Protein AF-A0A8J4U2M3-F1 (afdb_monomer_lite)

Structure (mmCIF, N/CA/C/O backbone):
data_AF-A0A8J4U2M3-F1
#
_entry.id   AF-A0A8J4U2M3-F1
#
loop_
_atom_site.group_PDB
_atom_site.id
_atom_site.type_symbol
_atom_site.label_atom_id
_atom_site.label_alt_id
_atom_site.label_comp_id
_atom_site.label_asym_id
_atom_site.label_entity_id
_atom_site.label_seq_id
_atom_site.pdbx_PDB_ins_code
_atom_site.Cartn_x
_atom_site.Cartn_y
_atom_site.Cartn_z
_atom_site.occupancy
_atom_site.B_iso_or_equiv
_atom_site.auth_seq_id
_atom_site.auth_comp_id
_atom_site.auth_asym_id
_atom_site.auth_atom_id
_atom_site.pdbx_PDB_model_num
ATOM 1 N N . LYS A 1 1 ? 18.848 25.017 -28.034 1.00 64.88 1 LYS A N 1
ATOM 2 C CA . LYS A 1 1 ? 18.616 23.581 -28.334 1.00 64.88 1 LYS A CA 1
ATOM 3 C C . LYS A 1 1 ? 19.224 22.669 -27.265 1.00 64.88 1 LYS A C 1
ATOM 5 O O . LYS A 1 1 ? 18.454 21.971 -26.632 1.00 64.88 1 LYS A O 1
ATOM 10 N N . ALA A 1 2 ? 20.538 22.703 -26.993 1.00 75.50 2 ALA A N 1
ATOM 11 C CA . ALA A 1 2 ? 21.146 21.876 -25.933 1.00 75.50 2 ALA A CA 1
ATOM 12 C C . ALA A 1 2 ? 20.601 22.190 -24.524 1.00 75.50 2 ALA A C 1
ATOM 14 O O . ALA A 1 2 ? 20.237 21.281 -23.790 1.00 75.50 2 ALA A O 1
ATOM 15 N N . THR A 1 3 ? 20.426 23.473 -24.198 1.00 78.25 3 THR A N 1
ATOM 16 C CA . THR A 1 3 ? 19.831 23.916 -22.926 1.00 78.25 3 THR A CA 1
ATOM 17 C C . THR A 1 3 ? 18.433 23.338 -22.702 1.00 78.25 3 THR A C 1
ATOM 19 O O . THR A 1 3 ? 18.171 22.786 -21.649 1.00 78.25 3 THR A O 1
ATOM 22 N N . GLN A 1 4 ? 17.583 23.338 -23.736 1.00 81.06 4 GLN A N 1
ATOM 23 C CA . GLN A 1 4 ? 16.226 22.777 -23.669 1.00 81.06 4 GLN A CA 1
ATOM 24 C C . GLN A 1 4 ? 16.220 21.267 -23.388 1.00 81.06 4 GLN A C 1
ATOM 26 O O . GLN A 1 4 ? 15.296 20.773 -22.753 1.00 81.06 4 GLN A O 1
ATOM 31 N N . LEU A 1 5 ? 17.240 20.527 -23.845 1.00 81.69 5 LEU A N 1
ATOM 32 C CA . LEU A 1 5 ? 17.381 19.105 -23.516 1.00 81.69 5 LEU A CA 1
ATOM 33 C C . LEU A 1 5 ? 17.751 18.915 -22.043 1.00 81.69 5 LEU A C 1
ATOM 35 O O . LEU A 1 5 ? 17.213 18.021 -21.395 1.00 81.69 5 LEU A O 1
ATOM 39 N N . PHE A 1 6 ? 18.619 19.771 -21.501 1.00 82.88 6 PHE A N 1
ATOM 40 C CA . PHE A 1 6 ? 18.954 19.743 -20.076 1.00 82.88 6 PHE A CA 1
ATOM 41 C C . PHE A 1 6 ? 17.739 20.086 -19.217 1.00 82.88 6 PHE A C 1
ATOM 43 O O . PHE A 1 6 ? 17.431 19.341 -18.291 1.00 82.88 6 PHE A O 1
ATOM 50 N N . ASP A 1 7 ? 16.998 21.129 -19.590 1.00 83.50 7 ASP A N 1
ATOM 51 C CA . ASP A 1 7 ? 15.775 21.538 -18.896 1.00 83.50 7 ASP A CA 1
ATOM 52 C C . ASP A 1 7 ? 14.705 20.431 -18.936 1.00 83.50 7 ASP A C 1
ATOM 54 O O . ASP A 1 7 ? 13.934 20.286 -17.994 1.00 83.50 7 ASP A O 1
ATOM 58 N N . SER A 1 8 ? 14.688 19.600 -19.989 1.00 83.62 8 SER A N 1
ATOM 59 C CA . SER A 1 8 ? 13.797 18.434 -20.077 1.00 83.62 8 SER A CA 1
ATOM 60 C C . SER A 1 8 ? 14.265 17.206 -19.287 1.00 83.62 8 SER A C 1
ATOM 62 O O . SER A 1 8 ? 13.436 16.376 -18.936 1.00 83.62 8 SER A O 1
ATOM 64 N N . PHE A 1 9 ? 15.569 17.069 -19.016 1.00 85.62 9 PHE A N 1
ATOM 65 C CA . PHE A 1 9 ? 16.132 15.933 -18.274 1.00 85.62 9 PHE A CA 1
ATOM 66 C C . PHE A 1 9 ? 16.077 16.146 -16.762 1.00 85.62 9 PHE A C 1
ATOM 68 O O . PHE A 1 9 ? 15.821 15.202 -16.023 1.00 85.62 9 PHE A O 1
ATOM 75 N N . ILE A 1 10 ? 16.325 17.377 -16.303 1.00 86.19 10 ILE A N 1
ATOM 76 C CA . ILE A 1 10 ? 16.404 17.727 -14.876 1.00 86.19 10 ILE A CA 1
ATOM 77 C C . ILE A 1 10 ? 15.203 17.208 -14.058 1.00 86.19 10 ILE A C 1
ATOM 79 O O . ILE A 1 10 ? 15.452 16.639 -12.996 1.00 86.19 10 ILE A O 1
ATOM 83 N N . PRO A 1 11 ? 13.940 17.318 -14.525 1.00 86.69 11 PRO A N 1
ATOM 84 C CA . PRO A 1 11 ? 12.783 16.812 -13.782 1.00 86.69 11 PRO A CA 1
ATOM 85 C C . PRO A 1 11 ? 12.734 15.288 -13.610 1.00 86.69 11 PRO A C 1
ATOM 87 O O . PRO A 1 11 ? 12.041 14.821 -12.718 1.00 86.69 11 PRO A O 1
ATOM 90 N N . ASP A 1 12 ? 13.435 14.531 -14.460 1.00 88.19 12 ASP A N 1
ATOM 91 C CA . ASP A 1 12 ? 13.460 13.061 -14.458 1.00 88.19 12 ASP A CA 1
ATOM 92 C C . ASP A 1 12 ? 14.821 12.511 -13.974 1.00 88.19 12 ASP A C 1
ATOM 94 O O . ASP A 1 12 ? 15.116 11.318 -14.110 1.00 88.19 12 ASP A O 1
ATOM 98 N N . ALA A 1 13 ? 15.701 13.378 -13.459 1.00 87.75 13 ALA A N 1
ATOM 99 C CA . ALA A 1 13 ? 17.065 13.006 -13.100 1.00 87.75 13 ALA A CA 1
ATOM 100 C C . ALA A 1 13 ? 17.094 11.944 -11.990 1.00 87.75 13 ALA A C 1
ATOM 102 O O . ALA A 1 13 ? 17.848 10.974 -12.096 1.00 87.75 13 ALA A O 1
ATOM 103 N N . ASP A 1 14 ? 16.236 12.083 -10.983 1.00 87.06 14 ASP A N 1
ATOM 104 C CA . ASP A 1 14 ? 16.092 11.172 -9.843 1.00 87.06 14 ASP A CA 1
ATOM 105 C C . ASP A 1 14 ? 15.704 9.743 -10.261 1.00 87.06 14 ASP A C 1
ATOM 107 O O . ASP A 1 14 ? 16.240 8.763 -9.739 1.00 87.06 14 ASP A O 1
ATOM 111 N N . ILE A 1 15 ? 14.845 9.610 -11.270 1.00 90.56 15 ILE A N 1
ATOM 112 C CA . ILE A 1 15 ? 14.402 8.315 -11.785 1.00 90.56 15 ILE A CA 1
ATOM 113 C C . ILE A 1 15 ? 15.323 7.750 -12.881 1.00 90.56 15 ILE A C 1
ATOM 115 O O . ILE A 1 15 ? 15.287 6.550 -13.166 1.00 90.56 15 ILE A O 1
ATOM 119 N N . SER A 1 16 ? 16.200 8.575 -13.468 1.00 91.75 16 SER A N 1
ATOM 120 C CA . SER A 1 16 ? 17.062 8.197 -14.602 1.00 91.75 16 SER A CA 1
ATOM 121 C C . SER A 1 16 ? 18.102 7.116 -14.289 1.00 91.75 16 SER A C 1
ATOM 123 O O . SER A 1 16 ? 18.469 6.336 -15.166 1.00 91.75 16 SER A O 1
ATOM 125 N N . VAL A 1 17 ? 18.561 7.041 -13.037 1.00 93.00 17 VAL A N 1
ATOM 126 C CA . VAL A 1 17 ? 19.600 6.098 -12.582 1.00 93.00 17 VAL A CA 1
ATOM 127 C C . VAL A 1 17 ? 19.032 4.880 -11.842 1.00 93.00 17 VAL A C 1
ATOM 129 O O . VAL A 1 17 ? 19.780 3.959 -11.501 1.00 93.00 17 VAL A O 1
ATOM 132 N N . LEU A 1 18 ? 17.712 4.832 -11.607 1.00 91.50 18 LEU A N 1
ATOM 133 C CA . LEU A 1 18 ? 17.075 3.796 -10.783 1.00 91.50 18 LEU A CA 1
ATOM 134 C C . LEU A 1 18 ? 17.263 2.389 -11.341 1.00 91.50 18 LEU A C 1
ATOM 136 O O . LEU A 1 18 ? 17.580 1.465 -10.591 1.00 91.50 18 LEU A O 1
ATOM 140 N N . PHE A 1 19 ? 17.120 2.224 -12.652 1.00 93.12 19 PHE A N 1
ATOM 141 C CA . PHE A 1 19 ? 17.143 0.912 -13.305 1.00 93.12 19 PHE A CA 1
ATOM 142 C C . PHE A 1 19 ? 18.463 0.612 -14.025 1.00 93.12 19 PHE A C 1
ATOM 144 O O . PHE A 1 19 ? 18.659 -0.483 -14.553 1.00 93.12 19 PHE A O 1
ATOM 151 N N . LEU A 1 20 ? 19.412 1.553 -14.005 1.00 91.25 20 LEU A N 1
ATOM 152 C CA . LEU A 1 20 ? 20.727 1.357 -14.606 1.00 91.25 20 LEU A CA 1
ATOM 153 C C . LEU A 1 20 ? 21.577 0.405 -13.748 1.00 91.25 20 LEU A C 1
ATOM 155 O O . LEU A 1 20 ? 21.548 0.435 -12.513 1.00 91.25 20 LEU A O 1
ATOM 159 N N . ARG A 1 21 ? 22.320 -0.477 -14.428 1.00 83.75 21 ARG A N 1
ATOM 160 C CA . ARG A 1 21 ? 23.169 -1.509 -13.802 1.00 83.75 21 ARG A CA 1
ATOM 161 C C . ARG A 1 21 ? 24.633 -1.094 -13.701 1.00 83.75 21 ARG A C 1
ATOM 163 O O . ARG A 1 21 ? 25.266 -1.350 -12.686 1.00 83.75 21 ARG A O 1
ATOM 170 N N . SER A 1 22 ? 25.157 -0.474 -14.756 1.00 87.19 22 SER A N 1
ATOM 171 C CA . SER A 1 22 ? 26.579 -0.113 -14.862 1.00 87.19 22 SER A CA 1
ATOM 172 C C . SER A 1 22 ? 26.836 1.375 -14.638 1.00 87.19 22 SER A C 1
ATOM 174 O O . SER A 1 22 ? 27.912 1.750 -14.187 1.00 87.19 22 SER A O 1
ATOM 176 N N . VAL A 1 23 ? 25.859 2.227 -14.954 1.00 89.75 23 VAL A N 1
ATOM 177 C CA . VAL A 1 23 ? 25.970 3.676 -14.768 1.00 89.75 23 VAL A CA 1
ATOM 178 C C . VAL A 1 23 ? 25.507 4.022 -13.358 1.00 89.75 23 VAL A C 1
ATOM 180 O O . VAL A 1 23 ? 24.342 3.822 -13.025 1.00 89.75 23 VAL A O 1
ATOM 183 N N . SER A 1 24 ? 26.422 4.545 -12.543 1.00 89.00 24 SER A N 1
ATOM 184 C CA . SER A 1 24 ? 26.152 4.965 -11.162 1.00 89.00 24 SER A CA 1
ATOM 185 C C . SER A 1 24 ? 26.026 6.479 -10.997 1.00 89.00 24 SER A C 1
ATOM 187 O O . SER A 1 24 ? 25.541 6.934 -9.966 1.00 89.00 24 SER A O 1
ATOM 189 N N . SER A 1 25 ? 26.445 7.282 -11.980 1.00 92.56 25 SER A N 1
ATOM 190 C CA . SER A 1 25 ? 26.310 8.739 -11.929 1.00 92.56 25 SER A CA 1
ATOM 191 C C . SER A 1 25 ? 26.230 9.360 -13.319 1.00 92.56 25 SER A C 1
ATOM 193 O O . SER A 1 25 ? 26.894 8.907 -14.251 1.00 92.56 25 SER A O 1
ATOM 195 N N . ILE A 1 26 ? 25.416 10.409 -13.436 1.00 92.38 26 ILE A N 1
ATOM 196 C CA . ILE A 1 26 ? 25.248 11.235 -14.632 1.00 92.38 26 ILE A CA 1
ATOM 197 C C . ILE A 1 26 ? 25.452 12.693 -14.211 1.00 92.38 26 ILE A C 1
ATOM 199 O O . ILE A 1 26 ? 24.826 13.154 -13.259 1.00 92.38 26 ILE A O 1
ATOM 203 N N . SER A 1 27 ? 26.311 13.420 -14.926 1.00 91.31 27 SER A N 1
ATOM 204 C CA . SER A 1 27 ? 26.586 14.840 -14.676 1.00 91.31 27 SER A CA 1
ATOM 205 C C . SER A 1 27 ? 26.335 15.652 -15.940 1.00 91.31 27 SER A C 1
ATOM 207 O O . SER A 1 27 ? 26.870 15.331 -17.001 1.00 91.31 27 SER A O 1
ATOM 209 N N . LEU A 1 28 ? 25.554 16.724 -15.819 1.00 90.19 28 LEU A N 1
ATOM 210 C CA . LEU A 1 28 ? 25.347 17.714 -16.870 1.00 90.19 28 LEU A CA 1
ATOM 211 C C . LEU A 1 28 ? 26.240 18.922 -16.609 1.00 90.19 28 LEU A C 1
ATOM 213 O O . LEU A 1 28 ? 26.156 19.562 -15.559 1.00 90.19 28 LEU A O 1
ATOM 217 N N . VAL A 1 29 ? 27.088 19.238 -17.582 1.00 89.25 29 VAL A N 1
ATOM 218 C CA . VAL A 1 29 ? 28.123 20.265 -17.465 1.00 89.25 29 VAL A CA 1
ATOM 219 C C . VAL A 1 29 ? 28.016 21.234 -18.638 1.00 89.25 29 VAL A C 1
ATOM 221 O O . VAL A 1 29 ? 27.817 20.814 -19.778 1.00 89.25 29 VAL A O 1
ATOM 224 N N . HIS A 1 30 ? 28.130 22.529 -18.357 1.00 86.81 30 HIS A N 1
ATOM 225 C CA . HIS A 1 30 ? 28.198 23.593 -19.350 1.00 86.81 30 HIS A CA 1
ATOM 226 C C . HIS A 1 30 ? 29.611 24.175 -19.377 1.00 86.81 30 HIS A C 1
ATOM 228 O O . HIS A 1 30 ? 30.172 24.483 -18.327 1.00 86.81 30 HIS A O 1
ATOM 234 N N . ILE A 1 31 ? 30.183 24.288 -20.575 1.00 89.69 31 ILE A N 1
ATOM 235 C CA . ILE A 1 31 ? 31.508 24.867 -20.794 1.00 89.69 31 ILE A CA 1
ATOM 236 C C . ILE A 1 31 ? 31.304 26.157 -21.582 1.00 89.69 31 ILE A C 1
ATOM 238 O O . ILE A 1 31 ? 30.821 26.109 -22.715 1.00 89.69 31 ILE A O 1
ATOM 242 N N . ASP A 1 32 ? 31.621 27.290 -20.960 1.00 86.50 32 ASP A N 1
ATOM 243 C CA . ASP A 1 32 ? 31.461 28.613 -21.568 1.00 86.50 32 ASP A CA 1
ATOM 244 C C . ASP A 1 32 ? 32.539 28.878 -22.636 1.00 86.50 32 ASP A C 1
ATOM 246 O O . ASP A 1 32 ? 33.539 28.160 -22.725 1.00 86.50 32 ASP A O 1
ATOM 250 N N . SER A 1 33 ? 32.372 29.946 -23.428 1.00 89.25 33 SER A N 1
ATOM 251 C CA . SER A 1 33 ? 33.358 30.395 -24.434 1.00 89.25 33 SER A CA 1
ATOM 252 C C . SER A 1 33 ? 34.756 30.621 -23.858 1.00 89.25 33 SER A C 1
ATOM 254 O O . SER A 1 33 ? 35.749 30.504 -24.572 1.00 89.25 33 SER A O 1
ATOM 256 N N . ASP A 1 34 ? 34.814 30.905 -22.560 1.00 89.00 34 ASP A N 1
ATOM 257 C CA . ASP A 1 34 ? 36.024 31.263 -21.828 1.00 89.00 34 ASP A CA 1
ATOM 258 C C . ASP A 1 34 ? 36.694 30.020 -21.204 1.00 89.00 34 ASP A C 1
ATOM 260 O O . ASP A 1 34 ? 37.689 30.129 -20.491 1.00 89.00 34 ASP A O 1
ATOM 264 N N . GLY A 1 35 ? 36.139 28.823 -21.445 1.00 86.94 35 GLY A N 1
ATOM 265 C CA . GLY A 1 35 ? 36.621 27.548 -20.903 1.00 86.94 35 GLY A CA 1
ATOM 266 C C . GLY A 1 35 ? 36.183 27.260 -19.463 1.00 86.94 35 GLY A C 1
ATOM 267 O O . GLY A 1 35 ? 36.571 26.235 -18.904 1.00 86.94 35 GLY A O 1
ATOM 268 N N . SER A 1 36 ? 35.368 28.132 -18.860 1.00 87.31 36 SER A N 1
ATOM 269 C CA . SER A 1 36 ? 34.802 27.920 -17.525 1.00 87.31 36 SER A CA 1
ATOM 270 C C . SER A 1 36 ? 33.820 26.748 -17.526 1.00 87.31 36 SER A C 1
ATOM 272 O O . SER A 1 36 ? 32.943 26.666 -18.385 1.00 87.31 36 SER A O 1
ATOM 274 N N . VAL A 1 37 ? 33.967 25.841 -16.558 1.00 87.50 37 VAL A N 1
ATOM 275 C CA . VAL A 1 37 ? 33.173 24.615 -16.436 1.00 87.50 37 VAL A CA 1
ATOM 276 C C . VAL A 1 37 ? 32.178 24.771 -15.291 1.00 87.50 37 VAL A C 1
ATOM 278 O O . VAL A 1 37 ? 32.568 24.849 -14.128 1.00 87.50 37 VAL A O 1
ATOM 281 N N . THR A 1 38 ? 30.884 24.768 -15.605 1.00 85.88 38 THR A N 1
ATOM 282 C CA . THR A 1 38 ? 29.802 24.862 -14.618 1.00 85.88 38 THR A CA 1
ATOM 283 C C . THR A 1 38 ? 28.977 23.577 -14.598 1.00 85.88 38 THR A C 1
ATOM 285 O O . THR A 1 38 ? 28.449 23.127 -15.617 1.00 85.88 38 THR A O 1
ATOM 288 N N . VAL A 1 39 ? 28.866 22.947 -13.427 1.00 85.75 39 VAL A N 1
ATOM 289 C CA . VAL A 1 39 ? 28.004 21.771 -13.240 1.00 85.75 39 VAL A CA 1
ATOM 290 C C . VAL A 1 39 ? 26.573 22.257 -13.065 1.00 85.75 39 VAL A C 1
ATOM 292 O O . VAL A 1 39 ? 26.275 22.982 -12.121 1.00 85.75 39 VAL A O 1
ATOM 295 N N . ARG A 1 40 ? 25.685 21.863 -13.977 1.00 85.44 40 ARG A N 1
ATOM 296 C CA . ARG A 1 40 ? 24.261 22.217 -13.913 1.00 85.44 40 ARG A CA 1
ATOM 297 C C . ARG A 1 40 ? 23.466 21.269 -13.031 1.00 85.44 40 ARG A C 1
ATOM 299 O O . ARG A 1 40 ? 22.540 21.697 -12.357 1.00 85.44 40 ARG A O 1
ATOM 306 N N . MET A 1 41 ? 23.806 19.988 -13.077 1.00 89.31 41 MET A N 1
ATOM 307 C CA . MET A 1 41 ? 23.156 18.942 -12.299 1.00 89.31 41 MET A CA 1
ATOM 308 C C . MET A 1 41 ? 24.088 17.741 -12.230 1.00 89.31 41 MET A C 1
ATOM 310 O O . MET A 1 41 ? 24.764 17.421 -13.213 1.00 89.31 41 MET A O 1
ATOM 314 N N . LYS A 1 42 ? 24.078 17.039 -11.107 1.00 91.62 42 LYS A N 1
ATOM 315 C CA . LYS A 1 42 ? 24.655 15.708 -10.992 1.00 91.62 42 LYS A CA 1
ATOM 316 C C . LYS A 1 42 ? 23.673 14.815 -10.254 1.00 91.62 42 LYS A C 1
ATOM 318 O O . LYS A 1 42 ? 23.170 15.166 -9.197 1.00 91.62 42 LYS A O 1
ATOM 323 N N . VAL A 1 43 ? 23.431 13.639 -10.812 1.00 93.06 43 VAL A N 1
ATOM 324 C CA . VAL A 1 43 ? 22.686 12.577 -10.147 1.00 93.06 43 VAL A CA 1
ATOM 325 C C . VAL A 1 43 ? 23.594 11.374 -9.954 1.00 93.06 43 VAL A C 1
ATOM 327 O O . VAL A 1 43 ? 24.425 11.049 -10.810 1.00 93.06 43 VAL A O 1
ATOM 330 N N . SER A 1 44 ? 23.477 10.722 -8.804 1.00 92.94 44 SER A N 1
ATOM 331 C CA . SER A 1 44 ? 24.191 9.483 -8.517 1.00 92.94 44 SER A CA 1
ATOM 332 C C . SER A 1 44 ? 23.311 8.495 -7.773 1.00 92.94 44 SER A C 1
ATOM 334 O O . SER A 1 44 ? 22.566 8.882 -6.879 1.00 92.94 44 SER A O 1
ATOM 336 N N . ALA A 1 45 ? 23.414 7.223 -8.145 1.00 92.25 45 ALA A N 1
ATOM 337 C CA . ALA A 1 45 ? 22.805 6.109 -7.444 1.00 92.25 45 ALA A CA 1
ATOM 338 C C . ALA A 1 45 ? 23.887 5.339 -6.686 1.00 92.25 45 ALA A C 1
ATOM 340 O O . ALA A 1 45 ? 24.908 4.942 -7.253 1.00 92.25 45 ALA A O 1
ATOM 341 N N . SER A 1 46 ? 23.628 5.073 -5.412 1.00 89.56 46 SER A N 1
ATOM 342 C CA . SER A 1 46 ? 24.429 4.170 -4.595 1.00 89.56 46 SER A CA 1
ATOM 343 C C . SER A 1 46 ? 23.561 3.031 -4.069 1.00 89.56 46 SER A C 1
ATOM 345 O O . SER A 1 46 ? 22.361 3.182 -3.834 1.00 89.56 46 SER A O 1
ATOM 347 N N . SER A 1 47 ? 24.162 1.853 -3.931 1.00 81.75 47 SER A N 1
ATOM 348 C CA . SER A 1 47 ? 23.548 0.711 -3.251 1.00 81.75 47 SER A CA 1
ATOM 349 C C . SER A 1 47 ? 24.228 0.581 -1.889 1.00 81.75 47 SER A C 1
ATOM 351 O O . SER A 1 47 ? 25.448 0.398 -1.865 1.00 81.75 47 SER A O 1
ATOM 353 N N . PRO A 1 48 ? 23.505 0.709 -0.763 1.00 68.62 48 PRO A N 1
ATOM 354 C CA . PRO A 1 48 ? 24.097 0.542 0.561 1.00 68.62 48 PRO A CA 1
ATOM 355 C C . PRO A 1 48 ? 24.777 -0.839 0.718 1.00 68.62 48 PRO A C 1
ATOM 357 O O . PRO A 1 48 ? 24.455 -1.775 -0.012 1.00 68.62 48 PRO A O 1
ATOM 360 N N . PRO A 1 49 ? 25.695 -1.043 1.672 1.00 50.75 49 PRO A N 1
ATOM 361 C CA . PRO A 1 49 ? 26.364 -2.341 1.843 1.00 50.75 49 PRO A CA 1
ATOM 362 C C . PRO A 1 49 ? 25.434 -3.472 2.333 1.00 50.75 49 PRO A C 1
ATOM 364 O O . PRO A 1 49 ? 25.695 -4.642 2.076 1.00 50.75 49 PRO A O 1
ATOM 367 N N . SER A 1 50 ? 24.324 -3.144 3.005 1.00 51.25 50 SER A N 1
ATOM 368 C CA . SER A 1 50 ? 23.368 -4.087 3.622 1.00 51.25 50 SER A CA 1
ATOM 369 C C . SER A 1 50 ? 22.219 -4.524 2.695 1.00 51.25 50 SER A C 1
ATOM 371 O O . SER A 1 50 ? 21.116 -4.829 3.143 1.00 51.25 50 SER A O 1
ATOM 373 N N . THR A 1 51 ? 22.462 -4.524 1.385 1.00 51.62 51 THR A N 1
ATOM 374 C CA . THR A 1 51 ? 21.408 -4.452 0.354 1.00 51.62 51 THR A CA 1
ATOM 375 C C . THR A 1 51 ? 20.930 -5.798 -0.184 1.00 51.62 51 THR A C 1
ATOM 377 O O . THR A 1 51 ? 19.951 -5.852 -0.928 1.00 51.62 51 THR A O 1
ATOM 380 N N . PHE A 1 52 ? 21.592 -6.893 0.181 1.00 51.22 52 PHE A N 1
ATOM 381 C CA . PHE A 1 52 ? 21.214 -8.222 -0.288 1.00 51.22 52 PHE A CA 1
ATOM 382 C C . PHE A 1 52 ? 20.203 -8.836 0.666 1.00 51.22 52 PHE A C 1
ATOM 384 O O . PHE A 1 52 ? 20.534 -9.371 1.724 1.00 51.22 52 PHE A O 1
ATOM 391 N N . LEU A 1 53 ? 18.940 -8.690 0.288 1.00 59.09 53 LEU A N 1
ATOM 392 C CA . LEU A 1 53 ? 17.824 -9.294 0.982 1.00 59.09 53 LEU A CA 1
ATOM 393 C C . LEU A 1 53 ? 17.637 -10.722 0.470 1.00 59.09 53 LEU A C 1
ATOM 395 O O . LEU A 1 53 ? 16.743 -10.995 -0.327 1.00 59.09 53 LEU A O 1
ATOM 399 N N . ASP A 1 54 ? 18.490 -11.632 0.934 1.00 51.22 54 ASP A N 1
ATOM 400 C CA . ASP A 1 54 ? 18.247 -13.065 0.781 1.00 51.22 54 ASP A CA 1
ATOM 401 C C . ASP A 1 54 ? 17.196 -13.465 1.819 1.00 51.22 54 ASP A C 1
ATOM 403 O O . ASP A 1 54 ? 17.488 -13.930 2.924 1.00 51.22 54 ASP A O 1
ATOM 407 N N . PHE A 1 55 ? 15.934 -13.177 1.507 1.00 56.97 55 PHE A N 1
ATOM 408 C CA . PHE A 1 55 ? 14.837 -13.751 2.264 1.00 56.97 55 PHE A CA 1
ATOM 409 C C . PHE A 1 55 ? 14.701 -15.219 1.856 1.00 56.97 55 PHE A C 1
ATOM 411 O O . PHE A 1 55 ? 14.689 -15.506 0.656 1.00 56.97 55 PHE A O 1
ATOM 418 N N . PRO A 1 56 ? 14.606 -16.158 2.817 1.00 47.62 56 PRO A N 1
ATOM 419 C CA . PRO A 1 56 ? 14.288 -17.535 2.478 1.00 47.62 56 PRO A CA 1
ATOM 420 C C . PRO A 1 56 ? 12.983 -17.538 1.683 1.00 47.62 56 PRO A C 1
ATOM 422 O O . PRO A 1 56 ? 11.999 -16.921 2.105 1.00 47.62 56 PRO A O 1
ATOM 425 N N . GLU A 1 57 ? 13.000 -18.196 0.521 1.00 49.25 57 GLU A N 1
ATOM 426 C CA . GLU A 1 57 ? 11.808 -18.392 -0.298 1.00 49.25 57 GLU A CA 1
ATOM 427 C C . GLU A 1 57 ? 10.720 -18.967 0.608 1.00 49.25 57 GLU A C 1
ATOM 429 O O . GLU A 1 57 ? 10.861 -20.055 1.173 1.00 49.25 57 GLU A O 1
ATOM 434 N N . THR A 1 58 ? 9.677 -18.181 0.860 1.00 42.84 58 THR A N 1
ATOM 435 C CA . THR A 1 58 ? 8.689 -18.502 1.885 1.00 42.84 58 THR A CA 1
ATOM 436 C C . THR A 1 58 ? 7.814 -19.635 1.360 1.00 42.84 58 THR A C 1
ATOM 438 O O . THR A 1 58 ? 6.838 -19.392 0.665 1.00 42.84 58 THR A O 1
ATOM 441 N N . GLY A 1 59 ? 8.209 -20.878 1.647 1.00 40.47 59 GLY A N 1
ATOM 442 C CA . GLY A 1 59 ? 7.373 -22.071 1.844 1.00 40.47 59 GLY A CA 1
ATOM 443 C C . GLY A 1 59 ? 6.443 -22.573 0.731 1.00 40.47 59 GLY A C 1
ATOM 444 O O . GLY A 1 59 ? 5.960 -23.694 0.856 1.00 40.47 59 GLY A O 1
ATOM 445 N N . ASP A 1 60 ? 6.193 -21.835 -0.351 1.00 41.22 60 ASP A N 1
ATOM 446 C CA . ASP A 1 60 ? 5.308 -22.263 -1.440 1.00 41.22 60 ASP A CA 1
ATOM 447 C C . ASP A 1 60 ? 6.104 -22.420 -2.744 1.00 41.22 60 ASP A C 1
ATOM 449 O O . ASP A 1 60 ? 6.012 -21.642 -3.696 1.00 41.22 60 ASP A O 1
ATOM 453 N N . VAL A 1 61 ? 6.907 -23.488 -2.764 1.00 40.94 61 VAL A N 1
ATOM 454 C CA . VAL A 1 61 ? 7.799 -23.952 -3.850 1.00 40.94 61 VAL A CA 1
ATOM 455 C C . VAL A 1 61 ? 7.084 -24.082 -5.215 1.00 40.94 61 VAL A C 1
ATOM 457 O O . VAL A 1 61 ? 7.724 -24.214 -6.255 1.00 40.94 61 VAL A O 1
ATOM 460 N N . ARG A 1 62 ? 5.747 -23.987 -5.270 1.00 40.91 62 ARG A N 1
ATOM 461 C CA . ARG A 1 62 ? 4.973 -24.032 -6.521 1.00 40.91 62 ARG A CA 1
ATOM 462 C C . ARG A 1 62 ? 4.853 -22.689 -7.265 1.00 40.91 62 ARG A C 1
ATOM 464 O O . ARG A 1 62 ? 4.391 -22.719 -8.406 1.00 40.91 62 ARG A O 1
ATOM 471 N N . ARG A 1 63 ? 5.250 -21.537 -6.692 1.00 54.59 63 ARG A N 1
ATOM 472 C CA . ARG A 1 63 ? 4.864 -20.201 -7.221 1.00 54.59 63 ARG A CA 1
ATOM 473 C C . ARG A 1 63 ? 5.958 -19.199 -7.597 1.00 54.59 63 ARG A C 1
ATOM 475 O O . ARG A 1 63 ? 5.589 -18.165 -8.156 1.00 54.59 63 ARG A O 1
ATOM 482 N N . ASN A 1 64 ? 7.249 -19.461 -7.393 1.00 65.00 64 ASN A N 1
ATOM 483 C CA . ASN A 1 64 ? 8.287 -18.547 -7.893 1.00 65.00 64 ASN A CA 1
ATOM 484 C C . ASN A 1 64 ? 8.300 -18.602 -9.425 1.00 65.00 64 ASN A C 1
ATOM 486 O O . ASN A 1 64 ? 8.908 -19.485 -10.013 1.00 65.00 64 ASN A O 1
ATOM 490 N N . CYS A 1 65 ? 7.524 -17.732 -10.076 1.00 77.25 65 CYS A N 1
ATOM 491 C CA . CYS A 1 65 ? 7.455 -17.614 -11.537 1.00 77.25 65 CYS A CA 1
ATOM 492 C C . CYS A 1 65 ? 8.573 -16.711 -12.068 1.00 77.25 65 CYS A C 1
ATOM 494 O O . CYS A 1 65 ? 8.919 -16.790 -13.242 1.00 77.25 65 CYS A O 1
ATOM 496 N N . VAL A 1 66 ? 9.150 -15.889 -11.190 1.00 84.12 66 VAL A N 1
ATOM 497 C CA . VAL A 1 66 ? 10.212 -14.938 -11.496 1.00 84.12 66 VAL A CA 1
ATOM 498 C C . VAL A 1 66 ? 11.447 -15.210 -10.642 1.00 84.12 66 VAL A C 1
ATOM 500 O O . VAL A 1 66 ? 11.335 -15.554 -9.466 1.00 84.12 66 VAL A O 1
ATOM 503 N N . GLN A 1 67 ? 12.620 -15.017 -11.233 1.00 86.88 67 GLN A N 1
ATOM 504 C CA . GLN A 1 67 ? 13.911 -15.020 -10.564 1.00 86.88 67 GLN A CA 1
ATOM 505 C C . GLN A 1 67 ? 14.436 -13.587 -10.507 1.00 86.88 67 GLN A C 1
ATOM 507 O O . GLN A 1 67 ? 14.521 -12.895 -11.523 1.00 86.88 67 GLN A O 1
ATOM 512 N N . GLY A 1 68 ? 14.792 -13.121 -9.317 1.00 85.50 68 GLY A N 1
ATOM 513 C CA . GLY A 1 68 ? 15.211 -11.741 -9.150 1.00 85.50 68 GLY A CA 1
ATOM 514 C C . GLY A 1 68 ? 15.478 -11.361 -7.709 1.00 85.50 68 GLY A C 1
ATOM 515 O O . GLY A 1 68 ? 15.317 -12.170 -6.795 1.00 85.50 68 GLY A O 1
ATOM 516 N N . LYS A 1 69 ? 15.886 -10.110 -7.514 1.00 87.88 69 LYS A N 1
ATOM 517 C CA . LYS A 1 69 ? 16.277 -9.590 -6.203 1.00 87.88 69 LYS A CA 1
ATOM 518 C C . LYS A 1 69 ? 15.711 -8.206 -5.947 1.00 87.88 69 LYS A C 1
ATOM 520 O O . LYS A 1 69 ? 15.528 -7.414 -6.874 1.00 87.88 69 LYS A O 1
ATOM 525 N N . THR A 1 70 ? 15.529 -7.932 -4.664 1.00 91.06 70 THR A N 1
ATOM 526 C CA . THR A 1 70 ? 15.091 -6.644 -4.138 1.00 91.06 70 THR A CA 1
ATOM 527 C C . THR A 1 70 ? 16.245 -5.988 -3.403 1.00 91.06 70 THR A C 1
ATOM 529 O O . THR A 1 70 ? 16.990 -6.647 -2.679 1.00 91.06 70 THR A O 1
ATOM 532 N N . SER A 1 71 ? 16.419 -4.690 -3.623 1.00 91.25 71 SER A N 1
ATOM 533 C CA . SER A 1 71 ? 17.550 -3.919 -3.114 1.00 91.25 71 SER A CA 1
ATOM 534 C C . SER A 1 71 ? 17.139 -2.490 -2.797 1.00 91.25 71 SER A C 1
ATOM 536 O O . SER A 1 71 ? 16.332 -1.901 -3.513 1.00 91.25 71 SER A O 1
ATOM 538 N N . PHE A 1 72 ? 17.732 -1.908 -1.758 1.00 91.81 72 PHE A N 1
ATOM 539 C CA . PHE A 1 72 ? 17.689 -0.467 -1.565 1.00 91.81 72 PHE A CA 1
ATOM 540 C C . PHE A 1 72 ? 18.643 0.244 -2.529 1.00 91.81 72 PHE A C 1
ATOM 542 O O . PHE A 1 72 ? 19.793 -0.165 -2.705 1.00 91.81 72 PHE A O 1
ATOM 549 N N . LYS A 1 73 ? 18.183 1.355 -3.100 1.00 91.31 73 LYS A N 1
ATOM 550 C CA . LYS A 1 73 ? 19.009 2.330 -3.812 1.00 91.31 73 LYS A CA 1
ATOM 551 C C . LYS A 1 73 ? 18.809 3.704 -3.189 1.00 91.31 73 LYS A C 1
ATOM 553 O O . LYS A 1 73 ? 17.679 4.109 -2.944 1.00 91.31 73 LYS A O 1
ATOM 558 N N . ALA A 1 74 ? 19.897 4.419 -2.943 1.00 92.06 74 ALA A N 1
ATOM 559 C CA . ALA A 1 74 ? 19.854 5.831 -2.590 1.00 92.06 74 ALA A CA 1
ATOM 560 C C . ALA A 1 74 ? 20.235 6.642 -3.828 1.00 92.06 74 ALA A C 1
ATOM 562 O O . ALA A 1 74 ? 21.305 6.413 -4.402 1.00 92.06 74 ALA A O 1
ATOM 563 N N . VAL A 1 75 ? 19.357 7.550 -4.248 1.00 92.25 75 VAL A N 1
ATOM 564 C CA . VAL A 1 75 ? 19.613 8.464 -5.363 1.00 92.25 75 VAL A CA 1
ATOM 565 C C . VAL A 1 75 ? 19.799 9.865 -4.815 1.00 92.25 75 VAL A C 1
ATOM 567 O O . VAL A 1 75 ? 18.898 10.391 -4.171 1.00 92.25 75 VAL A O 1
ATOM 570 N N . THR A 1 76 ? 20.956 10.457 -5.088 1.00 92.19 76 THR A N 1
ATOM 571 C CA . THR A 1 76 ? 21.293 11.825 -4.690 1.00 92.19 76 THR A CA 1
ATOM 572 C C . THR A 1 76 ? 21.353 12.712 -5.924 1.00 92.19 76 THR A C 1
ATOM 574 O O . THR A 1 76 ? 22.115 12.414 -6.851 1.00 92.19 76 THR A O 1
ATOM 577 N N . CYS A 1 77 ? 20.570 13.789 -5.920 1.00 89.75 77 CYS A N 1
ATOM 578 C CA . CYS A 1 77 ? 20.574 14.837 -6.935 1.00 89.75 77 CYS A CA 1
ATOM 579 C C . CYS A 1 77 ? 21.174 16.117 -6.347 1.00 89.75 77 CYS A C 1
ATOM 581 O O . CYS A 1 77 ? 20.674 16.630 -5.345 1.00 89.75 77 CYS A O 1
ATOM 583 N N . SER A 1 78 ? 22.216 16.635 -6.992 1.00 87.19 78 SER A N 1
ATOM 584 C CA . SER A 1 78 ? 22.892 17.874 -6.621 1.00 87.19 78 SER A CA 1
ATOM 585 C C . SER A 1 78 ? 22.801 18.905 -7.739 1.00 87.19 78 SER A C 1
ATOM 587 O O . SER A 1 78 ? 23.119 18.635 -8.903 1.00 87.19 78 SER A O 1
ATOM 589 N N . SER A 1 79 ? 22.359 20.109 -7.383 1.00 83.94 79 SER A N 1
ATOM 590 C CA . SER A 1 79 ? 22.271 21.253 -8.291 1.00 83.94 79 SER A CA 1
ATOM 591 C C . SER A 1 79 ? 23.004 22.451 -7.678 1.00 83.94 79 SER A C 1
ATOM 593 O O . SER A 1 79 ? 23.050 22.574 -6.458 1.00 83.94 79 SER A O 1
ATOM 595 N N . PRO A 1 80 ? 23.584 23.358 -8.480 1.00 74.75 80 PRO A N 1
ATOM 596 C CA . PRO A 1 80 ? 24.415 24.449 -7.965 1.00 74.75 80 PRO A CA 1
ATOM 597 C C . PRO A 1 80 ? 23.652 25.472 -7.103 1.00 74.75 80 PRO A C 1
ATOM 599 O O . PRO A 1 80 ? 24.282 26.280 -6.429 1.00 74.75 80 PRO A O 1
ATOM 602 N N . SER A 1 81 ? 22.316 25.468 -7.136 1.00 68.81 81 SER A N 1
ATOM 603 C CA . SER A 1 81 ? 21.455 26.454 -6.470 1.00 68.81 81 SER A CA 1
ATOM 604 C C . SER A 1 81 ? 20.529 25.871 -5.396 1.00 68.81 81 SER A C 1
ATOM 606 O O . SER A 1 81 ? 19.722 26.616 -4.845 1.00 68.81 81 SER A O 1
ATOM 608 N N . GLN A 1 82 ? 20.590 24.564 -5.120 1.00 72.56 82 GLN A N 1
ATOM 609 C CA . GLN A 1 82 ? 19.749 23.899 -4.116 1.00 72.56 82 GLN A CA 1
ATOM 610 C C . GLN A 1 82 ? 20.569 22.897 -3.306 1.00 72.56 82 GLN A C 1
ATOM 612 O O . GLN A 1 82 ? 21.569 22.379 -3.795 1.00 72.56 82 GLN A O 1
ATOM 617 N N . GLU A 1 83 ? 20.126 22.618 -2.080 1.00 79.62 83 GLU A N 1
ATOM 618 C CA . GLU A 1 83 ? 20.697 21.539 -1.278 1.00 79.62 83 GLU A CA 1
ATOM 619 C C . GLU A 1 83 ? 20.534 20.183 -1.972 1.00 79.62 83 GLU A C 1
ATOM 621 O O . GLU A 1 83 ? 19.564 19.938 -2.697 1.00 79.62 83 GLU A O 1
ATOM 626 N N . ASP A 1 84 ? 21.499 19.299 -1.728 1.00 84.12 84 ASP A N 1
ATOM 627 C CA . ASP A 1 84 ? 21.481 17.941 -2.247 1.00 84.12 84 ASP A CA 1
ATOM 628 C C . ASP A 1 84 ? 20.251 17.201 -1.719 1.00 84.12 84 ASP A C 1
ATOM 630 O O . ASP A 1 84 ? 20.054 17.039 -0.514 1.00 84.12 84 ASP A O 1
ATOM 634 N N . THR A 1 85 ? 19.434 16.699 -2.638 1.00 86.94 85 THR A N 1
ATOM 635 C CA . THR A 1 85 ? 18.264 15.891 -2.293 1.00 86.94 85 THR A CA 1
ATOM 636 C C . THR A 1 85 ? 18.629 14.426 -2.438 1.00 86.94 85 THR A C 1
ATOM 638 O O . THR A 1 85 ? 19.095 13.995 -3.492 1.00 86.94 85 THR A O 1
ATOM 641 N N . THR A 1 86 ? 18.455 13.649 -1.369 1.00 89.75 86 THR A N 1
ATOM 642 C CA . THR A 1 86 ? 18.657 12.197 -1.402 1.00 89.75 86 THR A CA 1
ATOM 643 C C . THR A 1 86 ? 17.336 11.496 -1.157 1.00 89.75 86 THR A C 1
ATOM 645 O O . THR A 1 86 ? 16.684 11.752 -0.151 1.00 89.75 86 THR A O 1
ATOM 648 N N . SER A 1 87 ? 16.967 10.600 -2.066 1.00 89.62 87 SER A N 1
ATOM 649 C CA . SER A 1 87 ? 15.764 9.782 -1.958 1.00 89.62 87 SER A CA 1
ATOM 650 C C . SER A 1 87 ? 16.117 8.309 -1.853 1.00 89.62 87 SER A C 1
ATOM 652 O O . SER A 1 87 ? 17.023 7.817 -2.542 1.00 89.62 87 SER A O 1
ATOM 654 N N . LYS A 1 88 ? 15.393 7.596 -0.991 1.00 91.44 88 LYS A N 1
ATOM 655 C CA . LYS A 1 88 ? 15.571 6.160 -0.782 1.00 91.44 88 LYS A CA 1
ATOM 656 C C . LYS A 1 88 ? 14.529 5.386 -1.579 1.00 91.44 88 LYS A C 1
ATOM 658 O O . LYS A 1 88 ? 13.336 5.643 -1.483 1.00 91.44 88 LYS A O 1
ATOM 663 N N . TRP A 1 89 ? 14.988 4.392 -2.327 1.00 92.88 89 TRP A N 1
ATOM 664 C CA . TRP A 1 89 ? 14.166 3.589 -3.220 1.00 92.88 89 TRP A CA 1
ATOM 665 C C . TRP A 1 89 ? 14.303 2.107 -2.904 1.00 92.88 89 TRP A C 1
ATOM 667 O O . TRP A 1 89 ? 15.409 1.611 -2.688 1.00 92.88 89 TRP A O 1
ATOM 677 N N . LEU A 1 90 ? 13.190 1.386 -2.936 1.00 94.00 90 LEU A N 1
ATOM 678 C CA . LEU A 1 90 ? 13.147 -0.067 -2.963 1.00 94.00 90 LEU A CA 1
ATOM 679 C C . LEU A 1 90 ? 12.993 -0.509 -4.419 1.00 94.00 90 LEU A C 1
ATOM 681 O O . LEU A 1 90 ? 11.985 -0.209 -5.055 1.00 94.00 90 LEU A O 1
ATOM 685 N N . VAL A 1 91 ? 13.997 -1.199 -4.956 1.00 94.31 91 VAL A N 1
ATOM 686 C CA . VAL A 1 91 ? 14.045 -1.613 -6.363 1.00 94.31 91 VAL A CA 1
ATOM 687 C C . VAL A 1 91 ? 14.078 -3.129 -6.450 1.00 94.31 91 VAL A C 1
ATOM 689 O O . VAL A 1 91 ? 14.983 -3.765 -5.904 1.00 94.31 91 VAL A O 1
ATOM 692 N N . THR A 1 92 ? 13.107 -3.692 -7.161 1.00 94.75 92 THR A N 1
ATOM 693 C CA . THR A 1 92 ? 12.984 -5.130 -7.421 1.00 94.75 92 THR A CA 1
ATOM 694 C C . THR A 1 92 ? 13.165 -5.377 -8.904 1.00 94.75 92 THR A C 1
ATOM 696 O O . THR A 1 92 ? 12.404 -4.845 -9.703 1.00 94.75 92 THR A O 1
ATOM 699 N N . ALA A 1 93 ? 14.165 -6.176 -9.265 1.00 92.69 93 ALA A N 1
ATOM 700 C CA . ALA A 1 93 ? 14.458 -6.542 -10.647 1.00 92.69 93 ALA A CA 1
ATOM 701 C C . ALA A 1 93 ? 14.272 -8.045 -10.820 1.00 92.69 93 ALA A C 1
ATOM 703 O O . ALA A 1 93 ? 14.888 -8.821 -10.080 1.00 92.69 93 ALA A O 1
ATOM 704 N N . CYS A 1 94 ? 13.409 -8.449 -11.750 1.00 92.81 94 CYS A N 1
ATOM 705 C CA . CYS A 1 94 ? 12.958 -9.830 -11.875 1.00 92.81 94 CYS A CA 1
ATOM 706 C C . CYS A 1 94 ? 12.782 -10.249 -13.330 1.00 92.81 94 CYS A C 1
ATOM 708 O O . CYS A 1 94 ? 12.170 -9.538 -14.122 1.00 92.81 94 CYS A O 1
ATOM 710 N N . GLN A 1 95 ? 13.273 -11.440 -13.651 1.00 92.88 95 GLN A N 1
ATOM 711 C CA . GLN A 1 95 ? 13.088 -12.097 -14.937 1.00 92.88 95 GLN A CA 1
ATOM 712 C C . GLN A 1 95 ? 12.132 -13.277 -14.775 1.00 92.88 95 GLN A C 1
ATOM 714 O O . GLN A 1 95 ? 12.250 -14.038 -13.815 1.00 92.88 95 GLN A O 1
ATOM 719 N N . LEU A 1 96 ? 11.190 -13.445 -15.699 1.00 92.69 96 LEU A N 1
ATOM 720 C CA . LEU A 1 96 ? 10.353 -14.638 -15.753 1.00 92.69 96 LEU A CA 1
ATOM 721 C C . LEU A 1 96 ? 11.216 -15.873 -16.042 1.00 92.69 96 LEU A C 1
ATOM 723 O O . LEU A 1 96 ? 12.099 -15.835 -16.899 1.00 92.69 96 LEU A O 1
ATOM 727 N N . MET A 1 97 ? 10.965 -16.964 -15.321 1.00 89.38 97 MET A N 1
ATOM 728 C CA . MET A 1 97 ? 11.633 -18.234 -15.597 1.00 89.38 97 MET A CA 1
ATOM 729 C C . MET A 1 97 ? 11.098 -18.852 -16.889 1.00 89.38 97 MET A C 1
ATOM 731 O O . MET A 1 97 ? 9.887 -18.884 -17.111 1.00 89.38 97 MET A O 1
ATOM 735 N N . GLU A 1 98 ? 12.009 -19.389 -17.694 1.00 87.75 98 GLU A N 1
ATOM 736 C CA . GLU A 1 98 ? 11.698 -20.049 -18.963 1.00 87.75 98 GLU A CA 1
ATOM 737 C C . GLU A 1 98 ? 10.737 -21.237 -18.768 1.00 87.75 98 GLU A C 1
ATOM 739 O O . GLU A 1 98 ? 10.793 -21.961 -17.767 1.00 87.75 98 GLU A O 1
ATOM 744 N N . GLY A 1 99 ? 9.822 -21.427 -19.719 1.00 86.81 99 GLY A N 1
ATOM 745 C CA . GLY A 1 99 ? 8.825 -22.496 -19.734 1.00 86.81 99 GLY A CA 1
ATOM 746 C C . GLY A 1 99 ? 7.561 -22.203 -18.921 1.00 86.81 99 GLY A C 1
ATOM 747 O O . GLY A 1 99 ? 6.655 -23.037 -18.884 1.00 86.81 99 GLY A O 1
ATOM 748 N N . ARG A 1 100 ? 7.468 -21.040 -18.258 1.00 88.00 100 ARG A N 1
ATOM 749 C CA . ARG A 1 100 ? 6.258 -20.632 -17.520 1.00 88.00 100 ARG A CA 1
ATOM 750 C C . ARG A 1 100 ? 5.159 -20.113 -18.439 1.00 88.00 100 ARG A C 1
ATOM 752 O O . ARG A 1 100 ? 3.991 -20.392 -18.177 1.00 88.00 100 ARG A O 1
ATOM 759 N N . VAL A 1 101 ? 5.534 -19.368 -19.476 1.00 91.75 101 VAL A N 1
ATOM 760 C CA . VAL A 1 101 ? 4.617 -18.757 -20.446 1.00 91.75 101 VAL A CA 1
ATOM 761 C C . VAL A 1 101 ? 5.222 -18.950 -21.840 1.00 91.75 101 VAL A C 1
ATOM 763 O O . VAL A 1 101 ? 6.037 -18.139 -22.270 1.00 91.75 101 VAL A O 1
ATOM 766 N N . PRO A 1 102 ? 4.877 -20.034 -22.554 1.00 92.50 102 PRO A N 1
ATOM 767 C CA . PRO A 1 102 ? 5.514 -20.374 -23.828 1.00 92.50 102 PRO A CA 1
ATOM 768 C C . PRO A 1 102 ? 5.468 -19.251 -24.875 1.00 92.50 102 PRO A C 1
ATOM 770 O O . PRO A 1 102 ? 6.391 -19.106 -25.679 1.00 92.50 102 PRO A O 1
ATOM 773 N N . GLU A 1 103 ? 4.412 -18.436 -24.857 1.00 93.75 103 GLU A N 1
ATOM 774 C CA . GLU A 1 103 ? 4.233 -17.307 -25.768 1.00 93.75 103 GLU A CA 1
ATOM 775 C C . GLU A 1 103 ? 5.309 -16.230 -25.561 1.00 93.75 103 GLU A C 1
ATOM 777 O O . GLU A 1 103 ? 5.910 -15.761 -26.532 1.00 93.75 103 GLU A O 1
ATOM 782 N N . ILE A 1 104 ? 5.610 -15.873 -24.304 1.00 94.19 104 ILE A N 1
ATOM 783 C CA . ILE A 1 104 ? 6.629 -14.858 -24.009 1.00 94.19 104 ILE A CA 1
ATOM 784 C C . ILE A 1 104 ? 8.036 -15.385 -24.283 1.00 94.19 104 ILE A C 1
ATOM 786 O O . ILE A 1 104 ? 8.874 -14.626 -24.762 1.00 94.19 104 ILE A O 1
ATOM 790 N N . ASP A 1 105 ? 8.281 -16.679 -24.062 1.00 93.31 105 ASP A N 1
ATOM 791 C CA . ASP A 1 105 ? 9.564 -17.321 -24.366 1.00 93.31 105 ASP A CA 1
ATOM 792 C C . ASP A 1 105 ? 9.823 -17.338 -25.883 1.00 93.31 105 ASP A C 1
ATOM 794 O O . ASP A 1 105 ? 10.920 -17.012 -26.349 1.00 93.31 105 ASP A O 1
ATOM 798 N N . SER A 1 106 ? 8.787 -17.627 -26.682 1.00 94.56 106 SER A N 1
ATOM 799 C CA . SER A 1 106 ? 8.885 -17.559 -28.142 1.00 94.56 106 SER A CA 1
ATOM 800 C C . SER A 1 106 ? 9.193 -16.142 -28.631 1.00 94.56 106 SER A C 1
ATOM 802 O O . SER A 1 106 ? 10.012 -15.984 -29.541 1.00 94.56 106 SER A O 1
ATOM 804 N N . LEU A 1 107 ? 8.545 -15.118 -28.069 1.00 94.25 107 LEU A N 1
ATOM 805 C CA . LEU A 1 107 ? 8.802 -13.724 -28.441 1.00 94.25 107 LEU A CA 1
ATOM 806 C C . LEU A 1 107 ? 10.169 -13.242 -27.952 1.00 94.25 107 LEU A C 1
ATOM 808 O O . LEU A 1 107 ? 10.857 -12.544 -28.694 1.00 94.25 107 LEU A O 1
ATOM 812 N N . ALA A 1 108 ? 10.598 -13.658 -26.757 1.00 93.62 108 ALA A N 1
ATOM 813 C CA . ALA A 1 108 ? 11.924 -13.366 -26.220 1.00 93.62 108 ALA A CA 1
ATOM 814 C C . ALA A 1 108 ? 13.022 -13.829 -27.191 1.00 93.62 108 ALA A C 1
ATOM 816 O O . ALA A 1 108 ? 13.923 -13.055 -27.518 1.00 93.62 108 ALA A O 1
ATOM 817 N N . GLY A 1 109 ? 12.895 -15.049 -27.730 1.00 92.94 109 GLY A N 1
ATOM 818 C CA . GLY A 1 109 ? 13.814 -15.582 -28.738 1.00 92.94 109 GLY A CA 1
ATOM 819 C C . GLY A 1 109 ? 13.800 -14.798 -30.056 1.00 92.94 109 GLY A C 1
ATOM 820 O O . GLY A 1 109 ? 14.861 -14.470 -30.586 1.00 92.94 109 GLY A O 1
ATOM 821 N N . LYS A 1 110 ? 12.615 -14.448 -30.571 1.00 93.62 110 LYS A N 1
ATOM 822 C CA . LYS A 1 110 ? 12.473 -13.693 -31.831 1.00 93.62 110 LYS A CA 1
ATOM 823 C C . LYS A 1 110 ? 13.010 -12.264 -31.737 1.00 93.62 110 LYS A C 1
ATOM 825 O O . LYS A 1 110 ? 13.718 -11.812 -32.633 1.00 93.62 110 LYS A O 1
ATOM 830 N N . LEU A 1 111 ? 12.683 -11.565 -30.652 1.00 92.69 111 LEU A N 1
ATOM 831 C CA . LEU A 1 111 ? 13.047 -10.163 -30.429 1.00 92.69 111 LEU A CA 1
ATOM 832 C C . LEU A 1 111 ? 14.441 -10.005 -29.802 1.00 92.69 111 LEU A C 1
ATOM 834 O O . LEU A 1 111 ? 14.935 -8.886 -29.687 1.00 92.69 111 LEU A O 1
ATOM 838 N N . SER A 1 112 ? 15.092 -11.111 -29.419 1.00 93.00 112 SER A N 1
ATOM 839 C CA . SER A 1 112 ? 16.346 -11.113 -28.648 1.00 93.00 112 SER A CA 1
ATOM 840 C C . SER A 1 112 ? 16.229 -10.330 -27.332 1.00 93.00 112 SER A C 1
ATOM 842 O O . SER A 1 112 ? 17.145 -9.607 -26.931 1.00 93.00 112 SER A O 1
ATOM 844 N N . PHE A 1 113 ? 15.079 -10.455 -26.668 1.00 92.50 113 PHE A N 1
ATOM 845 C CA . PHE A 1 113 ? 14.775 -9.808 -25.394 1.00 92.50 113 PHE A CA 1
ATOM 846 C C . PHE A 1 113 ? 14.795 -10.810 -24.241 1.00 92.50 113 PHE A C 1
ATOM 848 O O . PHE A 1 113 ? 14.730 -12.019 -24.435 1.00 92.50 113 PHE A O 1
ATOM 855 N N . TYR A 1 114 ? 14.844 -10.286 -23.018 1.00 90.75 114 TYR A N 1
ATOM 856 C CA . TYR A 1 114 ? 14.646 -11.062 -21.797 1.00 90.75 114 TYR A CA 1
ATOM 857 C C . TYR A 1 114 ? 13.321 -10.637 -21.159 1.00 90.75 114 TYR A C 1
ATOM 859 O O . TYR A 1 114 ? 13.083 -9.427 -21.072 1.00 90.75 114 TYR A O 1
ATOM 867 N N . PRO A 1 115 ? 12.467 -11.575 -20.700 1.00 94.12 115 PRO A N 1
ATOM 868 C CA . PRO A 1 115 ? 11.175 -11.263 -20.088 1.00 94.12 115 PRO A CA 1
ATOM 869 C C . PRO A 1 115 ? 11.381 -10.730 -18.666 1.00 94.12 115 PRO A C 1
ATOM 871 O O . PRO A 1 115 ? 11.091 -11.394 -17.673 1.00 94.12 115 PRO A O 1
ATOM 874 N N . GLN A 1 116 ? 11.967 -9.540 -18.573 1.00 94.88 116 GLN A N 1
ATOM 875 C CA . GLN A 1 116 ? 12.367 -8.901 -17.333 1.00 94.88 116 GLN A CA 1
ATOM 876 C C . GLN A 1 116 ? 11.566 -7.624 -17.113 1.00 94.88 116 GLN A C 1
ATOM 878 O O . GLN A 1 116 ? 11.463 -6.774 -18.002 1.00 94.88 116 GLN A O 1
ATOM 883 N N . VAL A 1 117 ? 11.048 -7.490 -15.897 1.00 97.06 117 VAL A N 1
ATOM 884 C CA . VAL A 1 117 ? 10.390 -6.285 -15.405 1.00 97.06 117 VAL A CA 1
ATOM 885 C C . VAL A 1 117 ? 11.056 -5.890 -14.096 1.00 97.06 117 VAL A C 1
ATOM 887 O O . VAL A 1 117 ? 11.291 -6.724 -13.217 1.00 97.06 117 VAL A O 1
ATOM 890 N N . ASP A 1 118 ? 11.338 -4.602 -13.967 1.00 96.44 118 ASP A N 1
ATOM 891 C CA . ASP A 1 118 ? 11.858 -4.005 -12.753 1.00 96.44 118 ASP A CA 1
ATOM 892 C C . ASP A 1 118 ? 10.854 -2.977 -12.233 1.00 96.44 118 ASP A C 1
ATOM 894 O O . ASP A 1 118 ? 10.264 -2.221 -13.006 1.00 96.44 118 ASP A O 1
ATOM 898 N N . VAL A 1 119 ? 10.674 -2.930 -10.917 1.00 97.12 119 VAL A N 1
ATOM 899 C CA . VAL A 1 119 ? 9.817 -1.946 -10.251 1.00 97.12 119 VAL A CA 1
ATOM 900 C C . VAL A 1 119 ? 10.604 -1.194 -9.189 1.00 97.12 119 VAL A C 1
ATOM 902 O O . VAL A 1 119 ? 11.446 -1.781 -8.505 1.00 97.12 119 VAL A O 1
ATOM 905 N N . ALA A 1 120 ? 10.352 0.106 -9.058 1.00 95.44 120 ALA A N 1
ATOM 906 C CA . ALA A 1 120 ? 10.974 0.953 -8.047 1.00 95.44 120 ALA A CA 1
ATOM 907 C C . ALA A 1 120 ? 9.919 1.736 -7.267 1.00 95.44 120 ALA A C 1
ATOM 909 O O . ALA A 1 120 ? 9.045 2.369 -7.855 1.00 95.44 120 ALA A O 1
ATOM 910 N N . PHE A 1 121 ? 10.035 1.704 -5.946 1.00 94.38 121 PHE A N 1
ATOM 911 C CA . PHE A 1 121 ? 9.160 2.394 -5.006 1.00 94.38 121 PHE A CA 1
ATOM 912 C C . PHE A 1 121 ? 9.969 3.360 -4.153 1.00 94.38 121 PHE A C 1
ATOM 914 O O . PHE A 1 121 ? 11.017 2.977 -3.633 1.00 94.38 121 PHE A O 1
ATOM 921 N N . GLN A 1 122 ? 9.492 4.589 -3.993 1.00 91.88 122 GLN A N 1
ATOM 922 C CA . GLN A 1 122 ? 10.127 5.568 -3.118 1.00 91.88 122 GLN A CA 1
ATOM 923 C C . GLN A 1 122 ? 9.710 5.307 -1.668 1.00 91.88 122 GLN A C 1
ATOM 925 O O . GLN A 1 122 ? 8.525 5.249 -1.367 1.00 91.88 122 GLN A O 1
ATOM 930 N N . CYS A 1 123 ? 10.673 5.120 -0.768 1.00 86.88 123 CYS A N 1
ATOM 931 C CA . CYS A 1 123 ? 10.404 4.762 0.626 1.00 86.88 123 CYS A CA 1
ATOM 932 C C . CYS A 1 123 ? 10.076 5.961 1.529 1.00 86.88 123 CYS A C 1
ATOM 934 O O . CYS A 1 123 ? 9.648 5.740 2.659 1.00 86.88 123 CYS A O 1
ATOM 936 N N . ASP A 1 124 ? 10.324 7.188 1.072 1.00 75.44 124 ASP A N 1
ATOM 937 C CA . ASP A 1 124 ? 10.212 8.399 1.887 1.00 75.44 124 ASP A CA 1
ATOM 938 C C . ASP A 1 124 ? 8.743 8.864 1.971 1.00 75.44 124 ASP A C 1
ATOM 940 O O . ASP A 1 124 ? 8.073 9.003 0.950 1.00 75.44 124 ASP A O 1
ATOM 944 N N . GLU A 1 125 ? 8.235 9.085 3.189 1.00 57.97 125 GLU A N 1
ATOM 945 C CA . GLU A 1 125 ? 6.797 9.280 3.463 1.00 57.97 125 GLU A CA 1
ATOM 946 C C . GLU A 1 125 ? 6.223 10.608 2.928 1.00 57.97 125 GLU A C 1
ATOM 948 O O . GLU A 1 125 ? 5.032 10.682 2.634 1.00 57.97 125 GLU A O 1
ATOM 953 N N . ASP A 1 126 ? 7.063 11.627 2.714 1.00 54.00 126 ASP A N 1
ATOM 954 C CA . ASP A 1 126 ? 6.628 12.985 2.339 1.00 54.00 126 ASP A CA 1
ATOM 955 C C . ASP A 1 126 ? 6.392 13.193 0.833 1.00 54.00 126 ASP A C 1
ATOM 957 O O . ASP A 1 126 ? 5.969 14.269 0.403 1.00 54.00 126 ASP A O 1
ATOM 961 N N . ARG A 1 127 ? 6.681 12.188 -0.002 1.00 54.06 127 ARG A N 1
ATOM 962 C CA . ARG A 1 127 ? 6.480 12.257 -1.456 1.00 54.06 127 ARG A CA 1
ATOM 963 C C . ARG A 1 127 ? 5.839 10.970 -1.943 1.00 54.06 127 ARG A C 1
ATOM 965 O O . ARG A 1 127 ? 6.523 10.040 -2.364 1.00 54.06 127 ARG A O 1
ATOM 972 N N . ALA A 1 128 ? 4.509 10.918 -1.894 1.00 52.78 128 ALA A N 1
ATOM 973 C CA . ALA A 1 128 ? 3.777 9.898 -2.629 1.00 52.78 128 ALA A CA 1
ATOM 974 C C . ALA A 1 128 ? 4.216 9.947 -4.103 1.00 52.78 128 ALA A C 1
ATOM 976 O O . ALA A 1 128 ? 4.353 11.023 -4.684 1.00 52.78 128 ALA A O 1
ATOM 977 N N . CYS A 1 129 ? 4.495 8.787 -4.699 1.00 57.84 129 CYS A N 1
ATOM 978 C CA . CYS A 1 129 ? 4.870 8.720 -6.105 1.00 57.84 129 CYS A CA 1
ATOM 979 C C . CYS A 1 129 ? 3.680 9.222 -6.944 1.00 57.84 129 CYS A C 1
ATOM 981 O O . CYS A 1 129 ? 2.671 8.524 -7.044 1.00 57.84 129 CYS A O 1
ATOM 983 N N . ASP A 1 130 ? 3.790 10.428 -7.516 1.00 62.72 130 ASP A N 1
ATOM 984 C CA . ASP A 1 130 ? 2.752 11.089 -8.323 1.00 62.72 130 ASP A CA 1
ATOM 985 C C . ASP A 1 130 ? 2.500 10.336 -9.646 1.00 62.72 130 ASP A C 1
ATOM 987 O O . ASP A 1 130 ? 2.907 10.751 -10.737 1.00 62.72 130 ASP A O 1
ATOM 991 N N . GLY A 1 131 ? 1.818 9.192 -9.556 1.00 76.12 131 GLY A N 1
ATOM 992 C CA . GLY A 1 131 ? 1.342 8.402 -10.687 1.00 76.12 131 GLY A CA 1
ATOM 993 C C . GLY A 1 131 ? 2.457 7.722 -11.484 1.00 76.12 131 GLY A C 1
ATOM 994 O O . GLY A 1 131 ? 2.695 8.082 -12.638 1.00 76.12 131 GLY A O 1
ATOM 995 N N . GLY A 1 132 ? 3.073 6.700 -10.880 1.00 90.12 132 GLY A N 1
ATOM 996 C CA . GLY A 1 132 ? 4.138 5.823 -11.383 1.00 90.12 132 GLY A CA 1
ATOM 997 C C . GLY A 1 132 ? 4.495 5.931 -12.867 1.00 90.12 132 GLY A C 1
ATOM 998 O O . GLY A 1 132 ? 3.693 5.631 -13.750 1.00 90.12 132 GLY A O 1
ATOM 999 N N . ARG A 1 133 ? 5.736 6.335 -13.139 1.00 93.31 133 ARG A N 1
ATOM 1000 C CA . ARG A 1 133 ? 6.328 6.486 -14.482 1.00 93.31 133 ARG A CA 1
ATOM 1001 C C . ARG A 1 133 ? 6.790 5.176 -15.127 1.00 93.31 133 ARG A C 1
ATOM 1003 O O . ARG A 1 133 ? 7.241 4.258 -14.444 1.00 93.31 133 ARG A O 1
ATOM 1010 N N . LEU A 1 134 ? 6.752 5.156 -16.458 1.00 95.75 134 LEU A N 1
ATOM 1011 C CA . LEU A 1 134 ? 7.304 4.092 -17.295 1.00 95.75 134 LEU A CA 1
ATOM 1012 C C . LEU A 1 134 ? 8.712 4.425 -17.793 1.00 95.75 134 LEU A C 1
ATOM 1014 O O . LEU A 1 134 ? 8.987 5.551 -18.214 1.00 95.75 134 LEU A O 1
ATOM 1018 N N . SER A 1 135 ? 9.566 3.409 -17.817 1.00 95.56 135 SER A N 1
ATOM 1019 C CA . SER A 1 135 ? 10.933 3.468 -18.324 1.00 95.56 135 SER A CA 1
ATOM 1020 C C . SER A 1 135 ? 11.196 2.328 -19.306 1.00 95.56 135 SER A C 1
ATOM 1022 O O . SER A 1 135 ? 10.725 1.206 -19.123 1.00 95.56 135 SER A O 1
ATOM 1024 N N . CYS A 1 136 ? 11.996 2.608 -20.331 1.00 94.25 136 CYS A N 1
ATOM 1025 C CA . CYS A 1 136 ? 12.650 1.596 -21.158 1.00 94.25 136 CYS A CA 1
ATOM 1026 C C . CYS A 1 136 ? 14.152 1.861 -21.069 1.00 94.25 136 CYS A C 1
ATOM 1028 O O . CYS A 1 136 ? 14.710 2.634 -21.853 1.00 94.25 136 CYS A O 1
ATOM 1030 N N . PHE A 1 137 ? 14.771 1.302 -20.025 1.00 89.88 137 PHE A N 1
ATOM 1031 C CA . PHE A 1 137 ? 16.106 1.619 -19.494 1.00 89.88 137 PHE A CA 1
ATOM 1032 C C . PHE A 1 137 ? 16.242 3.038 -18.924 1.00 89.88 137 PHE A C 1
ATOM 1034 O O . PHE A 1 137 ? 16.786 3.209 -17.836 1.00 89.88 137 PHE A O 1
ATOM 1041 N N . LEU A 1 138 ? 15.720 4.039 -19.633 1.00 92.44 138 LEU A N 1
ATOM 1042 C CA . LEU A 1 138 ? 15.578 5.422 -19.191 1.00 92.44 138 LEU A CA 1
ATOM 1043 C C . LEU A 1 138 ? 14.091 5.809 -19.123 1.00 92.44 138 LEU A C 1
ATOM 1045 O O . LEU A 1 138 ? 13.272 5.191 -19.815 1.00 92.44 138 LEU A O 1
ATOM 1049 N N . PRO A 1 139 ? 13.739 6.831 -18.324 1.00 92.94 139 PRO A N 1
ATOM 1050 C CA . PRO A 1 139 ? 12.379 7.348 -18.239 1.00 92.94 139 PRO A CA 1
ATOM 1051 C C . PRO A 1 139 ? 11.821 7.721 -19.612 1.00 92.94 139 PRO A C 1
ATOM 1053 O O . PRO A 1 139 ? 12.458 8.438 -20.388 1.00 92.94 139 PRO A O 1
ATOM 1056 N N . LEU A 1 140 ? 10.612 7.248 -19.911 1.00 93.81 140 LEU A N 1
ATOM 1057 C CA . LEU A 1 140 ? 9.852 7.736 -21.057 1.00 93.81 140 LEU A CA 1
ATOM 1058 C C . LEU A 1 140 ? 9.328 9.153 -20.763 1.00 93.81 140 LEU A C 1
ATOM 1060 O O . LEU A 1 140 ? 9.165 9.510 -19.590 1.00 93.81 140 LEU A O 1
ATOM 1064 N N . PRO A 1 141 ? 9.023 9.965 -21.797 1.00 91.00 141 PRO A N 1
ATOM 1065 C CA . PRO A 1 141 ? 8.538 11.330 -21.610 1.00 91.00 141 PRO A CA 1
ATOM 1066 C C . PRO A 1 141 ? 7.376 11.416 -20.614 1.00 91.00 141 PRO A C 1
ATOM 1068 O O . PRO A 1 141 ? 6.453 10.601 -20.680 1.00 91.00 141 PRO A O 1
ATOM 1071 N N . ASN A 1 142 ? 7.408 12.412 -19.723 1.00 89.69 142 ASN A N 1
ATOM 1072 C CA . ASN A 1 142 ? 6.364 12.644 -18.723 1.00 89.69 142 ASN A CA 1
ATOM 1073 C C . ASN A 1 142 ? 5.077 13.167 -19.376 1.00 89.69 142 ASN A C 1
ATOM 1075 O O . ASN A 1 142 ? 4.828 14.369 -19.434 1.00 89.69 142 ASN A O 1
ATOM 1079 N N . ASN A 1 143 ? 4.280 12.258 -19.917 1.00 88.12 143 ASN A N 1
ATOM 1080 C CA . ASN A 1 143 ? 2.967 12.538 -20.474 1.00 88.12 143 ASN A CA 1
ATOM 1081 C C . ASN A 1 143 ? 1.933 11.587 -19.862 1.00 88.12 143 ASN A C 1
ATOM 1083 O O . ASN A 1 143 ? 2.280 10.562 -19.275 1.00 88.12 143 ASN A O 1
ATOM 1087 N N . GLU A 1 144 ? 0.656 11.921 -20.027 1.00 87.62 144 GLU A N 1
ATOM 1088 C CA . GLU A 1 144 ? -0.461 11.15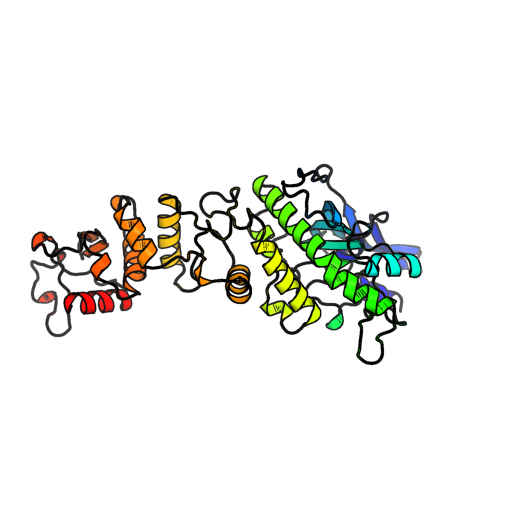7 -19.461 1.00 87.62 144 GLU A CA 1
ATOM 1089 C C . GLU A 1 144 ? -0.449 9.673 -19.849 1.00 87.62 144 GLU A C 1
ATOM 1091 O O . GLU A 1 144 ? -0.807 8.817 -19.046 1.00 87.62 144 GLU A O 1
ATOM 1096 N N . THR A 1 145 ? 0.003 9.343 -21.061 1.00 88.81 145 THR A N 1
ATOM 1097 C CA . THR A 1 145 ? 0.065 7.959 -21.554 1.00 88.81 145 THR A CA 1
ATOM 1098 C C . THR A 1 145 ? 1.155 7.116 -20.889 1.00 88.81 145 THR A C 1
ATOM 1100 O O . THR A 1 145 ? 1.025 5.895 -20.836 1.00 88.81 145 THR A O 1
ATOM 1103 N N . ASN A 1 146 ? 2.212 7.749 -20.370 1.00 91.81 146 ASN A N 1
ATOM 1104 C CA . ASN A 1 146 ? 3.336 7.086 -19.701 1.00 91.81 146 ASN A CA 1
ATOM 1105 C C . ASN A 1 146 ? 3.217 7.110 -18.164 1.00 91.81 146 ASN A C 1
ATOM 1107 O O . ASN A 1 146 ? 4.148 6.695 -17.467 1.00 91.81 146 ASN A O 1
ATOM 1111 N N . ARG A 1 147 ? 2.089 7.600 -17.632 1.00 92.81 147 ARG A N 1
ATOM 1112 C CA . ARG A 1 147 ? 1.736 7.531 -16.209 1.00 92.81 147 ARG A CA 1
ATOM 1113 C C . ARG A 1 147 ? 0.811 6.348 -15.966 1.00 92.81 147 ARG A C 1
ATOM 1115 O O . ARG A 1 147 ? -0.209 6.195 -16.634 1.00 92.81 147 ARG A O 1
ATOM 1122 N N . THR A 1 148 ? 1.159 5.513 -14.997 1.00 94.44 148 THR A N 1
ATOM 1123 C CA . THR A 1 148 ? 0.425 4.274 -14.700 1.00 94.44 148 THR A CA 1
ATOM 1124 C C . THR A 1 148 ? -0.661 4.455 -13.645 1.00 94.44 148 THR A C 1
ATOM 1126 O O . THR A 1 148 ? -1.630 3.702 -13.638 1.00 94.44 148 THR A O 1
ATOM 1129 N N . GLY A 1 149 ? -0.518 5.454 -12.767 1.00 93.75 149 GLY A N 1
ATOM 1130 C CA . GLY A 1 149 ? -1.353 5.597 -11.566 1.00 93.75 149 GLY A CA 1
ATOM 1131 C C . GLY A 1 149 ? -1.009 4.599 -10.452 1.00 93.75 149 GLY A C 1
ATOM 1132 O O . GLY A 1 149 ? -1.667 4.589 -9.420 1.00 93.75 149 GLY A O 1
ATOM 1133 N N . LEU A 1 150 ? 0.010 3.755 -10.647 1.00 95.25 150 LEU A N 1
ATOM 1134 C CA . LEU A 1 150 ? 0.533 2.864 -9.615 1.00 95.25 150 LEU A CA 1
ATOM 1135 C C . LEU A 1 150 ? 1.555 3.622 -8.750 1.00 95.25 150 LEU A C 1
ATOM 1137 O O . LEU A 1 150 ? 2.240 4.506 -9.265 1.00 95.25 150 LEU A O 1
ATOM 1141 N N . PRO A 1 151 ? 1.743 3.258 -7.473 1.00 94.31 151 PRO A N 1
ATOM 1142 C CA . PRO A 1 151 ? 2.733 3.893 -6.598 1.00 94.31 151 PRO A CA 1
ATOM 1143 C C . PRO A 1 151 ? 4.188 3.484 -6.908 1.00 94.31 151 PRO A C 1
ATOM 1145 O O . PRO A 1 151 ? 5.085 3.744 -6.110 1.00 94.31 151 PRO A O 1
ATOM 1148 N N . VAL A 1 152 ? 4.446 2.829 -8.046 1.00 95.44 152 VAL A N 1
ATOM 1149 C CA . VAL A 1 152 ? 5.773 2.342 -8.447 1.00 95.44 152 VAL A CA 1
ATOM 1150 C C . VAL A 1 152 ? 6.140 2.795 -9.856 1.00 95.44 152 VAL A C 1
ATOM 1152 O O . VAL A 1 152 ? 5.298 2.851 -10.754 1.00 95.44 152 VAL A O 1
ATOM 1155 N N . HIS A 1 153 ? 7.425 3.064 -10.075 1.00 96.00 153 HIS A N 1
ATOM 1156 C CA . HIS A 1 153 ? 7.993 3.165 -11.415 1.00 96.00 153 HIS A CA 1
ATOM 1157 C C . HIS A 1 153 ? 8.207 1.777 -11.996 1.00 96.00 153 HIS A C 1
ATOM 1159 O O . HIS A 1 153 ? 8.631 0.873 -11.277 1.00 96.00 153 HIS A O 1
ATOM 1165 N N . ILE A 1 154 ? 7.959 1.619 -13.294 1.00 97.31 154 ILE A N 1
ATOM 1166 C CA . ILE A 1 154 ? 8.076 0.334 -13.987 1.00 97.31 154 ILE A CA 1
ATOM 1167 C C . ILE A 1 154 ? 9.070 0.477 -15.131 1.00 97.31 154 ILE A C 1
ATOM 1169 O O . ILE A 1 154 ? 8.932 1.353 -15.985 1.00 97.31 154 ILE A O 1
ATOM 1173 N N . ASN A 1 155 ? 10.051 -0.415 -15.163 1.00 97.31 155 ASN A N 1
ATOM 1174 C CA . ASN A 1 155 ? 11.026 -0.535 -16.232 1.00 97.31 155 ASN A CA 1
ATOM 1175 C C . ASN A 1 155 ? 10.946 -1.916 -16.875 1.00 97.31 155 ASN A C 1
ATOM 1177 O O . ASN A 1 155 ? 10.935 -2.930 -16.182 1.00 97.31 155 ASN A O 1
ATOM 1181 N N . ALA A 1 156 ? 10.947 -1.955 -18.201 1.00 96.69 156 ALA A N 1
ATOM 1182 C CA . ALA A 1 156 ? 11.113 -3.186 -18.960 1.00 96.69 156 ALA A CA 1
ATOM 1183 C C . ALA A 1 156 ? 11.700 -2.874 -20.340 1.00 96.69 156 ALA A C 1
ATOM 1185 O O . ALA A 1 156 ? 11.764 -1.715 -20.758 1.00 96.69 156 ALA A O 1
ATOM 1186 N N . CYS A 1 157 ? 12.105 -3.910 -21.076 1.00 95.31 157 CYS A N 1
ATOM 1187 C CA . CYS A 1 157 ? 12.490 -3.771 -22.479 1.00 95.31 157 CYS A CA 1
ATOM 1188 C C . CYS A 1 157 ? 11.233 -3.607 -23.352 1.00 95.31 157 CYS A C 1
ATOM 1190 O O . CYS A 1 157 ? 10.831 -4.526 -24.059 1.00 95.31 157 CYS A O 1
ATOM 1192 N N . PHE A 1 158 ? 10.557 -2.462 -23.233 1.00 96.38 158 PHE A N 1
ATOM 1193 C CA . PHE A 1 158 ? 9.315 -2.196 -23.953 1.00 96.38 158 PHE A CA 1
ATOM 1194 C C . PHE A 1 158 ? 9.567 -1.933 -25.439 1.00 96.38 158 PHE A C 1
ATOM 1196 O O . PHE A 1 158 ? 10.459 -1.160 -25.803 1.00 96.38 158 PHE A O 1
ATOM 1203 N N . GLY A 1 159 ? 8.705 -2.492 -26.286 1.00 94.88 159 GLY A N 1
ATOM 1204 C CA . GLY A 1 159 ? 8.569 -2.085 -27.679 1.00 94.88 159 GLY A CA 1
ATOM 1205 C C . GLY A 1 159 ? 7.982 -0.676 -27.767 1.00 94.88 159 GLY A C 1
ATOM 1206 O O . GLY A 1 159 ? 6.897 -0.422 -27.242 1.00 94.88 159 GLY A O 1
ATOM 1207 N N . LEU A 1 160 ? 8.689 0.251 -28.414 1.00 94.88 160 LEU A N 1
ATOM 1208 C CA . LEU A 1 160 ? 8.286 1.657 -28.511 1.00 94.88 160 LEU A CA 1
ATOM 1209 C C . LEU A 1 160 ? 7.829 2.022 -29.928 1.00 94.88 160 LEU A C 1
ATOM 1211 O O . LEU A 1 160 ? 8.161 1.346 -30.901 1.00 94.88 160 LEU A O 1
ATOM 1215 N N . THR A 1 161 ? 7.084 3.120 -30.048 1.00 91.88 161 THR A N 1
ATOM 1216 C CA . THR A 1 161 ? 6.779 3.766 -31.334 1.00 91.88 161 THR A CA 1
ATOM 1217 C C . THR A 1 161 ? 8.051 4.306 -32.001 1.00 91.88 161 THR A C 1
ATOM 1219 O O . THR A 1 161 ? 9.068 4.497 -31.336 1.00 91.88 161 THR A O 1
ATOM 1222 N N . ASP A 1 162 ? 8.006 4.626 -33.298 1.00 88.62 162 ASP A N 1
ATOM 1223 C CA . ASP A 1 162 ? 9.194 5.060 -34.062 1.00 88.62 162 ASP A CA 1
ATOM 1224 C C . ASP A 1 162 ? 9.857 6.327 -33.498 1.00 88.62 162 ASP A C 1
ATOM 1226 O O . ASP A 1 162 ? 11.079 6.456 -33.470 1.00 88.62 162 ASP A O 1
ATOM 1230 N N . ASN A 1 163 ? 9.053 7.257 -32.971 1.00 88.56 163 ASN A N 1
ATOM 1231 C CA . ASN A 1 163 ? 9.552 8.451 -32.279 1.00 88.56 163 ASN A CA 1
ATOM 1232 C C . ASN A 1 163 ? 10.088 8.161 -30.860 1.00 88.56 163 ASN A C 1
ATOM 1234 O O . ASN A 1 163 ? 10.575 9.080 -30.201 1.00 88.56 163 ASN A O 1
ATOM 1238 N N . ARG A 1 164 ? 9.984 6.908 -30.396 1.00 89.25 164 ARG A N 1
ATOM 1239 C CA . ARG A 1 164 ? 10.422 6.370 -29.098 1.00 89.25 164 ARG A CA 1
ATOM 1240 C C . ARG A 1 164 ? 9.857 7.106 -27.884 1.00 89.25 164 ARG A C 1
ATOM 1242 O O . ARG A 1 164 ? 10.497 7.166 -26.838 1.00 89.25 164 ARG A O 1
ATOM 1249 N N . ARG A 1 165 ? 8.665 7.692 -28.027 1.00 89.00 165 ARG A N 1
ATOM 1250 C CA . ARG A 1 165 ? 7.994 8.452 -26.957 1.00 89.00 165 ARG A CA 1
ATOM 1251 C C . ARG A 1 165 ? 6.879 7.682 -26.258 1.00 89.00 165 ARG A C 1
ATOM 1253 O O . ARG A 1 165 ? 6.507 8.067 -25.150 1.00 89.00 165 ARG A O 1
ATOM 1260 N N . TYR A 1 166 ? 6.364 6.634 -26.894 1.00 91.69 166 TYR A N 1
ATOM 1261 C CA . TYR A 1 166 ? 5.212 5.871 -26.424 1.00 91.69 166 TYR A CA 1
ATOM 1262 C C . TYR A 1 166 ? 5.487 4.372 -26.512 1.00 91.69 166 TYR A C 1
ATOM 1264 O O . TYR A 1 166 ? 6.245 3.922 -27.374 1.00 91.69 166 TYR A O 1
ATOM 1272 N N . ILE A 1 167 ? 4.853 3.612 -25.624 1.00 93.69 167 ILE A N 1
ATOM 1273 C CA . ILE A 1 167 ? 4.834 2.149 -25.671 1.00 93.69 167 ILE A CA 1
ATOM 1274 C C . ILE A 1 167 ? 3.825 1.703 -26.731 1.00 93.69 167 ILE A C 1
ATOM 1276 O O . ILE A 1 167 ? 2.730 2.261 -26.816 1.00 93.69 167 ILE A O 1
ATOM 1280 N N . LYS A 1 168 ? 4.198 0.706 -27.537 1.00 93.06 168 LYS A N 1
ATOM 1281 C CA . LYS A 1 168 ? 3.284 0.058 -28.482 1.00 93.06 168 LYS A CA 1
ATOM 1282 C C . LYS A 1 168 ? 2.316 -0.858 -27.742 1.00 93.06 168 LYS A C 1
ATOM 1284 O O . LYS A 1 168 ? 2.747 -1.661 -26.919 1.00 93.06 168 LYS A O 1
ATOM 1289 N N . TRP A 1 169 ? 1.036 -0.782 -28.069 1.00 91.81 169 TRP A N 1
ATOM 1290 C CA . TRP A 1 169 ? 0.013 -1.650 -27.495 1.00 91.81 169 TRP A CA 1
ATOM 1291 C C . TRP A 1 169 ? -0.776 -2.331 -28.602 1.00 91.81 169 TRP A C 1
ATOM 1293 O O . TRP A 1 169 ? -0.834 -1.814 -29.714 1.00 91.81 169 TRP A O 1
ATOM 1303 N N . GLN A 1 170 ? -1.372 -3.487 -28.309 1.00 87.38 170 GLN A N 1
ATOM 1304 C CA . GLN A 1 170 ? -2.202 -4.165 -29.297 1.00 87.38 170 GLN A CA 1
ATOM 1305 C C . GLN A 1 170 ? -3.513 -3.394 -29.485 1.00 87.38 170 GLN A C 1
ATOM 1307 O O . GLN A 1 170 ? -4.264 -3.176 -28.530 1.00 87.38 170 GLN A O 1
ATOM 1312 N N . GLU A 1 171 ? -3.778 -3.005 -30.728 1.00 81.50 171 GLU A N 1
ATOM 1313 C CA . GLU A 1 171 ? -5.039 -2.421 -31.190 1.00 81.50 171 GLU A CA 1
ATOM 1314 C C . GLU A 1 171 ? -5.698 -3.357 -32.220 1.00 81.50 171 GLU A C 1
ATOM 1316 O O . GLU A 1 171 ? -5.092 -4.339 -32.664 1.00 81.50 171 GLU A O 1
ATOM 1321 N N . GLU A 1 172 ? -6.972 -3.124 -32.556 1.00 72.19 172 GLU A N 1
ATOM 1322 C CA . GLU A 1 172 ? -7.773 -4.065 -33.361 1.00 72.19 172 GLU A CA 1
ATOM 1323 C C . GLU A 1 172 ? -7.163 -4.379 -34.738 1.00 72.19 172 GLU A C 1
ATOM 1325 O O . GLU A 1 172 ? -7.311 -5.501 -35.233 1.00 72.19 172 GLU A O 1
ATOM 1330 N N . ASP A 1 173 ? -6.446 -3.419 -35.317 1.00 71.50 173 ASP A N 1
ATOM 1331 C CA . ASP A 1 173 ? -5.764 -3.465 -36.610 1.00 71.50 173 ASP A CA 1
ATOM 1332 C C . ASP A 1 173 ? -4.301 -3.953 -36.531 1.00 71.50 173 ASP A C 1
ATOM 1334 O O . ASP A 1 173 ? -3.698 -4.255 -37.561 1.00 71.50 173 ASP A O 1
ATOM 1338 N N . GLN A 1 174 ? -3.733 -4.095 -35.326 1.00 67.25 174 GLN A N 1
ATOM 1339 C CA . GLN A 1 174 ? -2.300 -4.357 -35.089 1.00 67.25 174 GLN A CA 1
ATOM 1340 C C . GLN A 1 174 ? -2.020 -5.689 -34.376 1.00 67.25 174 GLN A C 1
ATOM 1342 O O . GLN A 1 174 ? -0.987 -5.861 -33.730 1.00 67.25 174 GLN A O 1
ATOM 1347 N N . LYS A 1 175 ? -2.908 -6.680 -34.523 1.00 69.81 175 LYS A N 1
ATOM 1348 C CA . LYS A 1 175 ? -2.806 -7.982 -33.829 1.00 69.81 175 LYS A CA 1
ATOM 1349 C C . LYS A 1 175 ? -1.514 -8.768 -34.094 1.00 69.81 175 LYS A C 1
ATOM 1351 O O . LYS A 1 175 ? -1.184 -9.637 -33.299 1.00 69.81 175 LYS A O 1
ATOM 1356 N N . ASN A 1 176 ? -0.795 -8.461 -35.176 1.00 79.88 176 ASN A N 1
ATOM 1357 C CA . ASN A 1 176 ? 0.447 -9.140 -35.558 1.00 79.88 176 ASN A CA 1
ATOM 1358 C C . ASN A 1 176 ? 1.725 -8.354 -35.194 1.00 79.88 176 ASN A C 1
ATOM 1360 O O . ASN A 1 176 ? 2.811 -8.773 -35.593 1.00 79.88 176 ASN A O 1
ATOM 1364 N N . ASP A 1 177 ? 1.636 -7.206 -34.503 1.00 90.81 177 ASP A N 1
ATOM 1365 C CA . ASP A 1 177 ? 2.838 -6.500 -34.032 1.00 90.81 177 ASP A CA 1
ATOM 1366 C C . ASP A 1 177 ? 3.428 -7.245 -32.819 1.00 90.81 177 ASP A C 1
ATOM 1368 O O . ASP A 1 177 ? 2.938 -7.132 -31.693 1.00 90.81 177 ASP A O 1
ATOM 1372 N N . GLU A 1 178 ? 4.507 -7.998 -33.058 1.00 93.31 178 GLU A N 1
ATOM 1373 C CA . GLU A 1 178 ? 5.221 -8.783 -32.039 1.00 93.31 178 GLU A CA 1
ATOM 1374 C C . GLU A 1 178 ? 5.730 -7.914 -30.873 1.00 93.31 178 GLU A C 1
ATOM 1376 O O . GLU A 1 178 ? 5.781 -8.374 -29.734 1.00 93.31 178 GLU A O 1
ATOM 1381 N N . SER A 1 179 ? 6.072 -6.641 -31.122 1.00 93.12 179 SER A N 1
ATOM 1382 C CA . SER A 1 179 ? 6.505 -5.714 -30.065 1.00 93.12 179 SER A CA 1
ATOM 1383 C C . SER A 1 179 ? 5.340 -5.269 -29.181 1.00 93.12 179 SER A C 1
ATOM 1385 O O . SER A 1 179 ? 5.520 -5.058 -27.982 1.00 93.12 179 SER A O 1
ATOM 1387 N N . ALA A 1 180 ? 4.147 -5.117 -29.760 1.00 93.75 180 ALA A N 1
ATOM 1388 C CA . ALA A 1 180 ? 2.934 -4.810 -29.011 1.00 93.75 180 ALA A CA 1
ATOM 1389 C C . ALA A 1 180 ? 2.461 -6.019 -28.187 1.00 93.75 180 ALA A C 1
ATOM 1391 O O . ALA A 1 180 ? 2.111 -5.862 -27.017 1.00 93.75 180 ALA A O 1
ATOM 1392 N N . GLU A 1 181 ? 2.504 -7.223 -28.770 1.00 94.56 181 GLU A N 1
ATOM 1393 C CA . GLU A 1 181 ? 2.202 -8.480 -28.071 1.00 94.56 181 GLU A CA 1
ATOM 1394 C C . GLU A 1 181 ? 3.146 -8.709 -26.885 1.00 94.56 181 GLU A C 1
ATOM 1396 O O . GLU A 1 181 ? 2.702 -9.000 -25.773 1.00 94.56 181 GLU A O 1
ATOM 1401 N N . TRP A 1 182 ? 4.445 -8.485 -27.098 1.00 96.00 182 TRP A N 1
ATOM 1402 C CA . TRP A 1 182 ? 5.464 -8.537 -26.055 1.00 96.00 182 TRP A CA 1
ATOM 1403 C C . TRP A 1 182 ? 5.131 -7.632 -24.862 1.00 96.00 182 TRP A C 1
ATOM 1405 O O . TRP A 1 182 ? 5.203 -8.064 -23.711 1.00 96.00 182 TRP A O 1
ATOM 1415 N N . ASN A 1 183 ? 4.723 -6.387 -25.124 1.00 96.00 183 ASN A N 1
ATOM 1416 C CA . ASN A 1 183 ? 4.373 -5.440 -24.068 1.00 96.00 183 ASN A CA 1
ATOM 1417 C C . ASN A 1 183 ? 3.134 -5.888 -23.277 1.00 96.00 183 ASN A C 1
ATOM 1419 O O . ASN A 1 183 ? 3.145 -5.814 -22.049 1.00 96.00 183 ASN A O 1
ATOM 1423 N N . GLU A 1 184 ? 2.087 -6.380 -23.948 1.00 94.56 184 GLU A N 1
ATOM 1424 C CA . GLU A 1 184 ? 0.885 -6.896 -23.274 1.00 94.56 184 GLU A CA 1
ATOM 1425 C C . GLU A 1 184 ? 1.221 -8.113 -22.391 1.00 94.56 184 GLU A C 1
ATOM 1427 O O . GLU A 1 184 ? 0.791 -8.181 -21.235 1.00 94.56 184 GLU A O 1
ATOM 1432 N N . LEU A 1 185 ? 2.062 -9.034 -22.877 1.00 94.94 185 LEU A N 1
ATOM 1433 C CA . LEU A 1 185 ? 2.511 -10.198 -22.105 1.00 94.94 185 LEU A CA 1
ATOM 1434 C C . LEU A 1 185 ? 3.389 -9.813 -20.909 1.00 94.94 185 LEU A C 1
ATOM 1436 O O . LEU A 1 185 ? 3.192 -10.355 -19.823 1.00 94.94 185 LEU A O 1
ATOM 1440 N N . LEU A 1 186 ? 4.307 -8.848 -21.045 1.00 96.06 186 LEU A N 1
ATOM 1441 C CA . LEU A 1 186 ? 5.108 -8.365 -19.913 1.00 96.06 186 LEU A CA 1
ATOM 1442 C C . LEU A 1 186 ? 4.225 -7.844 -18.773 1.00 96.06 186 LEU A C 1
ATOM 1444 O O . LEU A 1 186 ? 4.442 -8.177 -17.605 1.00 96.06 186 LEU A O 1
ATOM 1448 N N . ILE A 1 187 ? 3.218 -7.035 -19.104 1.00 95.25 187 ILE A N 1
ATOM 1449 C CA . ILE A 1 187 ? 2.339 -6.410 -18.111 1.00 95.25 187 ILE A CA 1
ATOM 1450 C C . ILE A 1 187 ? 1.353 -7.414 -17.507 1.00 95.25 187 ILE A C 1
ATOM 1452 O O . ILE A 1 187 ? 1.038 -7.318 -16.321 1.00 95.25 187 ILE A O 1
ATOM 1456 N N . LYS A 1 188 ? 0.878 -8.385 -18.290 1.00 93.44 188 LYS A N 1
ATOM 1457 C CA . LYS A 1 188 ? -0.102 -9.376 -17.834 1.00 93.44 188 LYS A CA 1
ATOM 1458 C C . LYS A 1 188 ? 0.531 -10.555 -17.093 1.00 93.44 188 LYS A C 1
ATOM 1460 O O . LYS A 1 188 ? -0.028 -11.017 -16.102 1.00 93.44 188 LYS A O 1
ATOM 1465 N N . GLU A 1 189 ? 1.680 -11.033 -17.559 1.00 91.94 189 GLU A N 1
ATOM 1466 C CA . GLU A 1 189 ? 2.252 -12.313 -17.128 1.00 91.94 189 GLU A CA 1
ATOM 1467 C C . GLU A 1 189 ? 3.535 -12.171 -16.300 1.00 91.94 189 GLU A C 1
ATOM 1469 O O . GLU A 1 189 ? 3.889 -13.102 -15.582 1.00 91.94 189 GLU A O 1
ATOM 1474 N N . VAL A 1 190 ? 4.231 -11.027 -16.343 1.00 94.06 190 VAL A N 1
ATOM 1475 C CA . VAL A 1 190 ? 5.484 -10.825 -15.587 1.00 94.06 190 VAL A CA 1
ATOM 1476 C C . VAL A 1 190 ? 5.293 -9.823 -14.454 1.00 94.06 190 VAL A C 1
ATOM 1478 O O . VAL A 1 190 ? 5.530 -10.156 -13.289 1.00 94.06 190 VAL A O 1
ATOM 1481 N N . LEU A 1 191 ? 4.808 -8.616 -14.767 1.00 95.88 191 LEU A N 1
ATOM 1482 C CA . LEU A 1 191 ? 4.660 -7.520 -13.806 1.00 95.88 191 LEU A CA 1
ATOM 1483 C C . LEU A 1 191 ? 3.906 -7.909 -12.520 1.00 95.88 191 LEU A C 1
ATOM 1485 O O . LEU A 1 191 ? 4.406 -7.553 -11.453 1.00 95.88 191 LEU A O 1
ATOM 1489 N N . PRO A 1 192 ? 2.780 -8.658 -12.537 1.00 93.25 192 PRO A N 1
ATOM 1490 C CA . PRO A 1 192 ? 2.062 -8.984 -11.306 1.00 93.25 192 PRO A CA 1
ATOM 1491 C C . PRO A 1 192 ? 2.908 -9.799 -10.324 1.00 93.25 192 PRO A C 1
ATOM 1493 O O . PRO A 1 192 ? 2.787 -9.613 -9.116 1.00 93.25 192 PRO A O 1
ATOM 1496 N N . TYR A 1 193 ? 3.796 -10.667 -10.818 1.00 91.88 193 TYR A N 1
ATOM 1497 C CA . TYR A 1 193 ? 4.705 -11.445 -9.972 1.00 91.88 193 TYR A CA 1
ATOM 1498 C C . TYR A 1 193 ? 5.842 -10.591 -9.414 1.00 91.88 193 TYR A C 1
ATOM 1500 O O . TYR A 1 193 ? 6.197 -10.738 -8.246 1.00 91.88 193 TYR A O 1
ATOM 1508 N N . VAL A 1 194 ? 6.387 -9.674 -10.219 1.00 94.56 194 VAL A N 1
ATOM 1509 C CA . VAL A 1 194 ? 7.416 -8.726 -9.761 1.00 94.56 194 VAL A CA 1
ATOM 1510 C C . VAL A 1 194 ? 6.851 -7.788 -8.694 1.00 94.56 194 VAL A C 1
ATOM 1512 O O . VAL A 1 194 ? 7.488 -7.553 -7.667 1.00 94.56 194 VAL A O 1
ATOM 1515 N N . TYR A 1 195 ? 5.627 -7.303 -8.902 1.00 95.50 195 TYR A N 1
ATOM 1516 C CA . TYR A 1 195 ? 4.938 -6.444 -7.948 1.00 95.50 195 TYR A CA 1
ATOM 1517 C C . TYR A 1 195 ? 4.603 -7.212 -6.655 1.00 95.50 195 TYR A C 1
ATOM 1519 O O . TYR A 1 195 ? 4.851 -6.741 -5.546 1.00 95.50 195 TYR A O 1
ATOM 1527 N N . LEU A 1 196 ? 4.132 -8.456 -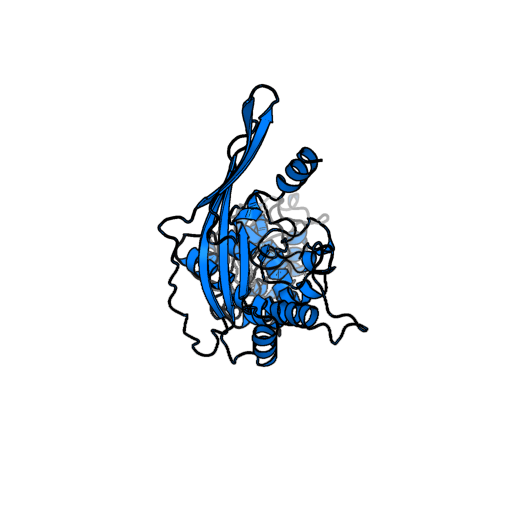6.766 1.00 93.31 196 LEU A N 1
ATOM 1528 C CA . LEU A 1 196 ? 3.919 -9.293 -5.587 1.00 93.31 196 LEU A CA 1
ATOM 1529 C C . LEU A 1 196 ? 5.211 -9.466 -4.775 1.00 93.31 196 LEU A C 1
ATOM 1531 O O . LEU A 1 196 ? 5.193 -9.334 -3.552 1.00 93.31 196 LEU A O 1
ATOM 1535 N N . LYS A 1 197 ? 6.336 -9.689 -5.465 1.00 92.31 197 LYS A N 1
ATOM 1536 C CA . LYS A 1 197 ? 7.642 -9.857 -4.833 1.00 92.31 197 LYS A CA 1
ATOM 1537 C C . LYS A 1 197 ? 8.101 -8.610 -4.076 1.00 92.31 197 LYS A C 1
ATOM 1539 O O . LYS A 1 197 ? 8.526 -8.755 -2.933 1.00 92.31 197 LYS A O 1
ATOM 1544 N N . ILE A 1 198 ? 7.984 -7.405 -4.649 1.00 94.19 198 ILE A N 1
ATOM 1545 C CA . ILE A 1 198 ? 8.385 -6.182 -3.925 1.00 94.19 198 ILE A CA 1
ATOM 1546 C C . ILE A 1 198 ? 7.546 -5.978 -2.655 1.00 94.19 198 ILE A C 1
ATOM 1548 O O . ILE A 1 198 ? 8.099 -5.589 -1.630 1.00 94.19 198 ILE A O 1
ATOM 1552 N N . ILE A 1 199 ? 6.244 -6.298 -2.683 1.00 94.38 199 ILE A N 1
ATOM 1553 C CA . ILE A 1 199 ? 5.376 -6.200 -1.497 1.00 94.38 199 ILE A CA 1
ATOM 1554 C C . ILE A 1 199 ? 5.774 -7.243 -0.448 1.00 94.38 199 ILE A C 1
ATOM 1556 O O . ILE A 1 199 ? 5.905 -6.908 0.727 1.00 94.38 199 ILE A O 1
ATOM 1560 N N . GLN A 1 200 ? 6.015 -8.494 -0.849 1.00 92.06 200 GLN A N 1
ATOM 1561 C CA . GLN A 1 200 ? 6.464 -9.545 0.071 1.00 92.06 200 GLN A CA 1
ATOM 1562 C C . GLN A 1 200 ? 7.810 -9.199 0.716 1.00 92.06 200 GLN A C 1
ATOM 1564 O O . GLN A 1 200 ? 7.956 -9.305 1.934 1.00 92.06 200 GLN A O 1
ATOM 1569 N N . ASP A 1 201 ? 8.773 -8.733 -0.077 1.00 91.94 201 ASP A N 1
ATOM 1570 C CA . ASP A 1 201 ? 10.085 -8.329 0.422 1.00 91.94 201 ASP A CA 1
ATOM 1571 C C . ASP A 1 201 ? 9.965 -7.097 1.346 1.00 91.94 201 ASP A C 1
ATOM 1573 O O . ASP A 1 201 ? 10.633 -7.037 2.381 1.00 91.94 201 ASP A O 1
ATOM 1577 N N . ALA A 1 202 ? 9.052 -6.161 1.056 1.00 92.88 202 ALA A N 1
ATOM 1578 C CA . ALA A 1 202 ? 8.730 -5.028 1.929 1.00 92.88 202 ALA A CA 1
ATOM 1579 C C . ALA A 1 202 ? 8.102 -5.461 3.269 1.00 92.88 202 ALA A C 1
ATOM 1581 O O . ALA A 1 202 ? 8.496 -4.949 4.319 1.00 92.88 202 ALA A O 1
ATOM 1582 N N . ILE A 1 203 ? 7.200 -6.449 3.270 1.00 92.62 203 ILE A N 1
ATOM 1583 C CA . ILE A 1 203 ? 6.653 -7.049 4.500 1.00 92.62 203 ILE A CA 1
ATOM 1584 C C . ILE A 1 203 ? 7.785 -7.657 5.337 1.00 92.62 203 ILE A C 1
ATOM 1586 O O . ILE A 1 203 ? 7.882 -7.406 6.538 1.00 92.62 203 ILE A O 1
ATOM 1590 N N . GLN A 1 204 ? 8.690 -8.420 4.716 1.00 91.19 204 GLN A N 1
ATOM 1591 C CA . GLN A 1 204 ? 9.826 -9.017 5.426 1.00 91.19 204 GLN A CA 1
ATOM 1592 C C . GLN A 1 204 ? 10.793 -7.959 5.986 1.00 91.19 204 GLN A C 1
ATOM 1594 O O . GLN A 1 204 ? 11.315 -8.118 7.093 1.00 91.19 204 GLN A O 1
A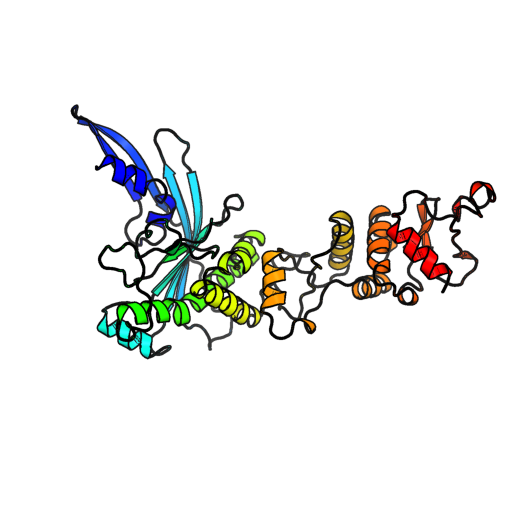TOM 1599 N N . LEU A 1 205 ? 11.008 -6.857 5.261 1.00 91.00 205 LEU A N 1
ATOM 1600 C CA . LEU A 1 205 ? 11.756 -5.696 5.750 1.00 91.00 205 LEU A CA 1
ATOM 1601 C C . LEU A 1 205 ? 11.078 -5.039 6.957 1.00 91.00 205 LEU A C 1
ATOM 1603 O O . LEU A 1 205 ? 11.761 -4.679 7.919 1.00 91.00 205 LEU A O 1
ATOM 1607 N N . SER A 1 206 ? 9.752 -4.920 6.931 1.00 91.94 206 SER A N 1
ATOM 1608 C CA . SER A 1 206 ? 8.970 -4.353 8.029 1.00 91.94 206 SER A CA 1
ATOM 1609 C C . SER A 1 206 ? 9.036 -5.208 9.295 1.00 91.94 206 SER A C 1
ATOM 1611 O O . SER A 1 206 ? 9.339 -4.695 10.375 1.00 91.94 206 SER A O 1
ATOM 1613 N N . LYS A 1 207 ? 8.939 -6.537 9.159 1.00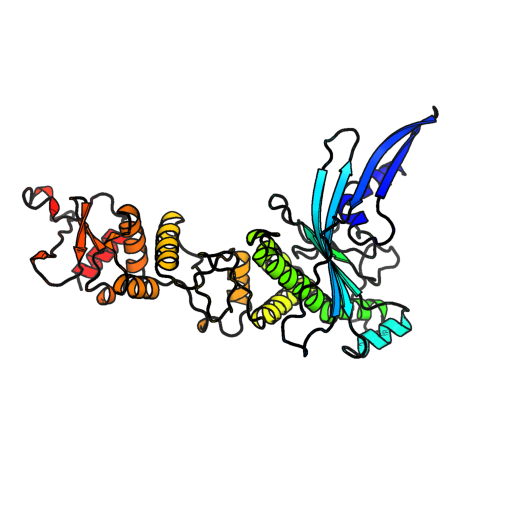 91.44 207 LYS A N 1
ATOM 1614 C CA . LYS A 1 207 ? 9.166 -7.486 10.267 1.00 91.44 207 LYS A CA 1
ATOM 1615 C C . LYS A 1 207 ? 10.545 -7.324 10.919 1.00 91.44 207 LYS A C 1
ATOM 1617 O O . LYS A 1 207 ? 10.686 -7.506 12.128 1.00 91.44 207 LYS A O 1
ATOM 1622 N N . LYS A 1 208 ? 11.561 -6.950 10.131 1.00 90.56 208 LYS A N 1
ATOM 1623 C CA . LYS A 1 208 ? 12.934 -6.658 10.588 1.00 90.56 208 LYS A CA 1
ATOM 1624 C C . LYS A 1 208 ? 13.147 -5.200 11.028 1.00 90.56 208 LYS A C 1
ATOM 1626 O O . LYS A 1 208 ? 14.272 -4.839 11.360 1.00 90.56 208 LYS A O 1
ATOM 1631 N N . SER A 1 209 ? 12.103 -4.368 11.039 1.00 89.38 209 SER A N 1
ATOM 1632 C CA . SER A 1 209 ? 12.169 -2.930 11.359 1.00 89.38 209 SER A CA 1
ATOM 1633 C C . SER A 1 209 ? 13.097 -2.119 10.449 1.00 89.38 209 SER A C 1
ATOM 1635 O O . SER A 1 209 ? 13.650 -1.106 10.864 1.00 89.38 209 SER A O 1
ATOM 1637 N N . MET A 1 210 ? 13.276 -2.563 9.204 1.00 89.06 210 MET A N 1
ATOM 1638 C CA . MET A 1 210 ? 14.069 -1.857 8.190 1.00 89.06 210 MET A CA 1
ATOM 1639 C C . MET A 1 210 ? 13.219 -0.950 7.288 1.00 89.06 210 MET A C 1
ATOM 1641 O O . MET A 1 210 ? 13.771 -0.132 6.547 1.00 89.06 210 MET A O 1
ATOM 1645 N N . LEU A 1 211 ? 11.895 -1.123 7.327 1.00 89.81 211 LEU A N 1
ATOM 1646 C CA . LEU A 1 211 ? 10.916 -0.358 6.565 1.00 89.81 211 LEU A CA 1
ATOM 1647 C C . LEU A 1 211 ? 9.649 -0.151 7.424 1.00 89.81 211 LEU A C 1
ATOM 1649 O O . LEU A 1 211 ? 9.173 -1.128 8.006 1.00 89.81 211 LEU A O 1
ATOM 1653 N N . PRO A 1 212 ? 9.100 1.071 7.529 1.00 91.25 212 PRO A N 1
ATOM 1654 C CA . PRO A 1 212 ? 7.834 1.310 8.222 1.00 91.25 212 PRO A CA 1
ATOM 1655 C C . PRO A 1 212 ? 6.671 0.530 7.597 1.00 91.25 212 PRO A C 1
ATOM 1657 O O . PRO A 1 212 ? 6.644 0.297 6.387 1.00 91.25 212 PRO A O 1
ATOM 1660 N N . VAL A 1 213 ? 5.678 0.157 8.411 1.00 91.62 213 VAL A N 1
ATOM 1661 C CA . VAL A 1 213 ? 4.443 -0.489 7.925 1.00 91.62 213 VAL A CA 1
ATOM 1662 C C . VAL A 1 213 ? 3.693 0.418 6.945 1.00 91.62 213 VAL A C 1
ATOM 1664 O O . VAL A 1 213 ? 3.204 -0.063 5.923 1.00 91.62 213 VAL A O 1
ATOM 1667 N N . GLY A 1 214 ? 3.668 1.732 7.202 1.00 90.62 214 GLY A N 1
ATOM 1668 C CA . GLY A 1 214 ? 3.076 2.725 6.299 1.00 90.62 214 GLY A CA 1
ATOM 1669 C C . GLY A 1 214 ? 3.653 2.642 4.884 1.00 90.62 214 GLY A C 1
ATOM 1670 O O . GLY A 1 214 ? 2.902 2.538 3.917 1.00 90.62 214 GLY A O 1
ATOM 1671 N N . SER A 1 215 ? 4.981 2.548 4.751 1.00 91.56 215 SER A N 1
ATOM 1672 C CA . SER A 1 215 ? 5.641 2.370 3.452 1.00 91.56 215 SER A CA 1
ATOM 1673 C C . SER A 1 215 ? 5.238 1.066 2.747 1.00 91.56 215 SER A C 1
ATOM 1675 O O . SER A 1 215 ? 5.152 1.041 1.521 1.00 91.56 215 SER A O 1
ATOM 1677 N N . VAL A 1 216 ? 4.965 -0.016 3.491 1.00 93.12 216 VAL A N 1
ATOM 1678 C CA . VAL A 1 216 ? 4.472 -1.277 2.906 1.00 93.12 216 VAL A CA 1
ATOM 1679 C C . VAL A 1 216 ? 3.072 -1.100 2.328 1.00 93.12 216 VAL A C 1
ATOM 1681 O O . VAL A 1 216 ? 2.808 -1.584 1.233 1.00 93.12 216 VAL A O 1
ATOM 1684 N N . TYR A 1 217 ? 2.172 -0.395 3.012 1.00 93.00 217 TYR A N 1
ATOM 1685 C CA . TYR A 1 217 ? 0.833 -0.143 2.475 1.00 93.00 217 TYR A CA 1
ATOM 1686 C C . TYR A 1 217 ? 0.819 0.903 1.360 1.00 93.00 217 TYR A C 1
ATOM 1688 O O . TYR A 1 217 ? 0.003 0.802 0.447 1.00 93.00 217 TYR A O 1
ATOM 1696 N N . ASN A 1 218 ? 1.760 1.846 1.360 1.00 92.00 218 ASN A N 1
ATOM 1697 C CA . ASN A 1 218 ? 1.936 2.800 0.263 1.00 92.00 218 ASN A CA 1
ATOM 1698 C C . ASN A 1 218 ? 2.400 2.127 -1.044 1.00 92.00 218 ASN A C 1
ATOM 1700 O O . ASN A 1 218 ? 2.202 2.689 -2.117 1.00 92.00 218 ASN A O 1
ATOM 1704 N N . LEU A 1 219 ? 2.961 0.911 -0.987 1.00 93.19 219 LEU A N 1
ATOM 1705 C CA . LEU A 1 219 ? 3.215 0.090 -2.180 1.00 93.19 219 LEU A CA 1
ATOM 1706 C C . LEU A 1 219 ? 1.934 -0.465 -2.815 1.00 93.19 219 LEU A C 1
ATOM 1708 O O . LEU A 1 219 ? 1.955 -0.831 -3.994 1.00 93.19 219 LEU A O 1
ATOM 1712 N N . TRP A 1 220 ? 0.843 -0.593 -2.054 1.00 94.06 220 TRP A N 1
ATOM 1713 C CA . TRP A 1 220 ? -0.402 -1.157 -2.569 1.00 94.06 220 TRP A CA 1
ATOM 1714 C C . TRP A 1 220 ? -1.087 -0.147 -3.498 1.00 94.06 220 TRP A C 1
ATOM 1716 O O . TRP A 1 220 ? -1.165 1.031 -3.151 1.00 94.06 220 TRP A O 1
ATOM 1726 N N . PRO A 1 221 ? -1.607 -0.573 -4.664 1.00 93.94 221 PRO A N 1
ATOM 1727 C CA . PRO A 1 221 ? -2.284 0.337 -5.578 1.00 93.94 221 PRO A CA 1
ATOM 1728 C C . PRO A 1 221 ? -3.520 0.993 -4.954 1.00 93.94 221 PRO A C 1
ATOM 1730 O O . PRO A 1 221 ? -4.333 0.320 -4.321 1.00 93.94 221 PRO A O 1
ATOM 1733 N N . ASP A 1 222 ? -3.724 2.281 -5.229 1.00 92.88 222 ASP A N 1
ATOM 1734 C CA . ASP A 1 222 ? -5.022 2.928 -5.042 1.00 92.88 222 ASP A CA 1
ATOM 1735 C C . ASP A 1 222 ? -5.857 2.748 -6.320 1.00 92.88 222 ASP A C 1
ATOM 1737 O O . ASP A 1 222 ? -5.535 3.277 -7.390 1.00 92.88 222 ASP A O 1
ATOM 1741 N N . LEU A 1 223 ? -6.948 1.984 -6.223 1.00 92.88 223 LEU A N 1
ATOM 1742 C CA . LEU A 1 223 ? -7.824 1.706 -7.365 1.00 92.88 223 LEU A CA 1
ATOM 1743 C C . LEU A 1 223 ? -8.465 2.974 -7.947 1.00 92.88 223 LEU A C 1
ATOM 1745 O O . LEU A 1 223 ? -8.774 2.983 -9.137 1.00 92.88 223 LEU A O 1
ATOM 1749 N N . ARG A 1 224 ? -8.614 4.042 -7.151 1.00 92.62 224 ARG A N 1
ATOM 1750 C CA . ARG A 1 224 ? -9.122 5.346 -7.612 1.00 92.62 224 ARG A CA 1
ATOM 1751 C C . ARG A 1 224 ? -8.137 6.022 -8.567 1.00 92.62 224 ARG A C 1
ATOM 1753 O O . ARG A 1 224 ? -8.543 6.647 -9.534 1.00 92.62 224 ARG A O 1
ATOM 1760 N N . GLN A 1 225 ? -6.830 5.851 -8.354 1.00 91.56 225 GLN A N 1
ATOM 1761 C CA . GLN A 1 225 ? -5.800 6.468 -9.203 1.00 91.56 225 GLN A CA 1
ATOM 1762 C C . GLN A 1 225 ? -5.601 5.746 -10.543 1.00 91.56 225 GLN A C 1
ATOM 1764 O O . GLN A 1 225 ? -5.060 6.316 -11.492 1.00 91.56 225 GLN A O 1
ATOM 1769 N N . THR A 1 226 ? -6.037 4.488 -10.638 1.00 92.88 226 THR A N 1
ATOM 1770 C CA . THR A 1 226 ? -5.882 3.665 -11.847 1.00 92.88 226 THR A CA 1
ATOM 1771 C C . THR A 1 226 ? -7.161 3.551 -12.674 1.00 92.88 226 THR A C 1
ATOM 1773 O O . THR A 1 226 ? -7.092 3.070 -13.801 1.00 92.88 226 THR A O 1
ATOM 1776 N N . GLU A 1 227 ? -8.314 4.009 -12.176 1.00 90.94 227 GLU A N 1
ATOM 1777 C CA . GLU A 1 227 ? -9.632 3.784 -12.795 1.00 90.94 227 GLU A CA 1
ATOM 1778 C C . GLU A 1 227 ? -9.741 4.305 -14.238 1.00 90.94 227 GLU A C 1
ATOM 1780 O O . GLU A 1 227 ? -10.327 3.655 -15.103 1.00 90.94 227 GLU A O 1
ATOM 1785 N N . HIS A 1 228 ? -9.092 5.431 -14.546 1.00 90.81 228 HIS A N 1
ATOM 1786 C CA . HIS A 1 228 ? -9.061 6.009 -15.895 1.00 90.81 228 HIS A CA 1
ATOM 1787 C C . HIS A 1 228 ? -8.014 5.361 -16.818 1.00 90.81 228 HIS A C 1
ATOM 1789 O O . HIS A 1 228 ? -7.764 5.843 -17.924 1.00 90.81 228 HIS A O 1
ATOM 1795 N N . ARG A 1 229 ? -7.363 4.279 -16.372 1.00 92.50 229 ARG A N 1
ATOM 1796 C CA . ARG A 1 229 ? -6.255 3.619 -17.072 1.00 92.50 229 ARG A CA 1
ATOM 1797 C C . ARG A 1 229 ? -6.466 2.103 -17.127 1.00 92.50 229 ARG A C 1
ATOM 1799 O O . ARG A 1 229 ? -5.839 1.368 -16.366 1.00 92.50 229 ARG A O 1
ATOM 1806 N N . 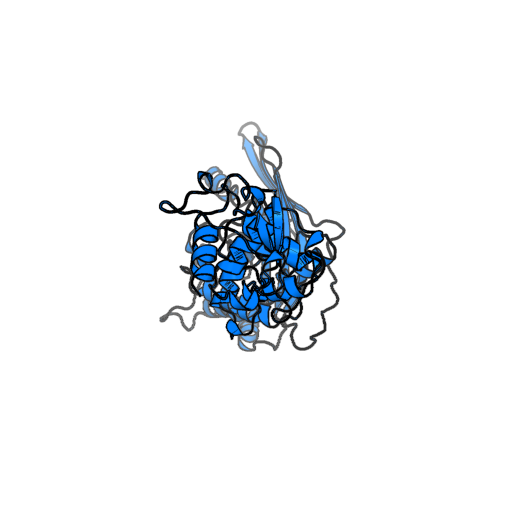PRO A 1 230 ? -7.284 1.597 -18.069 1.00 92.44 230 PRO A N 1
ATOM 1807 C CA . PRO A 1 230 ? -7.768 0.214 -18.056 1.00 92.44 230 PRO A CA 1
ATOM 1808 C C . PRO A 1 230 ? -6.687 -0.872 -17.953 1.00 92.44 230 PRO A C 1
ATOM 1810 O O . PRO A 1 230 ? -6.891 -1.865 -17.259 1.00 92.44 230 PRO A O 1
ATOM 1813 N N . ARG A 1 231 ? -5.533 -0.702 -18.618 1.00 92.50 231 ARG A N 1
ATOM 1814 C CA . ARG A 1 231 ? -4.421 -1.673 -18.554 1.00 92.50 231 ARG A CA 1
ATOM 1815 C C . ARG A 1 231 ? -3.845 -1.769 -17.140 1.00 92.50 231 ARG A C 1
ATOM 1817 O O . ARG A 1 231 ? -3.735 -2.859 -16.589 1.00 92.50 231 ARG A O 1
ATOM 1824 N N . TRP A 1 232 ? -3.547 -0.624 -16.533 1.00 95.00 232 TRP A N 1
ATOM 1825 C CA . TRP A 1 232 ? -2.967 -0.541 -15.192 1.00 95.00 232 TRP A CA 1
ATOM 1826 C C . TRP A 1 232 ? -3.989 -0.857 -14.098 1.00 95.00 232 TRP A C 1
ATOM 1828 O O . TRP A 1 232 ? -3.635 -1.486 -13.105 1.00 95.00 232 TRP A O 1
ATOM 1838 N N . HIS A 1 233 ? -5.264 -0.522 -14.314 1.00 95.38 233 HIS A N 1
ATOM 1839 C CA . HIS A 1 233 ? -6.356 -0.910 -13.422 1.00 95.38 233 HIS A CA 1
ATOM 1840 C C . HIS A 1 233 ? -6.488 -2.431 -13.314 1.00 95.38 233 HIS A C 1
ATOM 1842 O O . HIS A 1 233 ? -6.522 -2.973 -12.214 1.00 95.38 233 HIS A O 1
ATOM 1848 N N . LYS A 1 234 ? -6.453 -3.140 -14.453 1.00 94.69 234 LYS A N 1
ATOM 1849 C CA . LYS A 1 234 ? -6.480 -4.611 -14.475 1.00 94.69 234 LYS A CA 1
ATOM 1850 C C . LYS A 1 234 ? -5.295 -5.223 -13.729 1.00 94.69 234 LYS A C 1
ATOM 1852 O O . LYS A 1 234 ? -5.476 -6.219 -13.032 1.00 94.69 234 LYS A O 1
ATOM 1857 N N . VAL A 1 235 ? -4.103 -4.633 -13.853 1.00 95.44 235 VAL A N 1
ATOM 1858 C CA . VAL A 1 235 ? -2.915 -5.057 -13.090 1.00 95.44 235 VAL A CA 1
ATOM 1859 C C . VAL A 1 235 ? -3.133 -4.855 -11.594 1.00 95.44 235 VAL A C 1
ATOM 1861 O O . VAL A 1 235 ? -2.835 -5.758 -10.817 1.00 95.44 235 VAL A O 1
ATOM 1864 N N . ALA A 1 236 ? -3.676 -3.706 -11.186 1.00 95.25 236 ALA A N 1
ATOM 1865 C CA . ALA A 1 236 ? -3.967 -3.423 -9.786 1.00 95.25 236 ALA A CA 1
ATOM 1866 C C . ALA A 1 236 ? -4.980 -4.426 -9.206 1.00 95.25 236 ALA A C 1
ATOM 1868 O O . ALA A 1 236 ? -4.706 -5.044 -8.179 1.00 95.25 236 ALA A O 1
ATOM 1869 N N . GLU A 1 237 ? -6.103 -4.668 -9.887 1.00 94.31 237 GLU A N 1
ATOM 1870 C CA . GLU A 1 237 ? -7.094 -5.669 -9.469 1.00 94.31 237 GLU A CA 1
ATOM 1871 C C . GLU A 1 237 ? -6.507 -7.086 -9.393 1.00 94.31 237 GLU A C 1
ATOM 1873 O O . GLU A 1 237 ? -6.799 -7.840 -8.460 1.00 94.31 237 GLU A O 1
ATOM 1878 N N . ASP A 1 238 ? -5.684 -7.469 -10.375 1.00 93.50 238 ASP A N 1
ATOM 1879 C CA . ASP A 1 238 ? -5.022 -8.773 -10.386 1.00 93.50 238 ASP A CA 1
ATOM 1880 C C . ASP A 1 238 ? -4.035 -8.919 -9.225 1.00 93.50 238 ASP A C 1
ATOM 1882 O O . ASP A 1 238 ? -3.988 -9.971 -8.583 1.00 93.50 238 ASP A O 1
ATOM 1886 N N . LEU A 1 239 ? -3.313 -7.847 -8.894 1.00 93.56 239 LEU A N 1
ATOM 1887 C CA . LEU A 1 239 ? -2.423 -7.804 -7.743 1.00 93.56 239 LEU A CA 1
ATOM 1888 C C . LEU A 1 239 ? -3.189 -8.006 -6.433 1.00 93.56 239 LEU A C 1
ATOM 1890 O O . LEU A 1 239 ? -2.796 -8.873 -5.656 1.00 93.56 239 LEU A O 1
ATOM 1894 N N . PHE A 1 240 ? -4.303 -7.300 -6.203 1.00 92.50 240 PHE A N 1
ATOM 1895 C CA . PHE A 1 240 ? -5.139 -7.521 -5.012 1.00 92.50 240 PHE A CA 1
ATOM 1896 C C . PHE A 1 240 ? -5.613 -8.980 -4.914 1.00 92.50 240 PHE A C 1
ATOM 1898 O O . PHE A 1 240 ? -5.428 -9.635 -3.885 1.00 92.50 240 PHE A O 1
ATOM 1905 N N . ARG A 1 241 ? -6.125 -9.544 -6.019 1.00 90.44 241 ARG A N 1
ATOM 1906 C CA . ARG A 1 241 ? -6.551 -10.955 -6.083 1.00 90.44 241 ARG A CA 1
ATOM 1907 C C . ARG A 1 241 ? -5.418 -11.941 -5.773 1.00 90.44 241 ARG A C 1
ATOM 1909 O O . ARG A 1 241 ? -5.685 -13.041 -5.278 1.00 90.44 241 ARG A O 1
ATOM 1916 N N . ARG A 1 242 ? -4.164 -11.591 -6.077 1.00 90.06 242 ARG A N 1
ATOM 1917 C CA . ARG A 1 242 ? -2.974 -12.390 -5.731 1.00 90.06 242 ARG A CA 1
ATOM 1918 C C . ARG A 1 242 ? -2.542 -12.186 -4.283 1.00 90.06 242 ARG A C 1
ATOM 1920 O O . ARG A 1 242 ? -2.223 -13.177 -3.630 1.00 90.06 242 ARG A O 1
ATOM 1927 N N . LEU A 1 243 ? -2.576 -10.954 -3.779 1.00 89.94 243 LEU A N 1
ATOM 1928 C CA . LEU A 1 243 ? -2.219 -10.614 -2.399 1.00 89.94 243 LEU A CA 1
ATOM 1929 C C . LEU A 1 243 ? -3.071 -11.398 -1.402 1.00 89.94 243 LEU A C 1
ATOM 1931 O O . LEU A 1 243 ? -2.521 -12.011 -0.496 1.00 89.94 243 LEU A O 1
ATOM 1935 N N . PHE A 1 244 ? -4.383 -11.512 -1.626 1.00 85.25 244 PHE A N 1
ATOM 1936 C CA . PHE A 1 244 ? -5.278 -12.266 -0.733 1.00 85.25 244 PHE A CA 1
ATOM 1937 C C . PHE A 1 244 ? -5.005 -13.774 -0.659 1.00 85.25 244 PHE A C 1
ATOM 1939 O O . PHE A 1 244 ? -5.555 -14.454 0.203 1.00 85.25 244 PHE A O 1
ATOM 1946 N N . LYS A 1 245 ? -4.170 -14.318 -1.553 1.00 85.12 245 LYS A N 1
ATOM 1947 C CA . LYS A 1 245 ? -3.737 -15.724 -1.511 1.00 85.12 245 LYS A CA 1
ATOM 1948 C C . LYS A 1 245 ? -2.468 -15.926 -0.678 1.00 85.12 245 LYS A C 1
ATOM 1950 O O . LYS A 1 245 ? -2.060 -17.072 -0.488 1.00 85.12 245 LYS A O 1
ATOM 1955 N N . ILE A 1 246 ? -1.828 -14.847 -0.228 1.00 82.25 246 ILE A N 1
ATOM 1956 C CA . ILE A 1 246 ? -0.655 -14.882 0.648 1.00 82.25 246 ILE A CA 1
ATOM 1957 C C . ILE A 1 246 ? -1.120 -14.993 2.104 1.00 82.25 246 ILE A C 1
ATOM 1959 O O . ILE A 1 246 ? -2.135 -14.423 2.493 1.00 82.25 246 ILE A O 1
ATOM 1963 N N . GLN A 1 247 ? -0.361 -15.737 2.910 1.00 78.38 247 GLN A N 1
ATOM 1964 C CA . GLN A 1 247 ? -0.719 -16.021 4.300 1.00 78.38 247 GLN A CA 1
ATOM 1965 C C . GLN A 1 247 ? -0.544 -14.829 5.249 1.00 78.38 247 GLN A C 1
ATOM 1967 O O . GLN A 1 247 ? -1.320 -14.687 6.172 1.00 78.38 247 GLN A O 1
ATOM 1972 N N . GLU A 1 248 ? 0.440 -13.954 5.064 1.00 88.44 248 GLU A N 1
ATOM 1973 C CA . GLU A 1 248 ? 0.719 -12.882 6.032 1.00 88.44 248 GLU A CA 1
ATOM 1974 C C . GLU A 1 248 ? 0.828 -11.542 5.304 1.00 88.44 248 GLU A C 1
ATOM 1976 O O . GLU A 1 248 ? 1.889 -11.214 4.773 1.00 88.44 248 GLU A O 1
ATOM 1981 N N . ILE A 1 249 ? -0.279 -10.793 5.244 1.00 91.56 249 ILE A N 1
ATOM 1982 C CA . ILE A 1 249 ? -0.396 -9.569 4.425 1.00 91.56 249 ILE A CA 1
ATOM 1983 C C . ILE A 1 249 ? -0.949 -8.350 5.159 1.00 91.56 249 ILE A C 1
ATOM 1985 O O . ILE A 1 249 ? -0.894 -7.262 4.597 1.00 91.56 249 ILE A O 1
ATOM 1989 N N . PHE A 1 250 ? -1.433 -8.501 6.395 1.00 92.81 250 PHE A N 1
ATOM 1990 C CA . PHE A 1 250 ? -1.896 -7.371 7.204 1.00 92.81 250 PHE A CA 1
ATOM 1991 C C . PHE A 1 250 ? -1.141 -7.276 8.524 1.00 92.81 250 PHE A C 1
ATOM 1993 O O . PHE A 1 250 ? -1.075 -8.249 9.270 1.00 92.81 250 PHE A O 1
ATOM 2000 N N . SER A 1 251 ? -0.588 -6.103 8.814 1.00 93.88 251 SER A N 1
ATOM 2001 C CA . SER A 1 251 ? 0.114 -5.789 10.057 1.00 93.88 251 SER A CA 1
ATOM 2002 C C . SER A 1 251 ? -0.858 -5.609 11.224 1.00 93.88 251 SER A C 1
ATOM 2004 O O . SER A 1 251 ? -1.855 -4.897 11.102 1.00 93.88 251 SER A O 1
ATOM 2006 N N . LEU A 1 252 ? -0.540 -6.203 12.376 1.00 93.19 252 LEU A N 1
ATOM 2007 C CA . LEU A 1 252 ? -1.308 -6.033 13.610 1.00 93.19 252 LEU A CA 1
ATOM 2008 C C . LEU A 1 252 ? -1.045 -4.667 14.257 1.00 93.19 252 LEU A C 1
ATOM 2010 O O . LEU A 1 252 ? 0.105 -4.265 14.422 1.00 93.19 252 LEU A O 1
ATOM 2014 N N . ALA A 1 253 ? -2.103 -4.016 14.744 1.00 89.19 253 ALA A N 1
ATOM 2015 C CA . ALA A 1 253 ? -2.023 -2.753 15.482 1.00 89.19 253 ALA A CA 1
ATOM 2016 C C . ALA A 1 253 ? -1.248 -2.886 16.805 1.00 89.19 253 ALA A C 1
ATOM 2018 O O . ALA A 1 253 ? -0.513 -1.987 17.198 1.00 89.19 253 ALA A O 1
ATOM 2019 N N . LYS A 1 254 ? -1.354 -4.042 17.474 1.00 88.94 254 LYS A N 1
ATOM 2020 C CA . LYS A 1 254 ? -0.629 -4.330 18.725 1.00 88.94 254 LYS A CA 1
ATOM 2021 C C . LYS A 1 254 ? 0.883 -4.454 18.533 1.00 88.94 254 LYS A C 1
ATOM 2023 O O . LYS A 1 254 ? 1.658 -4.182 19.446 1.00 88.94 254 LYS A O 1
ATOM 2028 N N . ASN A 1 255 ? 1.301 -4.984 17.386 1.00 88.75 255 ASN A N 1
ATOM 2029 C CA . ASN A 1 255 ? 2.699 -5.244 17.082 1.00 88.75 255 ASN A CA 1
ATOM 2030 C C . ASN A 1 255 ? 2.901 -5.240 15.570 1.00 88.75 255 ASN A C 1
ATOM 2032 O O . ASN A 1 255 ? 2.680 -6.251 14.904 1.00 88.75 255 ASN A O 1
ATOM 2036 N N . GLU A 1 256 ? 3.428 -4.129 15.077 1.00 86.06 256 GLU A N 1
ATOM 2037 C CA . GLU A 1 256 ? 3.680 -3.868 13.660 1.00 86.06 256 GLU A CA 1
ATOM 2038 C C . GLU A 1 256 ? 4.659 -4.847 12.982 1.00 86.06 256 GLU A C 1
ATOM 2040 O O . GLU A 1 256 ? 4.765 -4.912 11.758 1.00 86.06 256 GLU A O 1
ATOM 2045 N N . LYS A 1 257 ? 5.379 -5.662 13.764 1.00 88.56 257 LYS A N 1
ATOM 2046 C CA . LYS A 1 257 ? 6.250 -6.723 13.233 1.00 88.56 257 LYS A CA 1
ATOM 2047 C C . LYS A 1 257 ? 5.513 -8.039 13.000 1.00 88.56 257 LYS A C 1
ATOM 2049 O O . LYS A 1 257 ? 6.105 -8.975 12.465 1.00 88.56 257 LYS A O 1
ATOM 2054 N N . LYS A 1 258 ? 4.258 -8.163 13.433 1.00 92.00 258 LYS A N 1
ATOM 2055 C CA . LYS A 1 258 ? 3.439 -9.358 13.227 1.00 92.00 258 LYS A CA 1
ATOM 2056 C C . LYS A 1 258 ? 2.418 -9.093 12.135 1.00 92.00 258 LYS A C 1
ATOM 2058 O O . LYS A 1 258 ? 1.683 -8.114 12.186 1.00 92.00 258 LYS A O 1
ATOM 2063 N N . TRP A 1 259 ? 2.385 -10.004 11.173 1.00 93.44 259 TRP A N 1
ATOM 2064 C CA . TRP A 1 259 ? 1.503 -9.942 10.020 1.00 93.44 259 TRP A CA 1
ATOM 2065 C C . TRP A 1 259 ? 0.596 -11.172 10.027 1.00 93.44 259 TRP A C 1
ATOM 2067 O O . TRP A 1 259 ? 1.060 -12.258 10.365 1.00 93.44 259 TRP A O 1
ATOM 2077 N N . VAL A 1 260 ? -0.676 -10.999 9.684 1.00 93.44 260 VAL A N 1
ATOM 2078 C CA . VAL A 1 260 ? -1.710 -12.044 9.726 1.00 93.44 260 VAL A CA 1
ATOM 2079 C C . VAL A 1 260 ? -2.394 -12.222 8.370 1.00 93.44 260 VAL A C 1
ATOM 2081 O O . VAL A 1 260 ? -2.228 -11.402 7.455 1.00 93.44 260 VAL A O 1
ATOM 2084 N N . THR A 1 261 ? -3.145 -13.318 8.235 1.00 92.00 261 THR A N 1
ATOM 2085 C CA . THR A 1 261 ? -3.973 -13.594 7.055 1.00 92.00 261 THR A CA 1
ATOM 2086 C C . THR A 1 261 ? -5.166 -12.638 7.006 1.00 92.00 261 THR A C 1
ATOM 2088 O O . THR A 1 261 ? -5.570 -12.067 8.018 1.00 92.00 261 THR A O 1
ATOM 2091 N N . ALA A 1 262 ? -5.792 -12.509 5.833 1.00 89.31 262 ALA A N 1
ATOM 2092 C CA . ALA A 1 262 ? -7.047 -11.769 5.701 1.00 89.31 262 ALA A CA 1
ATOM 2093 C C . ALA A 1 262 ? -8.177 -12.332 6.586 1.00 89.31 262 ALA A C 1
ATOM 2095 O O . ALA A 1 262 ? -9.025 -11.577 7.045 1.00 89.31 262 ALA A O 1
ATOM 2096 N N . LEU A 1 263 ? -8.201 -13.649 6.820 1.00 88.94 263 LEU A N 1
ATOM 2097 C CA . LEU A 1 263 ? -9.268 -14.321 7.572 1.00 88.94 263 LEU A CA 1
ATOM 2098 C C . LEU A 1 263 ? -9.094 -14.197 9.092 1.00 88.94 263 LEU A C 1
ATOM 2100 O O . LEU A 1 263 ? -10.080 -14.229 9.829 1.00 88.94 263 LEU A O 1
ATOM 2104 N N . ASP A 1 264 ? -7.852 -14.048 9.550 1.00 91.38 264 ASP A N 1
ATOM 2105 C CA . ASP A 1 264 ? -7.530 -13.874 10.968 1.00 91.38 264 ASP A CA 1
ATOM 2106 C C . ASP A 1 264 ? -7.567 -12.406 11.405 1.00 91.38 264 ASP A C 1
ATOM 2108 O O . ASP A 1 264 ? -7.581 -12.137 12.606 1.00 91.38 264 ASP A O 1
ATOM 2112 N N . ALA A 1 265 ? -7.567 -11.474 10.449 1.00 92.56 265 ALA A N 1
ATOM 2113 C CA . ALA A 1 265 ? -7.598 -10.036 10.672 1.00 92.56 265 ALA A CA 1
ATOM 2114 C C . ALA A 1 265 ? -8.990 -9.526 11.074 1.00 92.56 265 ALA A C 1
ATOM 2116 O O . ALA A 1 265 ? -10.015 -9.992 10.572 1.00 92.56 265 ALA A O 1
ATOM 2117 N N . VAL A 1 266 ? -9.004 -8.506 11.933 1.00 93.62 266 VAL A N 1
ATOM 2118 C CA . VAL A 1 266 ? -10.171 -7.662 12.214 1.00 93.62 266 VAL A CA 1
ATOM 2119 C C . VAL A 1 266 ? -9.909 -6.282 11.614 1.00 93.62 266 VAL A C 1
ATOM 2121 O O . VAL A 1 266 ? -8.974 -5.594 12.025 1.00 93.62 266 VAL A O 1
ATOM 2124 N N . PHE A 1 267 ? -10.708 -5.888 10.624 1.00 91.50 267 PHE A N 1
ATOM 2125 C CA . PHE A 1 267 ? -10.523 -4.640 9.880 1.00 91.50 267 PHE A CA 1
ATOM 2126 C C . PHE A 1 267 ? -11.281 -3.472 10.524 1.00 91.50 267 PHE A C 1
ATOM 2128 O O . PHE A 1 267 ? -12.445 -3.646 10.901 1.00 91.50 267 PHE A O 1
ATOM 2135 N N . PRO A 1 268 ? -10.667 -2.279 10.626 1.00 87.38 268 PRO A N 1
ATOM 2136 C CA . PRO A 1 268 ? -11.362 -1.087 11.095 1.00 87.38 268 PRO A CA 1
ATOM 2137 C C . PRO A 1 268 ? -12.454 -0.663 10.105 1.00 87.38 268 PRO A C 1
ATOM 2139 O O . PRO A 1 268 ? -12.349 -0.887 8.898 1.00 87.38 268 PRO A O 1
ATOM 2142 N N . THR A 1 269 ? -13.513 -0.040 10.616 1.00 79.94 269 THR A N 1
ATOM 2143 C CA . THR A 1 269 ? -14.560 0.573 9.792 1.00 79.94 269 THR A CA 1
ATOM 2144 C C . THR A 1 269 ? -14.117 1.936 9.267 1.00 79.94 269 THR A C 1
ATOM 2146 O O . THR A 1 269 ? -13.470 2.694 9.982 1.00 79.94 269 THR A O 1
ATOM 2149 N N . ASN A 1 270 ? -14.505 2.265 8.029 1.00 65.50 270 ASN A N 1
ATOM 2150 C CA . ASN A 1 270 ? -14.211 3.558 7.388 1.00 65.50 270 ASN A CA 1
ATOM 2151 C C . ASN A 1 270 ? -14.992 4.738 7.991 1.00 65.50 270 ASN A C 1
ATOM 2153 O O . ASN A 1 270 ? -14.739 5.888 7.647 1.00 65.50 270 ASN A O 1
ATOM 2157 N N . GLU A 1 271 ? -15.968 4.456 8.845 1.00 57.59 271 GLU A N 1
ATOM 2158 C CA . GLU A 1 271 ? -16.893 5.439 9.386 1.00 57.59 271 GLU A CA 1
ATOM 2159 C C . GLU A 1 271 ? -16.717 5.490 10.893 1.00 57.59 271 GLU A C 1
ATOM 2161 O O . GLU A 1 271 ? -17.110 4.540 11.569 1.00 57.59 271 GLU A O 1
ATOM 2166 N N . THR A 1 272 ? -16.080 6.546 11.404 1.00 56.06 272 THR A N 1
ATOM 2167 C CA . THR A 1 272 ? -16.465 7.290 12.623 1.00 56.06 272 THR A CA 1
ATOM 2168 C C . THR A 1 272 ? -15.418 8.348 12.978 1.00 56.06 272 THR A C 1
ATOM 2170 O O . THR A 1 272 ? -14.310 8.365 12.441 1.00 56.06 272 THR A O 1
ATOM 2173 N N . ASP A 1 273 ? -15.826 9.265 13.855 1.00 62.84 273 ASP A N 1
ATOM 2174 C CA . ASP A 1 273 ? -14.996 10.275 14.509 1.00 62.84 273 ASP A CA 1
ATOM 2175 C C . ASP A 1 273 ? -13.666 9.683 15.021 1.00 62.84 273 ASP A C 1
ATOM 2177 O O . ASP A 1 273 ? -13.631 8.571 15.565 1.00 62.84 273 ASP A O 1
ATOM 2181 N N . SER A 1 274 ? -12.577 10.436 14.847 1.00 73.31 274 SER A N 1
ATOM 2182 C CA . SER A 1 274 ? -11.211 10.022 15.189 1.00 73.31 274 SER A CA 1
ATOM 2183 C C . SER A 1 274 ? -11.103 9.599 16.654 1.00 73.31 274 SER A C 1
ATOM 2185 O O . SER A 1 274 ? -10.412 8.626 16.969 1.00 73.31 274 SER A O 1
ATOM 2187 N N . ASP A 1 275 ? -11.814 10.285 17.549 1.00 79.56 275 ASP A N 1
ATOM 2188 C CA . ASP A 1 275 ? -11.738 10.025 18.987 1.00 79.56 275 ASP A CA 1
ATOM 2189 C C . ASP A 1 275 ? -12.492 8.744 19.377 1.00 79.56 275 ASP A C 1
ATOM 2191 O O . ASP A 1 275 ? -11.974 7.922 20.145 1.00 79.56 275 ASP A O 1
ATOM 2195 N N . ILE A 1 276 ? -13.660 8.507 18.764 1.00 84.69 276 ILE A N 1
ATOM 2196 C CA . ILE A 1 276 ? -14.466 7.296 18.978 1.00 84.69 276 ILE A CA 1
ATOM 2197 C C . ILE A 1 276 ? -13.688 6.056 18.547 1.00 84.69 276 ILE A C 1
ATOM 2199 O O . ILE A 1 276 ? -13.511 5.116 19.331 1.00 84.69 276 ILE A O 1
ATOM 2203 N N . MET A 1 277 ? -13.162 6.068 17.320 1.00 85.06 277 MET A N 1
ATOM 2204 C CA . MET A 1 277 ? -12.394 4.931 16.820 1.00 85.06 277 MET A CA 1
ATOM 2205 C C . MET A 1 277 ? -11.097 4.737 17.582 1.00 85.06 277 MET A C 1
ATOM 2207 O O . MET A 1 277 ? -10.719 3.594 17.811 1.00 85.06 277 MET A O 1
ATOM 2211 N N . SER A 1 278 ? -10.447 5.804 18.046 1.00 86.81 278 SER A N 1
ATOM 2212 C CA . SER A 1 278 ? -9.248 5.674 18.879 1.00 86.81 278 SER A CA 1
ATOM 2213 C C . SER A 1 278 ? -9.531 4.912 20.178 1.00 86.81 278 SER A C 1
ATOM 2215 O O . SER A 1 278 ? -8.741 4.049 20.570 1.00 86.81 278 SER A O 1
ATOM 2217 N N . ALA A 1 279 ? -10.671 5.173 20.828 1.00 88.25 279 ALA A N 1
ATOM 2218 C CA . ALA A 1 279 ? -11.082 4.443 22.027 1.00 88.25 279 ALA A CA 1
ATOM 2219 C C . ALA A 1 279 ? -11.403 2.966 21.729 1.00 88.25 279 ALA A C 1
ATOM 2221 O O . ALA A 1 279 ? -10.939 2.081 22.453 1.00 88.25 279 ALA A O 1
ATOM 2222 N N . VAL A 1 280 ? -12.138 2.694 20.645 1.00 89.81 280 VAL A N 1
ATOM 2223 C CA . VAL A 1 280 ? -12.490 1.327 20.215 1.00 89.81 280 VAL A CA 1
ATOM 2224 C C . VAL A 1 280 ? -11.245 0.525 19.822 1.00 89.81 280 VAL A C 1
ATOM 2226 O O . VAL A 1 280 ? -11.066 -0.606 20.269 1.00 89.81 280 VAL A O 1
ATOM 2229 N N . VAL A 1 281 ? -10.352 1.115 19.025 1.00 89.12 281 VAL A N 1
ATOM 2230 C CA . VAL A 1 281 ? -9.078 0.516 18.603 1.00 89.12 281 VAL A CA 1
ATOM 2231 C C . VAL A 1 281 ? -8.233 0.148 19.819 1.00 89.12 281 VAL A C 1
ATOM 2233 O O . VAL A 1 281 ? -7.732 -0.975 19.890 1.00 89.12 281 VAL A O 1
ATOM 2236 N N . ARG A 1 282 ? -8.108 1.057 20.796 1.00 89.12 282 ARG A N 1
ATOM 2237 C CA . ARG A 1 282 ? -7.338 0.809 22.023 1.00 89.12 282 ARG A CA 1
ATOM 2238 C C . ARG A 1 282 ? -7.881 -0.390 22.800 1.00 89.12 282 ARG A C 1
ATOM 2240 O O . ARG A 1 282 ? -7.104 -1.291 23.105 1.00 89.12 282 ARG A O 1
ATOM 2247 N N . LEU A 1 283 ? -9.197 -0.440 23.025 1.00 90.44 283 LEU A N 1
ATOM 2248 C CA . LEU A 1 283 ? -9.859 -1.563 23.697 1.00 90.44 283 LEU A CA 1
ATOM 2249 C C . LEU A 1 283 ? -9.556 -2.898 22.998 1.00 90.44 283 LEU A C 1
ATOM 2251 O O . LEU A 1 283 ? -9.113 -3.852 23.629 1.00 90.44 283 LEU A O 1
ATOM 2255 N N . LEU A 1 284 ? -9.763 -2.968 21.680 1.00 91.25 284 LEU A N 1
ATOM 2256 C CA . LEU A 1 284 ? -9.563 -4.206 20.919 1.00 91.25 284 LEU A CA 1
ATOM 2257 C C . LEU A 1 284 ? -8.099 -4.684 20.964 1.00 91.25 284 LEU A C 1
ATOM 2259 O O . LEU A 1 284 ? -7.837 -5.885 21.048 1.00 91.25 284 LEU A O 1
ATOM 2263 N N . VAL A 1 285 ? -7.139 -3.756 20.941 1.00 90.69 285 VAL A N 1
ATOM 2264 C CA . VAL A 1 285 ? -5.699 -4.060 21.017 1.00 90.69 285 VAL A CA 1
ATOM 2265 C C . VAL A 1 285 ? -5.285 -4.578 22.400 1.00 90.69 285 VAL A C 1
ATOM 2267 O O . VAL A 1 285 ? -4.506 -5.543 22.496 1.00 90.69 285 VAL A O 1
ATOM 2270 N N . GLU A 1 286 ? -5.787 -3.955 23.469 1.00 89.31 286 GLU A N 1
ATOM 2271 C CA . GLU A 1 286 ? -5.539 -4.364 24.859 1.00 89.31 286 GLU A CA 1
ATOM 2272 C C . GLU A 1 286 ? -6.044 -5.793 25.091 1.00 89.31 286 GLU A C 1
ATOM 2274 O O . GLU A 1 286 ? -5.264 -6.666 25.486 1.00 89.31 286 GLU A O 1
ATOM 2279 N N . GLU A 1 287 ? -7.272 -6.060 24.647 1.00 89.94 287 GLU A N 1
ATOM 2280 C CA . GLU A 1 287 ? -7.971 -7.347 24.757 1.00 89.94 287 GLU A CA 1
ATOM 2281 C C . GLU A 1 287 ? -7.472 -8.427 23.786 1.00 89.94 287 GLU A C 1
ATOM 2283 O O . GLU A 1 287 ? -7.979 -9.549 23.766 1.00 89.94 287 GLU A O 1
ATOM 2288 N N . GLY A 1 288 ? -6.453 -8.110 22.984 1.00 87.31 288 GLY A N 1
ATOM 2289 C CA . GLY A 1 288 ? -5.746 -9.082 22.156 1.00 87.31 288 GLY A CA 1
ATOM 2290 C C . GLY A 1 288 ? -6.485 -9.518 20.894 1.00 87.31 288 GLY A C 1
ATOM 2291 O O . GLY A 1 288 ? -6.145 -10.564 20.344 1.00 87.31 288 GLY A O 1
ATOM 2292 N N . GLU A 1 289 ? -7.446 -8.729 20.412 1.00 92.31 289 GLU A N 1
ATOM 2293 C CA . GLU A 1 289 ? -8.020 -8.946 19.085 1.00 92.31 289 GLU A CA 1
ATOM 2294 C C . GLU A 1 289 ? -6.972 -8.695 17.993 1.00 92.31 289 GLU A C 1
ATOM 2296 O O . GLU A 1 289 ? -6.091 -7.838 18.114 1.00 92.31 289 GLU A O 1
ATOM 2301 N N . ASN A 1 290 ? -7.085 -9.432 16.887 1.00 93.06 290 ASN A N 1
ATOM 2302 C CA . ASN A 1 290 ? -6.196 -9.311 15.728 1.00 93.06 290 ASN A CA 1
ATOM 2303 C C . ASN A 1 290 ? -6.546 -8.081 14.873 1.00 93.06 290 ASN A C 1
ATOM 2305 O O . ASN A 1 290 ? -6.730 -8.175 13.657 1.00 93.06 290 ASN A O 1
ATOM 2309 N N . LEU A 1 291 ? -6.671 -6.922 15.514 1.00 93.12 291 LEU A N 1
ATOM 2310 C CA . LEU A 1 291 ? -6.940 -5.664 14.842 1.00 93.12 291 LEU A CA 1
ATOM 2311 C C . LEU A 1 291 ? -5.755 -5.291 13.950 1.00 93.12 291 LEU A C 1
ATOM 2313 O O . LEU A 1 291 ? -4.606 -5.281 14.406 1.00 93.12 291 LEU A O 1
ATOM 2317 N N . VAL A 1 292 ? -6.035 -4.970 12.689 1.00 92.81 292 VAL A N 1
ATOM 2318 C CA . VAL A 1 292 ? -5.008 -4.583 11.715 1.00 92.81 292 VAL A CA 1
ATOM 2319 C C . VAL A 1 292 ? -4.975 -3.079 11.492 1.00 92.81 292 VAL A C 1
ATOM 2321 O O . VAL A 1 292 ? -6.004 -2.406 11.537 1.00 92.81 292 VAL A O 1
ATOM 2324 N N . THR A 1 293 ? -3.788 -2.547 11.211 1.00 86.19 293 THR A N 1
ATOM 2325 C CA . THR A 1 293 ? -3.634 -1.182 10.699 1.00 86.19 293 THR A CA 1
ATOM 2326 C C . THR A 1 293 ? -3.700 -1.245 9.182 1.00 86.19 293 THR A C 1
ATOM 2328 O O . THR A 1 293 ? -2.904 -1.946 8.568 1.00 86.19 293 THR A O 1
ATOM 2331 N N . ALA A 1 294 ? -4.668 -0.575 8.559 1.00 88.06 294 ALA A N 1
ATOM 2332 C CA . ALA A 1 294 ? -4.800 -0.535 7.105 1.00 88.06 294 ALA A CA 1
ATOM 2333 C C . ALA A 1 294 ? -5.293 0.854 6.665 1.00 88.06 294 ALA A C 1
ATOM 2335 O O . ALA A 1 294 ? -6.319 1.307 7.175 1.00 88.06 294 ALA A O 1
ATOM 2336 N N . PRO A 1 295 ? -4.591 1.535 5.741 1.00 89.81 295 PRO A N 1
ATOM 2337 C CA . PRO A 1 295 ? -5.051 2.805 5.188 1.00 89.81 295 PRO A CA 1
ATOM 2338 C C . PRO A 1 295 ? -6.327 2.667 4.346 1.00 89.81 295 PRO A C 1
ATOM 2340 O O . PRO A 1 295 ? -6.642 1.591 3.831 1.00 89.81 295 PRO A O 1
ATOM 2343 N N . GLU A 1 296 ? -7.018 3.788 4.131 1.00 89.06 296 GLU A N 1
ATOM 2344 C CA . GLU A 1 296 ? -8.289 3.852 3.396 1.00 89.06 296 GLU A CA 1
ATOM 2345 C C . GLU A 1 296 ? -8.208 3.209 1.999 1.00 89.06 296 GLU A C 1
ATOM 2347 O O . GLU A 1 296 ? -9.079 2.420 1.632 1.00 89.06 296 GLU A O 1
ATOM 2352 N N . HIS A 1 297 ? -7.151 3.481 1.220 1.00 90.38 297 HIS A N 1
ATOM 2353 C CA . HIS A 1 297 ? -7.019 2.931 -0.138 1.00 90.38 297 HIS A CA 1
ATOM 2354 C C . HIS A 1 297 ? -6.913 1.401 -0.142 1.00 90.38 297 HIS A C 1
ATOM 2356 O O . HIS A 1 297 ? -7.444 0.752 -1.046 1.00 90.38 297 HIS A O 1
ATOM 2362 N N . VAL A 1 298 ? -6.292 0.818 0.889 1.00 91.88 298 VAL A N 1
ATOM 2363 C CA . VAL A 1 298 ? -6.204 -0.636 1.071 1.00 91.88 298 VAL A CA 1
ATOM 2364 C C . VAL A 1 298 ? -7.576 -1.209 1.417 1.00 91.88 298 VAL A C 1
ATOM 2366 O O . VAL A 1 298 ? -7.998 -2.179 0.788 1.00 91.88 298 VAL A O 1
ATOM 2369 N N . LEU A 1 299 ? -8.304 -0.591 2.355 1.00 90.94 299 LEU A N 1
ATOM 2370 C CA . LEU A 1 299 ? -9.652 -1.018 2.756 1.00 90.94 299 LEU A CA 1
ATOM 2371 C C . LEU A 1 299 ? -10.648 -0.949 1.589 1.00 90.94 299 LEU A C 1
ATOM 2373 O O . LEU A 1 299 ? -11.412 -1.889 1.357 1.00 90.94 299 LEU A O 1
ATOM 2377 N N . LEU A 1 300 ? -10.595 0.122 0.793 1.00 89.81 300 LEU A N 1
ATOM 2378 C CA . LEU A 1 300 ? -11.379 0.253 -0.438 1.00 89.81 300 LEU A CA 1
ATOM 2379 C C . LEU A 1 300 ? -11.013 -0.828 -1.463 1.00 89.81 300 LEU A C 1
ATOM 2381 O O . LEU A 1 300 ? -11.901 -1.405 -2.095 1.00 89.81 300 LEU A O 1
ATOM 2385 N N . GLY A 1 301 ? -9.719 -1.121 -1.615 1.00 89.81 301 GLY A N 1
ATOM 2386 C CA . GLY A 1 301 ? -9.230 -2.202 -2.466 1.00 89.81 301 GLY A CA 1
ATOM 2387 C C . GLY A 1 301 ? -9.782 -3.566 -2.052 1.00 89.81 301 GLY A C 1
ATOM 2388 O O . GLY A 1 301 ? -10.299 -4.299 -2.898 1.00 89.81 301 GLY A O 1
ATOM 2389 N N . ILE A 1 302 ? -9.759 -3.871 -0.750 1.00 89.50 302 ILE A N 1
ATOM 2390 C CA . ILE A 1 302 ? -10.344 -5.089 -0.169 1.00 89.50 302 ILE A CA 1
ATOM 2391 C C . ILE A 1 302 ? -11.834 -5.178 -0.498 1.00 89.50 302 ILE A C 1
ATOM 2393 O O . ILE A 1 302 ? -12.265 -6.167 -1.088 1.00 89.50 302 ILE A O 1
ATOM 2397 N N . ASN A 1 303 ? -12.606 -4.130 -0.210 1.00 88.19 303 ASN A N 1
ATOM 2398 C CA . ASN A 1 303 ? -14.050 -4.127 -0.452 1.00 88.19 303 ASN A CA 1
ATOM 2399 C C . ASN A 1 303 ? -14.422 -4.330 -1.928 1.00 88.19 303 ASN A C 1
ATOM 2401 O O . ASN A 1 303 ? -15.445 -4.947 -2.219 1.00 88.19 303 ASN A O 1
ATOM 2405 N N . LYS A 1 304 ? -13.597 -3.842 -2.863 1.00 88.75 304 LYS A N 1
ATOM 2406 C CA . LYS A 1 304 ? -13.847 -3.976 -4.307 1.00 88.75 304 LYS A CA 1
ATOM 2407 C C . LYS A 1 304 ? -13.416 -5.320 -4.895 1.00 88.75 304 LYS A C 1
ATOM 2409 O O . LYS A 1 304 ? -14.032 -5.779 -5.852 1.00 88.75 304 LYS A O 1
ATOM 2414 N N . THR A 1 305 ? -12.338 -5.920 -4.391 1.00 88.94 305 THR A N 1
ATOM 2415 C CA . THR A 1 305 ? -11.647 -7.023 -5.094 1.00 88.94 305 THR A CA 1
ATOM 2416 C C . THR A 1 305 ? -11.594 -8.335 -4.318 1.00 88.94 305 THR A C 1
ATOM 2418 O O . THR A 1 305 ? -11.253 -9.372 -4.898 1.00 88.94 305 THR A O 1
ATOM 2421 N N . PHE A 1 306 ? -11.920 -8.328 -3.023 1.00 87.06 306 PHE A N 1
ATOM 2422 C CA . PHE A 1 306 ? -11.920 -9.544 -2.222 1.00 87.06 306 PHE A CA 1
ATOM 2423 C C . PHE A 1 306 ? -13.084 -10.460 -2.651 1.00 87.06 306 PHE A C 1
ATOM 2425 O O . PHE A 1 306 ? -14.219 -9.991 -2.711 1.00 87.06 306 PHE A O 1
ATOM 2432 N N . PRO A 1 307 ? -12.855 -11.761 -2.934 1.00 83.00 307 PRO A N 1
ATOM 2433 C CA . PRO A 1 307 ? -13.882 -12.623 -3.529 1.00 83.00 307 PRO A CA 1
ATOM 2434 C C . PRO A 1 307 ? -15.175 -12.746 -2.712 1.00 83.00 307 PRO A C 1
ATOM 2436 O O . PRO A 1 307 ? -16.250 -12.802 -3.294 1.00 83.00 307 PRO A O 1
ATOM 2439 N N . ASN A 1 308 ? -15.068 -12.780 -1.378 1.00 83.75 308 ASN A N 1
ATOM 2440 C CA . ASN A 1 308 ? -16.201 -12.914 -0.458 1.00 83.75 308 ASN A CA 1
ATOM 2441 C C . ASN A 1 308 ? -16.061 -11.928 0.716 1.00 83.75 308 ASN A C 1
ATOM 2443 O O . ASN A 1 308 ? -15.593 -12.319 1.784 1.00 83.75 308 ASN A O 1
ATOM 2447 N N . PRO A 1 309 ? -16.440 -10.648 0.565 1.00 79.06 309 PRO A N 1
ATOM 2448 C CA . PRO A 1 309 ? -16.210 -9.638 1.604 1.00 79.06 309 PRO A CA 1
ATOM 2449 C C . PRO A 1 309 ? -16.850 -9.986 2.957 1.00 79.06 309 PRO A C 1
ATOM 2451 O O . PRO A 1 309 ? -16.291 -9.675 4.004 1.00 79.06 309 PRO A O 1
ATOM 2454 N N . GLY A 1 310 ? -17.979 -10.706 2.946 1.00 80.75 310 GLY A N 1
ATOM 2455 C CA . GLY A 1 310 ? -18.691 -11.130 4.156 1.00 80.75 310 GLY A CA 1
ATOM 2456 C C . GLY A 1 310 ? -17.981 -12.193 5.005 1.00 80.75 310 GLY A C 1
ATOM 2457 O O . GLY A 1 310 ? -18.425 -12.453 6.118 1.00 80.75 310 GLY A O 1
ATOM 2458 N N . THR A 1 311 ? -16.899 -12.817 4.519 1.00 87.00 311 THR A N 1
ATOM 2459 C CA . THR A 1 311 ? -16.084 -13.727 5.350 1.00 87.00 311 THR A CA 1
ATOM 2460 C C . THR A 1 311 ? -15.048 -12.990 6.191 1.00 87.00 311 THR A C 1
ATOM 2462 O O . THR A 1 311 ? -14.465 -13.588 7.093 1.00 87.00 311 THR A O 1
ATOM 2465 N N . LEU A 1 312 ? -14.769 -11.724 5.869 1.00 90.00 312 LEU A N 1
ATOM 2466 C CA . LEU A 1 312 ? -13.829 -10.900 6.618 1.00 90.00 312 LEU A CA 1
ATOM 2467 C C . LEU A 1 312 ? -14.494 -10.369 7.886 1.00 90.00 312 LEU A C 1
ATOM 2469 O O . LEU A 1 312 ? -15.681 -10.036 7.890 1.00 90.00 312 LEU A O 1
ATOM 2473 N N . LYS A 1 313 ? -13.718 -10.274 8.965 1.00 91.94 313 LYS A N 1
ATOM 2474 C CA . LYS A 1 313 ? -14.192 -9.709 10.227 1.00 91.94 313 LYS A CA 1
ATOM 2475 C C . LYS A 1 313 ? -13.945 -8.210 10.230 1.00 91.94 313 LYS A C 1
ATOM 2477 O O . LYS A 1 313 ? -12.816 -7.764 10.054 1.00 91.94 313 LYS A O 1
ATOM 2482 N N . TRP A 1 314 ? -14.995 -7.447 10.479 1.00 91.62 314 TRP A N 1
ATOM 2483 C CA . TRP A 1 314 ? -14.929 -5.997 10.613 1.00 91.62 314 TRP A CA 1
ATOM 2484 C C . TRP A 1 314 ? -15.235 -5.601 12.050 1.00 91.62 314 TRP A C 1
ATOM 2486 O O . TRP A 1 314 ? -15.968 -6.305 12.755 1.00 91.62 314 TRP A O 1
ATOM 2496 N N . VAL A 1 315 ? -14.685 -4.470 12.484 1.00 91.75 315 VAL A N 1
ATOM 2497 C CA . VAL A 1 315 ? -15.094 -3.849 13.742 1.00 91.75 315 VAL A CA 1
ATOM 2498 C C . VAL A 1 315 ? -16.577 -3.497 13.629 1.00 91.75 315 VAL A C 1
ATOM 2500 O O . VAL A 1 315 ? -17.006 -2.846 12.685 1.00 91.75 315 VAL A O 1
ATOM 2503 N N . THR A 1 316 ? -17.382 -3.994 14.562 1.00 91.81 316 THR A N 1
ATOM 2504 C CA . THR A 1 316 ? -18.817 -3.698 14.626 1.00 91.81 316 THR A CA 1
ATOM 2505 C C . THR A 1 316 ? -19.212 -3.425 16.070 1.00 91.81 316 THR A C 1
ATOM 2507 O O . THR A 1 316 ? -18.568 -3.963 16.979 1.00 91.81 316 THR A O 1
ATOM 2510 N N . PRO A 1 317 ? -20.304 -2.680 16.312 1.00 92.44 317 PRO A N 1
ATOM 2511 C CA . PRO A 1 317 ? -20.862 -2.509 17.652 1.00 92.44 317 PRO A CA 1
ATOM 2512 C C . PRO A 1 317 ? -21.083 -3.839 18.390 1.00 92.44 317 PRO A C 1
ATOM 2514 O O . PRO A 1 317 ? -20.789 -3.941 19.578 1.00 92.44 317 PRO A O 1
ATOM 2517 N N . SER A 1 318 ? -21.520 -4.895 17.691 1.00 93.00 318 SER A N 1
ATOM 2518 C CA . SER A 1 318 ? -21.684 -6.240 18.276 1.00 93.00 318 SER A CA 1
ATOM 2519 C C . SER A 1 318 ? -20.368 -6.887 18.712 1.00 93.00 318 SER A C 1
ATOM 2521 O O . SER A 1 318 ? -20.284 -7.446 19.805 1.00 93.00 318 SER A O 1
ATOM 2523 N N . LEU A 1 319 ? -19.309 -6.758 17.903 1.00 92.00 319 LEU A N 1
ATOM 2524 C CA . LEU A 1 319 ? -17.986 -7.261 18.264 1.00 92.00 319 LEU A CA 1
ATOM 2525 C C . LEU A 1 319 ? -17.474 -6.531 19.506 1.00 92.00 319 LEU A C 1
ATOM 2527 O O . LEU A 1 319 ? -17.057 -7.180 20.460 1.00 92.00 319 LEU A O 1
ATOM 2531 N N . VAL A 1 320 ? -17.572 -5.200 19.528 1.00 92.50 320 VAL A N 1
ATOM 2532 C CA . VAL A 1 320 ? -17.124 -4.382 20.664 1.00 92.50 320 VAL A CA 1
ATOM 2533 C C . VAL A 1 320 ? -17.883 -4.752 21.940 1.00 92.50 320 VAL A C 1
ATOM 2535 O O . VAL A 1 320 ? -17.247 -4.974 22.967 1.00 92.50 320 VAL A O 1
ATOM 2538 N N . ARG A 1 321 ? -19.211 -4.928 21.879 1.00 93.19 321 ARG A N 1
ATOM 2539 C CA . ARG A 1 321 ? -20.012 -5.422 23.017 1.00 93.19 321 ARG A CA 1
ATOM 2540 C C . ARG A 1 321 ? -19.549 -6.801 23.488 1.00 93.19 321 ARG A C 1
ATOM 2542 O O . ARG A 1 321 ? -19.356 -6.996 24.684 1.00 93.19 321 ARG A O 1
ATOM 2549 N N . SER A 1 322 ? -19.305 -7.739 22.571 1.00 91.94 322 SER A N 1
ATOM 2550 C CA . SER A 1 322 ? -18.818 -9.081 22.928 1.00 91.94 322 SER A CA 1
ATOM 2551 C C . SER A 1 322 ? -17.447 -9.065 23.613 1.00 91.94 322 SER A C 1
ATOM 2553 O O . SER A 1 322 ? -17.205 -9.874 24.506 1.00 91.94 322 SER A O 1
ATOM 2555 N N . VAL A 1 323 ? -16.571 -8.131 23.222 1.00 91.56 323 VAL A N 1
ATOM 2556 C CA . VAL A 1 323 ? -15.274 -7.914 23.867 1.00 91.56 323 VAL A CA 1
ATOM 2557 C C . VAL A 1 323 ? -15.489 -7.315 25.254 1.00 91.56 323 VAL A C 1
ATOM 2559 O O . VAL A 1 323 ? -15.037 -7.898 26.225 1.00 91.56 323 VAL A O 1
ATOM 2562 N N . LEU A 1 324 ? -16.288 -6.256 25.387 1.00 91.50 324 LEU A N 1
ATOM 2563 C CA . LEU A 1 324 ? -16.580 -5.636 26.686 1.00 91.50 324 LEU A CA 1
ATOM 2564 C C . LEU A 1 324 ? -17.124 -6.621 27.731 1.00 91.50 324 LEU A C 1
ATOM 2566 O O . LEU A 1 324 ? -16.776 -6.509 28.900 1.00 91.50 324 LEU A O 1
ATOM 2570 N N . HIS A 1 325 ? -17.931 -7.606 27.320 1.00 90.12 325 HIS A N 1
ATOM 2571 C CA . HIS A 1 325 ? -18.460 -8.644 28.219 1.00 90.12 325 HIS A CA 1
ATOM 2572 C C . HIS A 1 325 ? -17.394 -9.560 28.826 1.00 90.12 325 HIS A C 1
ATOM 2574 O O . HIS A 1 325 ? -17.619 -10.142 29.885 1.00 90.12 325 HIS A O 1
ATOM 2580 N N . ARG A 1 326 ? -16.252 -9.726 28.156 1.00 88.50 326 ARG A N 1
ATOM 2581 C CA . ARG A 1 326 ? -15.131 -10.551 28.638 1.00 88.50 326 ARG A CA 1
ATOM 2582 C C . ARG A 1 326 ? -13.991 -9.722 29.244 1.00 88.50 326 ARG A C 1
ATOM 2584 O O . ARG A 1 326 ? -13.042 -10.318 29.744 1.00 88.50 326 ARG A O 1
ATOM 2591 N N . SER A 1 327 ? -14.078 -8.393 29.183 1.00 84.06 327 SER A N 1
ATOM 2592 C CA . SER A 1 327 ? -13.018 -7.456 29.574 1.00 84.06 327 SER A CA 1
ATOM 2593 C C . SER A 1 327 ? -13.264 -6.815 30.938 1.00 84.06 327 SER A C 1
ATOM 2595 O O . SER A 1 327 ? -14.400 -6.627 31.372 1.00 84.06 327 SER A O 1
ATOM 2597 N N . GLU A 1 328 ? -12.187 -6.377 31.589 1.00 76.25 328 GLU A N 1
ATOM 2598 C CA . GLU A 1 328 ? -12.257 -5.576 32.815 1.00 76.25 328 GLU A CA 1
ATOM 2599 C C . GLU A 1 328 ? -12.425 -4.081 32.472 1.00 76.25 328 GLU A C 1
ATOM 2601 O O . GLU A 1 328 ? -11.458 -3.342 32.260 1.00 76.25 328 GLU A O 1
ATOM 2606 N N . ILE A 1 329 ? -13.682 -3.619 32.429 1.00 74.12 329 ILE A N 1
ATOM 2607 C CA . ILE A 1 329 ? -14.083 -2.252 32.021 1.00 74.12 329 ILE A CA 1
ATOM 2608 C C . ILE A 1 329 ? -13.510 -1.156 32.952 1.00 74.12 329 ILE A C 1
ATOM 2610 O O . ILE A 1 329 ? -13.500 0.028 32.607 1.00 74.12 329 ILE A O 1
ATOM 2614 N N . GLU A 1 330 ? -13.013 -1.509 34.139 1.00 71.69 330 GLU A N 1
ATOM 2615 C CA . GLU A 1 330 ? -12.420 -0.572 35.107 1.00 71.69 330 GLU A CA 1
ATOM 2616 C C . GLU A 1 330 ? -11.146 0.118 34.596 1.00 71.69 330 GLU A C 1
ATOM 2618 O O . GLU A 1 330 ? -10.849 1.238 35.009 1.00 71.69 330 GLU A O 1
ATOM 2623 N N . SER A 1 331 ? -10.430 -0.507 33.658 1.00 74.31 331 SER A N 1
ATOM 2624 C CA . SER A 1 331 ? -9.183 0.017 33.082 1.00 74.31 331 SER A CA 1
ATOM 2625 C C . SER A 1 331 ? -9.386 1.176 32.088 1.00 74.31 331 SER A C 1
ATOM 2627 O O . SER A 1 331 ? -8.454 1.934 31.813 1.00 74.31 331 SER A O 1
ATOM 2629 N N . ILE A 1 332 ? -10.605 1.351 31.568 1.00 83.81 332 ILE A N 1
ATOM 2630 C CA . ILE A 1 332 ? -10.922 2.323 30.515 1.00 83.81 332 ILE A CA 1
ATOM 2631 C C . ILE A 1 332 ? -11.171 3.712 31.124 1.00 83.81 332 ILE A C 1
ATOM 2633 O O . ILE A 1 332 ? -11.948 3.863 32.070 1.00 83.81 332 ILE A O 1
ATOM 2637 N N . SER A 1 333 ? -10.568 4.756 30.542 1.00 87.50 333 SER A N 1
ATOM 2638 C CA . SER A 1 333 ? -10.814 6.150 30.943 1.00 87.50 333 SER A CA 1
ATOM 2639 C C . SER A 1 333 ? -12.282 6.563 30.766 1.00 87.50 333 SER A C 1
ATOM 2641 O O . SER A 1 333 ? -12.993 6.019 29.922 1.00 87.50 333 SER A O 1
ATOM 2643 N N . LYS A 1 334 ? -12.737 7.571 31.524 1.00 86.44 334 LYS A N 1
ATOM 2644 C CA . LYS A 1 334 ? -14.124 8.068 31.447 1.00 86.44 334 LYS A CA 1
ATOM 2645 C C . LYS A 1 334 ? -14.515 8.483 30.024 1.00 86.44 334 LYS A C 1
ATOM 2647 O O . LYS A 1 334 ? -15.513 7.990 29.509 1.00 86.44 334 LYS A O 1
ATOM 2652 N N . ASP A 1 335 ? -13.681 9.287 29.366 1.00 87.38 335 ASP A N 1
ATOM 2653 C CA . ASP A 1 335 ? -13.916 9.735 27.984 1.00 87.38 335 ASP A CA 1
ATOM 2654 C C . ASP A 1 335 ? -13.924 8.560 26.994 1.00 87.38 335 ASP A C 1
ATOM 2656 O O . ASP A 1 335 ? -14.712 8.527 26.048 1.00 87.38 335 ASP A O 1
ATOM 2660 N N . GLY A 1 336 ? -13.090 7.544 27.248 1.00 87.62 336 GLY A N 1
ATOM 2661 C CA . GLY A 1 336 ? -13.072 6.306 26.474 1.00 87.62 336 GLY A CA 1
ATOM 2662 C C . GLY A 1 336 ? -14.371 5.515 26.616 1.00 87.62 336 GLY A C 1
ATOM 2663 O O . GLY A 1 336 ? -14.902 5.047 25.614 1.00 87.62 336 GLY A O 1
ATOM 2664 N N . LYS A 1 337 ? -14.924 5.409 27.832 1.00 89.75 337 LYS A N 1
ATOM 2665 C CA . LYS A 1 337 ? -16.218 4.748 28.072 1.00 89.75 337 LYS A CA 1
ATOM 2666 C C . LYS A 1 337 ? -17.363 5.461 27.362 1.00 89.75 337 LYS A C 1
ATOM 2668 O O . LYS A 1 337 ? -18.199 4.783 26.779 1.00 89.75 337 LYS A O 1
ATOM 2673 N N . LEU A 1 338 ? -17.381 6.796 27.368 1.00 89.88 338 LEU A N 1
ATOM 2674 C CA . LEU A 1 338 ? -18.384 7.585 26.641 1.00 89.88 338 LEU A CA 1
ATOM 2675 C C . LEU A 1 338 ? -18.280 7.379 25.126 1.00 89.88 338 LEU A C 1
ATOM 2677 O O . LEU A 1 338 ? -19.282 7.113 24.470 1.00 89.88 338 LEU A O 1
ATOM 2681 N N . SER A 1 339 ? -17.057 7.411 24.597 1.00 90.62 339 SER A N 1
ATOM 2682 C CA . SER A 1 339 ? -16.777 7.164 23.180 1.00 90.62 339 SER A CA 1
ATOM 2683 C C . SER A 1 339 ? -17.205 5.757 22.743 1.00 90.62 339 SER A C 1
ATOM 2685 O O . SER A 1 339 ? -17.854 5.576 21.715 1.00 90.62 339 SER A O 1
ATOM 2687 N N . ILE A 1 340 ? -16.880 4.744 23.552 1.00 90.75 340 ILE A N 1
ATOM 2688 C CA . ILE A 1 340 ? -17.278 3.355 23.306 1.00 90.75 340 ILE A CA 1
ATOM 2689 C C . ILE A 1 340 ? -18.796 3.204 23.415 1.00 90.75 340 ILE A C 1
ATOM 2691 O O . ILE A 1 340 ? -19.379 2.521 22.577 1.00 90.75 340 ILE A O 1
ATOM 2695 N N . LEU A 1 341 ? -19.437 3.840 24.403 1.00 91.56 341 LEU A N 1
ATOM 2696 C CA . LEU A 1 341 ? -20.890 3.828 24.572 1.00 91.56 341 LEU A CA 1
ATOM 2697 C C . LEU A 1 341 ? -21.596 4.363 23.322 1.00 91.56 341 LEU A C 1
ATOM 2699 O O . LEU A 1 341 ? -22.502 3.712 22.807 1.00 91.56 341 LEU A O 1
ATOM 2703 N N . GLU A 1 342 ? -21.156 5.514 22.814 1.00 91.06 342 GLU A N 1
ATOM 2704 C CA . GLU A 1 342 ? -21.705 6.098 21.591 1.00 91.06 342 GLU A CA 1
ATOM 2705 C C . GLU A 1 342 ? -21.580 5.133 20.404 1.00 91.06 342 GLU A C 1
ATOM 2707 O O . GLU A 1 342 ? -22.546 4.911 19.670 1.00 91.06 342 GLU A O 1
ATOM 2712 N N . TYR A 1 343 ? -20.422 4.481 20.264 1.00 90.75 343 TYR A N 1
ATOM 2713 C CA . TYR A 1 343 ? -20.206 3.495 19.210 1.00 90.75 343 TYR A CA 1
ATOM 2714 C C . TYR A 1 343 ? -21.119 2.268 19.345 1.00 90.75 343 TYR A C 1
ATOM 2716 O O . TYR A 1 343 ? -21.747 1.859 18.367 1.00 90.75 343 TYR A O 1
ATOM 2724 N N . VAL A 1 344 ? -21.225 1.670 20.537 1.00 91.81 344 VAL A N 1
ATOM 2725 C CA . VAL A 1 344 ? -22.003 0.431 20.725 1.00 91.81 344 VAL A CA 1
ATOM 2726 C C . VAL A 1 344 ? -23.513 0.639 20.624 1.00 91.81 344 VAL A C 1
ATOM 2728 O O . VAL A 1 344 ? -24.225 -0.316 20.327 1.00 91.81 344 VAL A O 1
ATOM 2731 N N . LEU A 1 345 ? -24.000 1.863 20.850 1.00 91.31 345 LEU A N 1
ATOM 2732 C CA . LEU A 1 345 ? -25.414 2.216 20.701 1.00 91.31 345 LEU A CA 1
ATOM 2733 C C . LEU A 1 345 ? -25.835 2.423 19.238 1.00 91.31 345 LEU A C 1
ATOM 2735 O O . LEU A 1 345 ? -27.023 2.321 18.931 1.00 91.31 345 LEU A O 1
ATOM 2739 N N . SER A 1 346 ? -24.882 2.678 18.337 1.00 89.31 346 SER A N 1
ATOM 2740 C CA . SER A 1 346 ? -25.154 3.078 16.948 1.00 89.31 346 SER A CA 1
ATOM 2741 C C . SER A 1 346 ? -25.924 2.048 16.108 1.00 89.31 346 SER A C 1
ATOM 2743 O O . SER A 1 346 ? -26.580 2.428 15.139 1.00 89.31 346 SER A O 1
ATOM 2745 N N . ASP A 1 347 ? -25.892 0.757 16.470 1.00 90.88 347 ASP A N 1
ATOM 2746 C CA . ASP A 1 347 ? -26.620 -0.307 15.761 1.00 90.88 347 ASP A CA 1
ATOM 2747 C C . ASP A 1 347 ? -28.041 -0.568 16.297 1.00 90.88 347 ASP A C 1
ATOM 2749 O O . ASP A 1 347 ? -28.757 -1.409 15.747 1.00 90.88 347 ASP A O 1
ATOM 2753 N N . GLY A 1 348 ? -28.455 0.135 17.360 1.00 88.50 348 GLY A N 1
ATOM 2754 C CA . GLY A 1 348 ? -29.783 0.023 17.968 1.00 88.50 348 GLY A CA 1
ATOM 2755 C C . GLY A 1 348 ? -30.079 -1.316 18.655 1.00 88.50 348 GLY A C 1
ATOM 2756 O O . GLY A 1 348 ? -31.234 -1.591 18.982 1.00 88.50 348 GLY A O 1
ATOM 2757 N N . LYS A 1 349 ? -29.081 -2.183 18.876 1.00 90.31 349 LYS A N 1
ATOM 2758 C CA . LYS A 1 349 ? -29.281 -3.496 19.516 1.00 90.31 349 LYS A CA 1
ATOM 2759 C C . LYS A 1 349 ? -29.075 -3.422 21.028 1.00 90.31 349 LYS A C 1
ATOM 2761 O O . LYS A 1 349 ? -28.092 -3.928 21.570 1.00 90.31 349 LYS A O 1
ATOM 2766 N N . TYR A 1 350 ? -30.027 -2.820 21.729 1.00 89.81 350 TYR A N 1
ATOM 2767 C CA . TYR A 1 350 ? -29.885 -2.539 23.161 1.00 89.81 350 TYR A CA 1
ATOM 2768 C C . TYR A 1 350 ? -29.818 -3.793 24.056 1.00 89.81 350 TYR A C 1
ATOM 2770 O O . TYR A 1 350 ? -29.169 -3.767 25.097 1.00 89.81 350 TYR A O 1
ATOM 2778 N N . GLU A 1 351 ? -30.390 -4.922 23.627 1.00 87.44 351 GLU A N 1
ATOM 2779 C CA . GLU A 1 351 ? -30.427 -6.169 24.413 1.00 87.44 351 GLU A CA 1
ATOM 2780 C C . GLU A 1 351 ? -29.041 -6.720 24.794 1.00 87.44 351 GLU A C 1
ATOM 2782 O O . GLU A 1 351 ? -28.868 -7.285 25.874 1.00 87.44 351 GLU A O 1
ATOM 2787 N N . GLU A 1 352 ? -28.022 -6.543 23.943 1.00 88.94 352 GLU A N 1
ATOM 2788 C CA . GLU A 1 352 ? -26.671 -7.058 24.234 1.00 88.94 352 GLU A CA 1
ATOM 2789 C C . GLU A 1 352 ? -25.867 -6.117 25.156 1.00 88.94 352 GLU A C 1
ATOM 2791 O O . GLU A 1 352 ? -24.725 -6.427 25.494 1.00 88.94 352 GLU A O 1
ATOM 2796 N N . LEU A 1 353 ? -26.439 -4.982 25.585 1.00 88.19 353 LEU A N 1
ATOM 2797 C CA . LEU A 1 353 ? -25.822 -4.097 26.584 1.00 88.19 353 LEU A CA 1
ATOM 2798 C C . LEU A 1 353 ? -25.975 -4.631 28.008 1.00 88.19 353 LEU A C 1
ATOM 2800 O O . LEU A 1 353 ? -25.233 -4.219 28.899 1.00 88.19 353 LEU A O 1
ATOM 2804 N N . LYS A 1 354 ? -26.933 -5.536 28.233 1.00 89.19 354 LYS A N 1
ATOM 2805 C CA . LYS A 1 354 ? -27.297 -6.026 29.561 1.00 89.19 354 LYS A CA 1
ATOM 2806 C C . LYS A 1 354 ? -26.082 -6.564 30.322 1.00 89.19 354 LYS A C 1
ATOM 2808 O O . LYS A 1 354 ? -25.466 -7.531 29.894 1.00 89.19 354 LYS A O 1
ATOM 2813 N N . GLY A 1 355 ? -25.792 -5.979 31.482 1.00 86.12 355 GLY A N 1
ATOM 2814 C CA . GLY A 1 355 ? -24.663 -6.341 32.345 1.00 86.12 355 GLY A CA 1
ATOM 2815 C C . GLY A 1 355 ? -23.377 -5.543 32.107 1.00 86.12 355 GLY A C 1
ATOM 2816 O O . GLY A 1 355 ? -22.459 -5.658 32.913 1.00 86.12 355 GLY A O 1
ATOM 2817 N N . LEU A 1 356 ? -23.302 -4.705 31.067 1.00 90.06 356 LEU A N 1
ATOM 2818 C CA . LEU A 1 356 ? -22.143 -3.837 30.835 1.00 90.06 356 LEU A CA 1
ATOM 2819 C C . LEU A 1 356 ? -22.198 -2.593 31.726 1.00 90.06 356 LEU A C 1
ATOM 2821 O O . LEU A 1 356 ? -23.197 -1.875 31.727 1.00 90.06 356 LEU A O 1
ATOM 2825 N N . GLN A 1 357 ? -21.100 -2.289 32.420 1.00 90.50 357 GLN A N 1
ATOM 2826 C CA . GLN A 1 357 ? -20.959 -1.093 33.259 1.00 90.50 357 GLN A CA 1
ATOM 2827 C C . GLN A 1 357 ? -20.560 0.146 32.439 1.00 90.50 357 GLN A C 1
ATOM 2829 O O . GLN A 1 357 ? -19.450 0.673 32.558 1.00 90.50 357 GLN A O 1
ATOM 2834 N N . LEU A 1 358 ? -21.460 0.586 31.559 1.00 90.12 358 LEU A N 1
ATOM 2835 C CA . LEU A 1 358 ? -21.230 1.698 30.629 1.00 90.12 358 LEU A CA 1
ATOM 2836 C C . LEU A 1 358 ? -22.290 2.804 30.700 1.00 90.12 358 LEU A C 1
ATOM 2838 O O . LEU A 1 358 ? -22.183 3.766 29.949 1.00 90.12 358 LEU A O 1
ATOM 2842 N N . LEU A 1 359 ? -23.274 2.718 31.597 1.00 89.50 359 LEU A N 1
ATOM 2843 C CA . LEU A 1 359 ? -24.317 3.736 31.747 1.00 89.50 359 LEU A CA 1
ATOM 2844 C C . LEU A 1 359 ? -23.784 4.928 32.570 1.00 89.50 359 LEU A C 1
ATOM 2846 O O . LEU A 1 359 ? -23.538 4.753 33.764 1.00 89.50 359 LEU A O 1
ATOM 2850 N N . PRO A 1 360 ? -23.570 6.120 31.984 1.00 91.06 360 PRO A N 1
ATOM 2851 C CA . PRO A 1 360 ? -22.889 7.216 32.663 1.00 91.06 360 PRO A CA 1
ATOM 2852 C C . PRO A 1 360 ? -23.842 8.007 33.564 1.00 91.06 360 PRO A C 1
ATOM 2854 O O . PRO A 1 360 ? -25.003 8.228 33.217 1.00 91.06 360 PRO A O 1
ATOM 2857 N N . LEU A 1 361 ? -23.326 8.498 34.688 1.00 90.06 361 LEU A N 1
ATOM 2858 C CA . LEU A 1 361 ? -24.048 9.341 35.638 1.00 90.06 361 LEU A CA 1
ATOM 2859 C C . LEU A 1 361 ? -23.402 10.720 35.803 1.00 90.06 361 LEU A C 1
ATOM 2861 O O . LEU A 1 361 ? -22.211 10.902 35.558 1.00 90.06 361 LEU A O 1
ATOM 2865 N N . SER A 1 362 ? -24.189 11.697 36.259 1.00 86.56 362 SER A N 1
ATOM 2866 C CA . SER A 1 362 ? -23.749 13.087 36.465 1.00 86.56 362 SER A CA 1
ATOM 2867 C C . SER A 1 362 ? -22.677 13.237 37.551 1.00 86.56 362 SER A C 1
ATOM 2869 O O . SER A 1 362 ? -21.935 14.215 37.533 1.00 86.56 362 SER A O 1
ATOM 2871 N N . ASP A 1 363 ? -22.558 12.275 38.472 1.00 84.88 363 ASP A N 1
ATOM 2872 C CA . ASP A 1 363 ? -21.456 12.200 39.444 1.00 84.88 363 ASP A CA 1
ATOM 2873 C C . ASP A 1 363 ? -20.133 11.690 38.824 1.00 84.88 363 ASP A C 1
ATOM 2875 O O . ASP A 1 363 ? -19.080 11.660 39.469 1.00 84.88 363 ASP A O 1
ATOM 2879 N N . GLY A 1 364 ? -20.172 11.305 37.545 1.00 83.75 364 GLY A N 1
ATOM 2880 C CA . GLY A 1 364 ? -19.055 10.766 36.785 1.00 83.75 364 GLY A CA 1
ATOM 2881 C C . GLY A 1 364 ? -18.764 9.289 37.059 1.00 83.75 364 GLY A C 1
ATOM 2882 O O . GLY A 1 364 ? -17.673 8.834 36.690 1.00 83.75 364 GLY A O 1
ATOM 2883 N N . SER A 1 365 ? -19.669 8.571 37.731 1.00 88.56 365 SER A N 1
ATOM 2884 C CA . SER A 1 365 ? -19.655 7.113 37.870 1.00 88.56 365 SER A CA 1
ATOM 2885 C C . SER A 1 365 ? -20.356 6.431 36.686 1.00 88.56 365 SER A C 1
ATOM 2887 O O . SER A 1 365 ? -20.991 7.080 35.852 1.00 88.56 365 SER A O 1
ATOM 2889 N N . PHE A 1 366 ? -20.198 5.108 36.589 1.00 89.56 366 PHE A N 1
ATOM 2890 C CA . PHE A 1 366 ? -20.836 4.287 35.563 1.00 89.56 366 PHE A CA 1
ATOM 2891 C C . PHE A 1 366 ? -21.606 3.141 36.219 1.00 89.56 366 PHE A C 1
ATOM 2893 O O . PHE A 1 366 ? -21.072 2.444 37.087 1.00 89.56 366 PHE A O 1
ATOM 2900 N N . ARG A 1 367 ? -22.848 2.938 35.784 1.00 89.69 367 ARG A N 1
ATOM 2901 C CA . ARG A 1 367 ? -23.735 1.851 36.211 1.00 89.69 367 ARG A CA 1
ATOM 2902 C C . ARG A 1 367 ? -23.821 0.757 35.160 1.00 89.69 367 ARG A C 1
ATOM 2904 O O . ARG A 1 367 ? -23.466 0.957 33.994 1.00 89.69 367 ARG A O 1
ATOM 2911 N N . SER A 1 368 ? -24.287 -0.403 35.600 1.00 89.88 368 SER A N 1
ATOM 2912 C CA . SER A 1 368 ? -24.543 -1.541 34.729 1.00 89.88 368 SER A CA 1
ATOM 2913 C C . SER A 1 368 ? -25.915 -1.420 34.082 1.00 89.88 368 SER A C 1
ATOM 2915 O O . SER A 1 368 ? -26.878 -1.022 34.728 1.00 89.88 368 SER A O 1
ATOM 2917 N N . PHE A 1 369 ? -26.034 -1.796 32.809 1.00 87.88 369 PHE A N 1
ATOM 2918 C CA . PHE A 1 369 ? -27.345 -1.924 32.169 1.00 87.88 369 PHE A CA 1
ATOM 2919 C C . PHE A 1 369 ? -28.079 -3.142 32.750 1.00 87.88 369 PHE A C 1
ATOM 2921 O O . PHE A 1 369 ? -27.895 -4.271 32.289 1.00 87.88 369 PHE A O 1
ATOM 2928 N N . THR A 1 370 ? -28.882 -2.944 33.795 1.00 88.44 370 THR A N 1
ATOM 2929 C CA . THR A 1 370 ? -29.697 -4.002 34.409 1.00 88.44 370 THR A CA 1
ATOM 2930 C C . THR A 1 370 ? -31.104 -3.504 34.741 1.00 88.44 370 THR A C 1
ATOM 2932 O O . THR A 1 370 ? -31.394 -2.315 34.663 1.00 88.44 370 THR A O 1
ATOM 2935 N N . ASN A 1 371 ? -31.983 -4.432 35.129 1.00 83.81 371 ASN A N 1
ATOM 2936 C CA . ASN A 1 371 ? -33.340 -4.116 35.585 1.00 83.81 371 ASN A CA 1
ATOM 2937 C C . ASN A 1 371 ? -33.415 -3.970 37.118 1.00 83.81 371 ASN A C 1
ATOM 2939 O O . ASN A 1 371 ? -34.497 -4.094 37.689 1.00 83.81 371 ASN A O 1
ATOM 2943 N N . GLN A 1 372 ? -32.276 -3.816 37.801 1.00 84.69 372 GLN A N 1
ATOM 2944 C CA . GLN A 1 372 ? -32.237 -3.629 39.252 1.00 84.69 372 GLN A CA 1
ATOM 2945 C C . GLN A 1 372 ? -32.522 -2.164 39.591 1.00 84.69 372 GLN A C 1
ATOM 2947 O O . GLN A 1 372 ? -32.012 -1.264 38.930 1.00 84.69 372 GLN A O 1
ATOM 2952 N N . GLU A 1 373 ? -33.303 -1.913 40.644 1.00 77.94 373 GLU A N 1
ATOM 2953 C CA . GLU A 1 373 ? -33.626 -0.544 41.075 1.00 77.94 373 GLU A CA 1
ATOM 2954 C C . GLU A 1 373 ? -32.362 0.258 41.426 1.00 77.94 373 GLU A C 1
ATOM 2956 O O . GLU A 1 373 ? -32.271 1.444 41.102 1.00 77.94 373 GLU A O 1
ATOM 2961 N N . ASP A 1 374 ? -31.354 -0.407 41.994 1.00 77.88 374 ASP A N 1
ATOM 2962 C CA . ASP A 1 374 ? -30.068 0.198 42.352 1.00 77.88 374 ASP A CA 1
ATOM 2963 C C . ASP A 1 374 ? -29.286 0.715 41.133 1.00 77.88 374 ASP A C 1
ATOM 2965 O O . ASP A 1 374 ? -28.508 1.659 41.277 1.00 77.88 374 ASP A O 1
ATOM 2969 N N . ASP A 1 375 ? -29.541 0.186 39.931 1.00 80.62 375 ASP A N 1
ATOM 2970 C CA . ASP A 1 375 ? -28.889 0.581 38.674 1.00 80.62 375 ASP A CA 1
ATOM 2971 C C . ASP A 1 375 ? -29.666 1.662 37.889 1.00 80.62 375 ASP A C 1
ATOM 2973 O O . ASP A 1 375 ? -29.247 2.074 36.806 1.00 80.62 375 ASP A O 1
ATOM 2977 N N . THR A 1 376 ? -30.769 2.187 38.438 1.00 84.56 376 THR A N 1
ATOM 2978 C CA . THR A 1 376 ? -31.625 3.178 37.756 1.00 84.56 376 THR A CA 1
ATOM 2979 C C . THR A 1 376 ? -30.857 4.455 37.388 1.00 84.56 376 THR A C 1
ATOM 2981 O O . THR A 1 376 ? -30.209 5.060 38.240 1.00 84.56 376 THR A O 1
ATOM 2984 N N . ALA A 1 377 ? -30.973 4.915 36.141 1.00 86.44 377 ALA A N 1
ATOM 2985 C CA . ALA A 1 377 ? -30.508 6.237 35.714 1.00 86.44 377 ALA A CA 1
ATOM 2986 C C . ALA A 1 377 ? -31.686 7.083 35.218 1.00 86.44 377 ALA A C 1
ATOM 2988 O O . ALA A 1 377 ? -32.606 6.582 34.570 1.00 86.44 377 ALA A O 1
ATOM 2989 N N . LEU A 1 378 ? -31.658 8.379 35.521 1.00 85.50 378 LEU A N 1
ATOM 2990 C CA . LEU A 1 378 ? -32.716 9.323 35.178 1.00 85.50 378 LEU A CA 1
ATOM 2991 C C . LEU A 1 378 ? -32.353 10.114 33.916 1.00 85.50 378 LEU A C 1
ATOM 2993 O O . LEU A 1 378 ? -31.253 10.654 33.789 1.00 85.50 378 LEU A O 1
ATOM 2997 N N . ILE A 1 379 ? -33.311 10.229 32.997 1.00 86.06 379 ILE A N 1
ATOM 2998 C CA . ILE A 1 379 ? -33.184 11.032 31.776 1.00 86.06 379 ILE A CA 1
ATOM 2999 C C . ILE A 1 379 ? -34.160 12.200 31.876 1.00 86.06 379 ILE A C 1
ATOM 3001 O O . ILE A 1 379 ? -35.372 11.995 31.946 1.00 86.06 379 ILE A O 1
ATOM 3005 N N . ASP A 1 380 ? -33.652 13.430 31.874 1.00 82.88 380 ASP A N 1
ATOM 3006 C CA . ASP A 1 380 ? -34.497 14.617 31.854 1.00 82.88 380 ASP A CA 1
ATOM 3007 C C . ASP A 1 380 ? -35.021 14.934 30.446 1.00 82.88 380 ASP A C 1
ATOM 3009 O O . ASP A 1 380 ? -34.469 14.552 29.404 1.00 82.88 380 ASP A O 1
ATOM 3013 N N . ASN A 1 381 ? -36.150 15.634 30.420 1.00 81.44 381 ASN A N 1
ATOM 3014 C CA . ASN A 1 381 ? -36.770 16.144 29.205 1.00 81.44 381 ASN A CA 1
ATOM 3015 C C . ASN A 1 381 ? -37.439 17.498 29.484 1.00 81.44 381 ASN A C 1
ATOM 3017 O O . ASN A 1 381 ? -37.476 17.958 30.624 1.00 81.44 381 ASN A O 1
ATOM 3021 N N . GLU A 1 382 ? -37.964 18.142 28.441 1.00 79.50 382 GLU A N 1
ATOM 3022 C CA . GLU A 1 382 ? -38.585 19.471 28.556 1.00 79.50 382 GLU A CA 1
ATOM 3023 C C . GLU A 1 382 ? -39.769 19.498 29.536 1.00 79.50 382 GLU A C 1
ATOM 3025 O O . GLU A 1 382 ? -39.982 20.501 30.214 1.00 79.50 382 GLU A O 1
ATOM 3030 N N . ASN A 1 383 ? -40.497 18.385 29.667 1.00 77.19 383 ASN A N 1
ATOM 3031 C CA . ASN A 1 383 ? -41.641 18.264 30.572 1.00 77.19 383 ASN A CA 1
ATOM 3032 C C . ASN A 1 383 ? -41.223 17.907 32.010 1.00 77.19 383 ASN A C 1
ATOM 3034 O O . ASN A 1 383 ? -41.907 18.273 32.964 1.00 77.19 383 ASN A O 1
ATOM 3038 N N . PHE A 1 384 ? -40.100 17.206 32.175 1.00 79.44 384 PHE A N 1
ATOM 3039 C CA . PHE A 1 384 ? -39.584 16.705 33.447 1.00 79.44 384 PHE A CA 1
ATOM 3040 C C . PHE A 1 384 ? -38.108 17.079 33.594 1.00 79.44 384 PHE A C 1
ATOM 3042 O O . PHE A 1 384 ? -37.202 16.277 33.363 1.00 79.44 384 PHE A O 1
ATOM 3049 N N . SER A 1 385 ? -37.876 18.336 33.976 1.00 81.19 385 SER A N 1
ATOM 3050 C CA . SER A 1 385 ? -36.533 18.859 34.221 1.00 81.19 385 SER A CA 1
ATOM 3051 C C . SER A 1 385 ? -35.936 18.281 35.504 1.00 81.19 385 SER A C 1
ATOM 3053 O O . SER A 1 385 ? -36.600 18.231 36.541 1.00 81.19 385 SER A O 1
ATOM 3055 N N . ARG A 1 386 ? -34.637 17.957 35.481 1.00 82.25 386 ARG A N 1
ATOM 3056 C CA . ARG A 1 386 ? -33.880 17.520 36.669 1.00 82.25 386 ARG A CA 1
ATOM 3057 C C . ARG A 1 386 ? -33.908 18.511 37.837 1.00 82.25 386 ARG A C 1
ATOM 3059 O O . ARG A 1 386 ? -33.710 18.118 38.983 1.00 82.25 386 ARG A O 1
ATOM 3066 N N . VAL A 1 387 ? -34.202 19.790 37.574 1.00 82.75 387 VAL A N 1
ATOM 3067 C CA . VAL A 1 387 ? -34.390 20.825 38.611 1.00 82.75 387 VAL A CA 1
ATOM 3068 C C . VAL A 1 387 ? -35.535 20.465 39.566 1.00 82.75 387 VAL A C 1
ATOM 3070 O O . VAL A 1 387 ? -35.501 20.852 40.732 1.00 82.75 387 VAL A O 1
ATOM 3073 N N . LEU A 1 388 ? -36.512 19.681 39.098 1.00 82.31 388 LEU A N 1
ATOM 3074 C CA . LEU A 1 388 ? -37.645 19.210 39.895 1.00 82.31 388 LEU A CA 1
ATOM 3075 C C . LEU A 1 388 ? -37.263 18.094 40.884 1.00 82.31 388 LEU A C 1
ATOM 3077 O O . LEU A 1 388 ? -38.008 17.851 41.829 1.00 82.31 388 LEU A O 1
ATOM 3081 N N . LEU A 1 389 ? -36.104 17.445 40.704 1.00 83.38 389 LEU A N 1
ATOM 3082 C CA . LEU A 1 389 ? -35.601 16.358 41.553 1.00 83.38 389 LEU A CA 1
ATOM 3083 C C . LEU A 1 389 ? -34.196 16.685 42.101 1.00 83.38 389 LEU A C 1
ATOM 3085 O O . LEU A 1 389 ? -33.220 15.997 41.795 1.00 83.38 389 LEU A O 1
ATOM 3089 N N . PRO A 1 390 ? -34.056 17.730 42.942 1.00 76.50 390 PRO A N 1
ATOM 3090 C CA . PRO A 1 390 ? -32.752 18.232 43.375 1.00 76.50 390 PRO A CA 1
ATOM 3091 C C . PRO A 1 390 ? -31.949 17.245 44.236 1.00 76.50 390 PRO A C 1
ATOM 3093 O O . PRO A 1 390 ? -30.733 17.391 44.317 1.00 76.50 390 PRO A O 1
ATOM 3096 N N . PHE A 1 391 ? -32.604 16.258 44.853 1.00 81.56 391 PHE A N 1
ATOM 3097 C CA . PHE A 1 391 ? -31.966 15.212 45.663 1.00 81.56 391 PHE A CA 1
ATOM 3098 C C . PHE A 1 391 ? -31.505 13.995 44.846 1.00 81.56 391 PHE A C 1
ATOM 3100 O O . PHE A 1 391 ? -30.817 13.137 45.386 1.00 81.56 391 PHE A O 1
ATOM 3107 N N . CYS A 1 392 ? -31.854 13.925 43.557 1.00 80.75 392 CYS A N 1
ATOM 3108 C CA . CYS A 1 392 ? -31.498 12.817 42.665 1.00 80.75 392 CYS A CA 1
ATOM 3109 C C . CYS A 1 392 ? -30.496 13.238 41.584 1.00 80.75 392 CYS A C 1
ATOM 3111 O O . CYS A 1 392 ? -30.328 12.515 40.609 1.00 80.75 392 CYS A O 1
ATOM 3113 N N . LYS A 1 393 ? -29.848 14.407 41.722 1.00 79.31 393 LYS A N 1
ATOM 3114 C CA . LYS A 1 393 ? -28.955 14.986 40.699 1.00 79.31 393 LYS A CA 1
ATOM 3115 C C . LYS A 1 393 ? -27.882 14.010 40.218 1.00 79.31 393 LYS A C 1
ATOM 3117 O O . LYS A 1 393 ? -27.624 13.951 39.023 1.00 79.31 393 LYS A O 1
ATOM 3122 N N . ASP A 1 394 ? -27.338 13.217 41.132 1.00 82.75 394 ASP A N 1
ATOM 3123 C CA . ASP A 1 394 ? -26.267 12.260 40.851 1.00 82.75 394 ASP A CA 1
ATOM 3124 C C . ASP A 1 394 ? -26.752 11.050 40.032 1.00 82.75 394 ASP A C 1
ATOM 3126 O O . ASP A 1 394 ? -25.961 10.412 39.353 1.00 82.75 394 ASP A O 1
ATOM 3130 N N . GLN A 1 395 ? -28.061 10.768 40.029 1.00 84.12 395 GLN A N 1
ATOM 3131 C CA . GLN A 1 395 ? -28.670 9.674 39.260 1.00 84.12 395 GLN A CA 1
ATOM 3132 C C . GLN A 1 395 ? -29.037 10.076 37.826 1.00 84.12 395 GLN A C 1
ATOM 3134 O O . GLN A 1 395 ? -29.453 9.223 37.045 1.00 84.12 395 GLN A O 1
ATOM 3139 N N . PHE A 1 396 ? -28.921 11.356 37.457 1.00 87.25 396 PHE A N 1
ATOM 3140 C CA . PHE A 1 396 ? -29.208 11.794 36.091 1.00 87.25 396 PHE A CA 1
ATOM 3141 C C . PHE A 1 396 ? -28.051 11.499 35.143 1.00 87.25 396 PHE A C 1
ATOM 3143 O O . PHE A 1 396 ? -26.887 11.565 35.539 1.00 87.25 396 PHE A O 1
ATOM 3150 N N . LEU A 1 397 ? -28.362 11.299 33.861 1.00 87.81 397 LEU A N 1
ATOM 3151 C CA . LEU A 1 397 ? -27.349 11.291 32.807 1.00 87.81 397 LEU A CA 1
ATOM 3152 C C . LEU A 1 397 ? -26.567 12.627 32.763 1.00 87.81 397 LEU A C 1
ATOM 3154 O O . LEU A 1 397 ? -27.169 13.689 32.999 1.00 87.81 397 LEU A O 1
ATOM 3158 N N . PRO A 1 398 ? -25.259 12.606 32.442 1.00 85.88 398 PRO A N 1
ATOM 3159 C CA . PRO A 1 398 ? -24.457 13.814 32.258 1.00 85.88 398 PRO A CA 1
ATOM 3160 C C . PRO A 1 398 ? -25.044 14.777 31.217 1.00 85.88 398 PRO A C 1
ATOM 3162 O O . PRO A 1 398 ? -25.707 14.366 30.265 1.00 85.88 398 PRO A O 1
ATOM 3165 N N . HIS A 1 399 ? -24.797 16.077 31.397 1.00 79.50 399 HIS A N 1
ATOM 3166 C CA . HIS A 1 399 ? -25.284 17.125 30.488 1.00 79.50 399 HIS A CA 1
ATOM 3167 C C . HIS A 1 399 ? -24.504 17.223 29.172 1.00 79.50 399 HIS A C 1
ATOM 3169 O O . HIS A 1 399 ? -25.002 17.799 28.210 1.00 79.50 399 HIS A O 1
ATOM 3175 N N . ASP A 1 400 ? -23.282 16.709 29.157 1.00 81.81 400 ASP A N 1
ATOM 3176 C CA . ASP A 1 400 ? -22.297 16.798 28.082 1.00 81.81 400 ASP A CA 1
ATOM 3177 C C . ASP A 1 400 ? -22.302 15.579 27.147 1.00 81.81 400 ASP A C 1
ATOM 3179 O O . ASP A 1 400 ? -21.467 15.487 26.250 1.00 81.81 400 ASP A O 1
ATOM 3183 N N . LEU A 1 401 ? -23.259 14.660 27.313 1.00 84.56 401 LEU A N 1
ATOM 3184 C CA . LEU A 1 401 ? -23.442 13.548 26.384 1.00 84.56 401 LEU A CA 1
ATOM 3185 C C . LEU A 1 401 ? -23.802 14.042 24.980 1.00 84.56 401 LEU A C 1
ATOM 3187 O O . LEU A 1 401 ? -24.575 14.987 24.801 1.00 84.56 401 LEU A O 1
ATOM 3191 N N . SER A 1 402 ? -23.306 13.333 23.969 1.00 84.38 402 SER A N 1
ATOM 3192 C CA . SER A 1 402 ? -23.673 13.587 22.581 1.00 84.38 402 SER A CA 1
ATOM 3193 C C . SER A 1 402 ? -25.175 13.374 22.348 1.00 84.38 402 SER A C 1
ATOM 3195 O O . SER A 1 402 ? -25.818 12.487 22.922 1.00 84.38 402 SER A O 1
ATOM 3197 N N . ASN A 1 403 ? -25.757 14.195 21.467 1.00 85.38 403 ASN A N 1
ATOM 3198 C CA . ASN A 1 403 ? -27.185 14.126 21.136 1.00 85.38 403 ASN A CA 1
ATOM 3199 C C . ASN A 1 403 ? -27.590 12.749 20.577 1.00 85.38 403 ASN A C 1
ATOM 3201 O O . ASN A 1 403 ? -28.708 12.292 20.818 1.00 85.38 403 ASN A O 1
ATOM 3205 N N . SER A 1 404 ? -26.683 12.092 19.849 1.00 86.25 404 SER A N 1
ATOM 3206 C CA . SER A 1 404 ? -26.792 10.706 19.371 1.00 86.25 404 SER A CA 1
ATOM 3207 C C . SER A 1 404 ? -26.976 9.735 20.540 1.00 86.25 404 SER A C 1
ATOM 3209 O O . SER A 1 404 ? -27.971 9.011 20.587 1.00 86.25 404 SE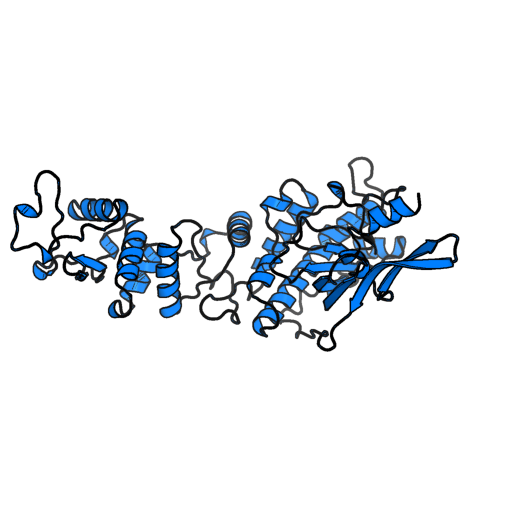R A O 1
ATOM 3211 N N . THR A 1 405 ? -26.075 9.776 21.522 1.00 87.81 405 THR A N 1
ATOM 3212 C CA . THR A 1 405 ? -26.116 8.920 22.716 1.00 87.81 405 THR A CA 1
ATOM 3213 C C . THR A 1 405 ? -27.403 9.120 23.512 1.00 87.81 405 THR A C 1
ATOM 3215 O O . THR A 1 405 ? -28.090 8.151 23.832 1.00 87.81 405 THR A O 1
ATOM 3218 N N . VAL A 1 406 ? -27.794 10.373 23.781 1.00 88.44 406 VAL A N 1
ATOM 3219 C CA . VAL A 1 406 ? -29.037 10.676 24.518 1.00 88.44 406 VAL A CA 1
ATOM 3220 C C . VAL A 1 406 ? -30.269 10.161 23.773 1.00 88.44 406 VAL A C 1
ATOM 3222 O O . VAL A 1 406 ? -31.200 9.654 24.401 1.00 88.44 406 VAL A O 1
ATOM 3225 N N . LYS A 1 407 ? -30.286 10.261 22.438 1.00 89.31 407 LYS A N 1
ATOM 3226 C CA . LYS A 1 407 ? -31.377 9.728 21.617 1.00 89.31 407 LYS A CA 1
ATOM 3227 C C . LYS A 1 407 ? -31.490 8.207 21.762 1.00 89.31 407 LYS A C 1
ATOM 3229 O O . LYS A 1 407 ? -32.579 7.728 22.066 1.00 89.31 407 LYS A O 1
ATOM 3234 N N . HIS A 1 408 ? -30.386 7.475 21.619 1.00 90.94 408 HIS A N 1
ATOM 3235 C CA . HIS A 1 408 ? -30.376 6.016 21.770 1.00 90.94 408 HIS A CA 1
ATOM 3236 C C . HIS A 1 408 ? -30.772 5.567 23.183 1.00 90.94 408 HIS A C 1
ATOM 3238 O O . HIS A 1 408 ? -31.571 4.648 23.334 1.00 90.94 408 HIS A O 1
ATOM 3244 N N . LEU A 1 409 ? -30.293 6.252 24.229 1.00 89.62 409 LEU A N 1
ATOM 3245 C CA . LEU A 1 409 ? -30.676 5.943 25.613 1.00 89.62 409 LEU A CA 1
ATOM 3246 C C . LEU A 1 409 ? -32.167 6.202 25.881 1.00 89.62 409 LEU A C 1
ATOM 3248 O O . LEU A 1 409 ? -32.797 5.451 26.623 1.00 89.62 409 LEU A O 1
ATOM 3252 N N . ARG A 1 410 ? -32.756 7.233 25.259 1.00 88.38 410 ARG A N 1
ATOM 3253 C CA . ARG A 1 410 ? -34.207 7.476 25.322 1.00 88.38 410 ARG A CA 1
ATOM 3254 C C . ARG A 1 410 ? -35.001 6.399 24.594 1.00 88.38 410 ARG A C 1
ATOM 3256 O O . ARG A 1 410 ? -36.023 5.978 25.117 1.00 88.38 410 ARG A O 1
ATOM 3263 N N . GLU A 1 411 ? -34.551 5.974 23.416 1.00 87.81 411 GLU A N 1
ATOM 3264 C CA . GLU A 1 411 ? -35.180 4.873 22.676 1.00 87.81 411 GLU A CA 1
ATOM 3265 C C . GLU A 1 411 ? -35.142 3.577 23.490 1.00 87.81 411 GLU A C 1
ATOM 3267 O O . GLU A 1 411 ? -36.177 2.937 23.648 1.00 87.81 411 GLU A O 1
ATOM 3272 N N . MET A 1 412 ? -33.991 3.259 24.089 1.00 86.81 412 MET A N 1
ATOM 3273 C CA . MET A 1 412 ? -33.830 2.109 24.976 1.00 86.81 412 MET A CA 1
ATOM 3274 C C . MET A 1 412 ? -34.778 2.169 26.182 1.00 86.81 412 MET A C 1
ATOM 3276 O O . MET A 1 412 ? -35.340 1.150 26.557 1.00 86.81 412 MET A O 1
ATOM 3280 N N . ALA A 1 413 ? -34.988 3.345 26.784 1.00 83.88 413 ALA A N 1
ATOM 3281 C CA . ALA A 1 413 ? -35.892 3.500 27.927 1.00 83.88 413 ALA A CA 1
ATOM 3282 C C . ALA A 1 413 ? -37.389 3.362 27.569 1.00 83.88 413 ALA A C 1
ATOM 3284 O O . ALA A 1 413 ? -38.226 3.302 28.471 1.00 83.88 413 ALA A O 1
ATOM 3285 N N . MET A 1 414 ? -37.742 3.372 26.276 1.00 79.69 414 MET A N 1
ATOM 3286 C CA . MET A 1 414 ? -39.116 3.168 25.793 1.00 79.69 414 MET A CA 1
ATOM 3287 C C . MET A 1 414 ? -39.411 1.721 25.372 1.00 79.69 414 MET A C 1
ATOM 3289 O O . MET A 1 414 ? -40.585 1.373 25.234 1.00 79.69 414 MET A O 1
ATOM 3293 N N . THR A 1 415 ? -38.372 0.921 25.130 1.00 67.00 415 THR A N 1
ATOM 3294 C CA . THR A 1 415 ? -38.434 -0.539 24.931 1.00 67.00 415 THR A CA 1
ATOM 3295 C C . THR A 1 415 ? -38.469 -1.271 26.258 1.00 67.00 415 THR A C 1
ATOM 3297 O O . THR A 1 415 ? -39.222 -2.268 26.333 1.00 67.00 415 THR A O 1
#

Secondary structure (DSSP, 8-state):
-HHHHHHHHGGGHHHHTSS-SS--EEEEEEE-TT--EEEEEEEEEE--TT--------S-TT---EEEEEEEEEEEEEETTEEEEEEEEEEEEEEEPTTS-HHHHHHHHHHT---EEEEEEE--TT---SS-BEEESEEPPSSGGGB--SSSEEEE---B-TTSSSB----TT-TT-HHHHHHHHIIIIIHHHHHHHHHHHHHHHHHTTSS-HHHHHHTS--HHHHTT-HHHHHHHHHHHHHHTTSS--EEETTEEEEEE-TTT-EEPPS-S-HHHHHHHHHHHHHTT--BBP--HHHHHHHHHH-S-GGGSEE--HHHHHHHHTTS-GGGS-HHHHHHHHHHHHTT--GGGGTT-S-EE-TTS-EE-SSS-GGG--B---SSS-GGG-TT-GGGBPPTTS-HHHHHHHHHHTT-

Sequence (415 aa):
KATQLFDSFIPDADISVLFLRSVSSISLVHIDSDGSVTVRMKVSASSPPSTFLDFPETGDVRRNCVQGKTSFKAVTCSSPSQEDTTSKWLVTACQLMEGRVPEIDSLAGKLSFYPQVDVAFQCDEDRACDGGRLSCFLPLPNNETNRTGLPVHINACFGLTDNRRYIKWQEEDQKNDESAEWNELLIKEVLPYVYLKIIQDAIQLSKKSMLPVGSVYNLWPDLRQTEHRPRWHKVAEDLFRRLFKIQEIFSLAKNEKKWVTALDAVFPTNETDSDIMSAVVRLLVEEGENLVTAPEHVLLGINKTFPNPGTLKWVTPSLVRSVLHRSEIESISKDGKLSILEYVLSDGKYEELKGLQLLPLSDGSFRSFTNQEDDTALIDNENFSRVLLPFCKDQFLPHDLSNSTVKHLREMAMT

Organism: Clarias magur (NCBI:txid1594786)

Foldseek 3Di:
DVVVVVVQCVVQLQVFCQLDDPDFKDWDWDQDPVRDIDTAKMKGKDFDPVFFPPDPPPDDPPDCQKDWTKGKIWMWMDGPPDDIDIWIKIKIKIFGDPPPDPLLVVLCVVVVFTLIKMKMATQDPVDQQPFAFEDASGTARPDPQRGQQASIHMYGNADADPVRRHGAADDPVRPPPSRNVNNLCSLPPPVLSRLLVSLVSQLVCQLVVNGPPVSSQSNQGQLVSRVVPVSSNVSNLVNLVVLLVDAFRFAAPLGRSGGGHQLQEEEEDPDDDPLLVVLLSVLCSVLPRRYTDHDPSVVVSCVVRPPCSVSGHYDALVVSLVSQVVDDCVPGDLSSLLSNLLRNLVVLPCVSQAQGQRCAWQVSGTAGPYPDPVRAADEDDPVRHCVVVVVCRRRYHHPPRDPSSSVSVVVVVVD

Radius of gyration: 28.87 Å; chains: 1; bounding box: 78×55×82 Å

pLDDT: mean 86.55, std 10.43, range [40.47, 97.31]